Protein AF-A0A5N5QCH4-F1 (afdb_monomer_lite)

Foldseek 3Di:
DDDFDPPDDPPDPLQKFKFKDPQQQAALQVLVLLQVVQAFAQLVVNVVQLVCLVVVVAWRARDPPQVPFDADPRNVVVVHGGTHRRPSSSVVVVVRSVVRLVRCVVSVHDSRQKGFNGKGKAWDPWAQDPDDDDDPDDDGPTGTTIMIMTMIGGDPDPDDDDDDDDDDDDDDDDDDPVVVVVVVVVVVVVPPPPDDDDDDDDDDDDDDDPPPPPPPDDPDDAFDDQLPQALAEEEQAEAQFLSLQLQVLNLLSPYAYEYEAALPCGHPQQPPDDPFFDFDPQFDPVCPPPDTGHPRLQFRFFSYHFAYFDLLPVVSVVVVLLSLLSHQEYEYEDQACPVVVSLNDPVSSCVSPQNYAYEYEYAPWNDDDCSRPHHDLVVLCVVLCVQVQAFDQPPDPPDPPDLPTQQRDLPHHRDDDPDSVLSNQLSVVRSVVSVVQVVVCVVVVGYDYHITYSNVSSNVVCCVQPVPPPPNGHRRQCRLQAPPAGWAGEQAAIKGWGQRFLLLVCLCCCQQQVHNVQCVDPQRVGRVSCSVVVVVVNVSSNVSRHVDDPVVRVVSCPPSPTDMDGDDDPVCVCVPPVNVVLVQWDWDQDSTRGIDIYGFDPDGGRRHGRDRPGRRDDHNNCNCVCCCVVSPDDPVRVVVCVVVSRD

InterPro domains:
  IPR001063 Large ribosomal subunit protein uL22 [PF00237] (19-152)
  IPR001063 Large ribosomal subunit protein uL22 [cd00336] (17-152)
  IPR003673 CoA-transferase family III [PF02515] (229-623)
  IPR005721 Large ribosomal subunit protein uL22, eukaryota/archaea [TIGR01038] (8-153)
  IPR018260 Large ribosomal subunit protein uL22, conserved site [PS00464] (128-152)
  IPR023606 CoA-transferase family III domain 1 superfamily [G3DSA:3.40.50.10540] (228-641)
  IPR023606 CoA-transferase family III domain 1 superfamily [SSF89796] (227-647)
  IPR036394 Ribosomal protein uL22 superfamily [G3DSA:3.90.470.10] (1-158)
  IPR036394 Ribosomal protein uL22 superfamily [SSF54843] (9-153)
  IPR044855 CoA-transferase family III domain 3 superfamily [G3DSA:3.30.1540.10] (483-575)
  IPR050483 CoA-transferase III domain-containing protein [PTHR48207] (226-646)

pLDDT: mean 83.53, std 21.07, range [27.14, 98.94]

Radius of gyration: 34.89 Å; chains: 1; bounding box: 93×96×91 Å

Organism: NCBI:txid1582974

Secondary structure (DSSP, 8-state):
----------S-STTEEEEEEEEESS-HHHHHHHHHHHTT-BHHHHHHHHHHHHTTSS-EE-SS--TTPPB-GGGGGGT-SBEE--HHHHHHHHHHHHHHHHHHHTTT--GGG-EEEEEEEEEPPPEEPPPP-STT-----EE--EEEEEEEE------PPP--------PPPPPPHHHHHHHHHHHHHTTSS----PPPP-PPP------------S---SS----TTTT-EEEE---SSHHHHHHHHHHHTT-EEEEEE-TTT-SGGGG--SSB----SS--GGGTTSPPPBHHHHHT-TTEEEEE--TTSHHHHHHHHHHHHH-SEEEE-PSTTTTGGGT-SHHHHHHH-TT-EEEEEESS-SSSTTTTS---HHHHHHHSSHHHH-B-----S--TT-TT--S--TTSPB---SS-HHHHHHHHHHHHHHHHHHHHHHHHS--EEEEEEHHHHHHHHHHHHHTT-TT----TTS-TT-SSEEEEEETTEEEEEE--SHHHHHHIIIIITS-GGGGT-TTTSSHHHHHHTHHHHHHHHHHHHTTS-HHHHHHHHTTS---EEE---HHHHHHSHHHHHTT-EEEEEETTTEEEEEEPPS-EETTEEPP--SPPPPTTTTHHHIIIIIT---HHHHHHHHHTT--

Structure (mmCIF, N/CA/C/O backbone):
data_AF-A0A5N5QCH4-F1
#
_entry.id   AF-A0A5N5QCH4-F1
#
loop_
_atom_site.group_PDB
_atom_site.id
_atom_site.type_symbol
_atom_site.label_atom_id
_atom_site.label_alt_id
_atom_site.label_comp_id
_atom_site.label_asym_id
_atom_site.label_entity_id
_atom_site.label_seq_id
_atom_site.pdbx_PDB_ins_code
_atom_site.Cartn_x
_atom_site.Cartn_y
_atom_site.Cartn_z
_atom_site.occupancy
_atom_site.B_iso_or_equiv
_atom_site.auth_seq_id
_atom_site.auth_comp_id
_atom_site.auth_asym_id
_atom_site.auth_atom_id
_atom_site.pdbx_PDB_model_num
ATOM 1 N N . MET A 1 1 ? 17.537 8.238 23.597 1.00 44.22 1 MET A N 1
ATOM 2 C CA . MET A 1 1 ? 17.999 9.633 23.759 1.00 44.22 1 MET A CA 1
ATOM 3 C C . MET A 1 1 ? 19.524 9.640 23.722 1.00 44.22 1 MET A C 1
ATOM 5 O O . MET A 1 1 ? 20.138 8.990 24.563 1.00 44.22 1 MET A O 1
ATOM 9 N N . VAL A 1 2 ? 20.132 10.256 22.704 1.00 47.69 2 VAL A N 1
ATOM 10 C CA . VAL A 1 2 ? 21.596 10.343 22.565 1.00 47.69 2 VAL A CA 1
ATOM 11 C C . VAL A 1 2 ? 22.121 11.246 23.681 1.00 47.69 2 VAL A C 1
ATOM 13 O O . VAL A 1 2 ? 21.754 12.416 23.761 1.00 47.69 2 VAL A O 1
ATOM 16 N N . ARG A 1 3 ? 22.934 10.697 24.590 1.00 45.84 3 ARG A N 1
ATOM 17 C CA . ARG A 1 3 ? 23.558 11.483 25.659 1.00 45.84 3 ARG A CA 1
ATOM 18 C C . ARG A 1 3 ? 24.746 12.225 25.073 1.00 45.84 3 ARG A C 1
ATOM 20 O O . ARG A 1 3 ? 25.828 11.653 24.986 1.00 45.84 3 ARG A O 1
ATOM 27 N N . TYR A 1 4 ? 24.547 13.482 24.686 1.00 57.28 4 TYR A N 1
ATOM 28 C CA . TYR A 1 4 ? 25.682 14.330 24.371 1.00 57.28 4 TYR A CA 1
ATOM 29 C C . TYR A 1 4 ? 26.498 14.522 25.658 1.00 57.28 4 TYR A C 1
ATOM 31 O O . TYR A 1 4 ? 25.934 14.891 26.686 1.00 57.28 4 TYR A O 1
ATOM 39 N N . ALA A 1 5 ? 27.801 14.213 25.634 1.00 48.25 5 ALA A N 1
ATOM 40 C CA . ALA A 1 5 ? 28.726 14.590 26.695 1.00 48.25 5 ALA A CA 1
ATOM 41 C C . ALA A 1 5 ? 28.460 16.054 27.035 1.00 48.25 5 ALA A C 1
ATOM 43 O O . ALA A 1 5 ? 28.493 16.883 26.127 1.00 48.25 5 ALA A O 1
ATOM 44 N N . ALA A 1 6 ? 28.129 16.313 28.302 1.00 45.72 6 ALA A N 1
ATOM 45 C CA . ALA A 1 6 ? 27.750 17.613 28.823 1.00 45.72 6 ALA A CA 1
ATOM 46 C C . ALA A 1 6 ? 28.844 18.636 28.495 1.00 45.72 6 ALA A C 1
ATOM 48 O O . ALA A 1 6 ? 29.788 18.831 29.259 1.00 45.72 6 ALA A O 1
ATOM 49 N N . ALA A 1 7 ? 28.757 19.259 27.321 1.00 45.16 7 ALA A N 1
ATOM 50 C CA . ALA A 1 7 ? 29.440 20.506 27.084 1.00 45.16 7 ALA A CA 1
ATOM 51 C C . ALA A 1 7 ? 28.821 21.457 28.090 1.00 45.16 7 ALA A C 1
ATOM 53 O O . ALA A 1 7 ? 27.600 21.632 28.084 1.00 45.16 7 ALA A O 1
ATOM 54 N N . ALA A 1 8 ? 29.680 21.935 28.996 1.00 47.44 8 ALA A N 1
ATOM 55 C CA . ALA A 1 8 ? 29.392 22.922 30.018 1.00 47.44 8 ALA A CA 1
ATOM 56 C C . ALA A 1 8 ? 28.225 23.791 29.562 1.00 47.44 8 ALA A C 1
ATOM 58 O O . ALA A 1 8 ? 28.312 24.411 28.497 1.00 47.44 8 ALA A O 1
ATOM 59 N N . HIS A 1 9 ? 27.118 23.726 30.310 1.00 49.28 9 HIS A N 1
ATOM 60 C CA . HIS A 1 9 ? 25.984 24.611 30.110 1.00 49.28 9 HIS A CA 1
ATOM 61 C C . HIS A 1 9 ? 26.563 25.992 29.832 1.00 49.28 9 HIS A C 1
ATOM 63 O O . HIS A 1 9 ? 27.337 26.493 30.643 1.00 49.28 9 HIS A O 1
ATOM 69 N N . ALA A 1 10 ? 26.304 26.541 28.642 1.00 54.19 10 ALA A N 1
ATOM 70 C CA . ALA A 1 10 ? 26.647 27.925 28.390 1.00 54.19 10 ALA A CA 1
ATOM 71 C C . ALA A 1 10 ? 26.072 28.710 29.567 1.00 54.19 10 ALA A C 1
ATOM 73 O O . ALA A 1 10 ? 24.870 28.608 29.815 1.00 54.19 10 ALA A O 1
ATOM 74 N N . ASN A 1 11 ? 26.937 29.394 30.319 1.00 57.19 11 ASN A N 1
ATOM 75 C CA . ASN A 1 11 ? 26.560 30.090 31.549 1.00 57.19 11 ASN A CA 1
ATOM 76 C C . ASN A 1 11 ? 25.428 31.110 31.307 1.00 57.19 11 ASN A C 1
ATOM 78 O O . ASN A 1 11 ? 24.802 31.549 32.261 1.00 57.19 11 ASN A O 1
ATOM 82 N N . ASN A 1 12 ? 25.131 31.425 30.036 1.00 68.31 12 ASN A N 1
ATOM 83 C CA . ASN A 1 12 ? 23.999 32.221 29.598 1.00 68.31 12 ASN A CA 1
ATOM 84 C C . ASN A 1 12 ? 23.268 31.585 28.373 1.00 68.31 12 ASN A C 1
ATOM 86 O O . ASN A 1 12 ? 23.779 31.631 27.248 1.00 68.31 12 ASN A O 1
ATOM 90 N N . PRO A 1 13 ? 22.092 30.948 28.550 1.00 72.69 13 PRO A N 1
ATOM 91 C CA . PRO A 1 13 ? 21.302 30.351 27.460 1.00 72.69 13 PRO A CA 1
ATOM 92 C C . PRO A 1 13 ? 20.738 31.359 26.447 1.00 72.69 13 PRO A C 1
ATOM 94 O O . PRO A 1 13 ? 20.438 30.976 25.310 1.00 72.69 13 PRO A O 1
ATOM 97 N N . GLU A 1 14 ? 20.587 32.620 26.850 1.00 76.25 14 GLU A N 1
ATOM 98 C CA . GLU A 1 14 ? 20.014 33.686 26.021 1.00 76.25 14 GLU A CA 1
ATOM 99 C C . GLU A 1 14 ? 21.019 34.152 24.965 1.00 76.25 14 GLU A C 1
ATOM 101 O O . GLU A 1 14 ? 20.669 34.295 23.800 1.00 76.25 14 GLU A O 1
ATOM 106 N N . LYS A 1 15 ? 22.307 34.209 25.324 1.00 81.62 15 LYS A N 1
ATOM 107 C CA . LYS A 1 15 ? 23.410 34.598 24.426 1.00 81.62 15 LYS A CA 1
ATOM 108 C C . LYS A 1 15 ? 24.017 33.456 23.604 1.00 81.62 15 LYS A C 1
ATOM 110 O O . LYS A 1 15 ? 25.112 33.593 23.053 1.00 81.62 15 LYS A O 1
ATOM 115 N N . THR A 1 16 ? 23.363 32.292 23.550 1.00 86.69 16 THR A N 1
ATOM 116 C CA . THR A 1 16 ? 23.897 31.128 22.824 1.00 86.69 16 THR A CA 1
ATOM 117 C C . THR A 1 16 ? 22.893 30.460 21.902 1.00 86.69 16 THR A C 1
ATOM 119 O O . THR A 1 16 ? 21.731 30.248 22.249 1.00 86.69 16 THR A O 1
ATOM 122 N N . ALA A 1 17 ? 23.369 30.035 20.733 1.00 88.38 17 ALA A N 1
ATOM 123 C CA . ALA A 1 17 ? 22.599 29.280 19.751 1.00 88.38 17 ALA A CA 1
ATOM 124 C C . ALA A 1 17 ? 23.208 27.893 19.541 1.00 88.38 17 ALA A C 1
ATOM 126 O O . ALA A 1 17 ? 24.422 27.706 19.642 1.00 88.38 17 ALA A O 1
ATOM 127 N N . ARG A 1 18 ? 22.362 26.888 19.294 1.00 90.62 18 ARG A N 1
ATOM 128 C CA . ARG A 1 18 ? 22.801 25.491 19.177 1.00 90.62 18 ARG A CA 1
ATOM 129 C C . ARG A 1 18 ? 22.203 24.819 17.957 1.00 90.62 18 ARG A C 1
ATOM 131 O O . ARG A 1 18 ? 21.043 25.048 17.638 1.00 90.62 18 ARG A O 1
ATOM 138 N N . ALA A 1 19 ? 22.963 23.922 17.340 1.00 92.56 19 ALA A N 1
ATOM 139 C CA . ALA A 1 19 ? 22.466 23.016 16.308 1.00 92.56 19 ALA A CA 1
ATOM 140 C C . ALA A 1 19 ? 22.999 21.604 16.541 1.00 92.56 19 ALA A C 1
ATOM 142 O O . ALA A 1 19 ? 24.149 21.422 16.946 1.00 92.56 19 ALA A O 1
ATOM 143 N N . ARG A 1 20 ? 22.166 20.593 16.279 1.00 93.06 20 ARG A N 1
ATOM 144 C CA . ARG A 1 20 ? 22.502 19.179 16.484 1.00 93.06 20 ARG A CA 1
ATOM 145 C C . ARG A 1 20 ? 22.286 18.380 15.209 1.00 93.06 20 ARG A C 1
ATOM 147 O O . ARG A 1 20 ? 21.337 18.616 14.470 1.00 93.06 20 ARG A O 1
ATOM 154 N N . GLY A 1 21 ? 23.157 17.407 14.980 1.00 90.94 21 GLY A N 1
ATOM 155 C CA . GLY A 1 21 ? 23.042 16.427 13.912 1.00 90.94 21 GLY A CA 1
ATOM 156 C C . GLY A 1 21 ? 23.270 15.025 14.453 1.00 90.94 21 GLY A C 1
ATOM 157 O O . GLY A 1 21 ? 24.317 14.743 15.037 1.00 90.94 21 GLY A O 1
ATOM 158 N N . GLU A 1 22 ? 22.311 14.130 14.236 1.00 91.31 22 GLU A N 1
ATOM 159 C CA . GLU A 1 22 ? 22.375 12.743 14.695 1.00 91.31 22 GLU A CA 1
ATOM 160 C C . GLU A 1 22 ? 22.658 11.774 13.552 1.00 91.31 22 GLU A C 1
ATOM 162 O O . GLU A 1 22 ? 22.214 11.981 12.425 1.00 91.31 22 GLU A O 1
ATOM 167 N N . TYR A 1 23 ? 23.420 10.710 13.839 1.00 89.69 23 TYR A N 1
ATOM 168 C CA . TYR A 1 23 ? 23.757 9.666 12.863 1.00 89.69 23 TYR A CA 1
ATOM 169 C C . TYR A 1 23 ? 24.305 10.211 11.532 1.00 89.69 23 TYR A C 1
ATOM 171 O O . TYR A 1 23 ? 24.064 9.651 10.455 1.00 89.69 23 TYR A O 1
ATOM 179 N N . LEU A 1 24 ? 25.094 11.289 11.591 1.00 90.19 24 LEU A N 1
ATOM 180 C CA . LEU A 1 24 ? 25.662 11.909 10.403 1.00 90.19 24 LEU A CA 1
ATOM 181 C C . LEU A 1 24 ? 26.540 10.891 9.681 1.00 90.19 24 LEU A C 1
ATOM 183 O O . LEU A 1 24 ? 27.476 10.325 10.255 1.00 90.19 24 LEU A O 1
ATOM 187 N N . ARG A 1 25 ? 26.240 10.658 8.398 1.00 89.62 25 ARG A N 1
ATOM 188 C CA . ARG A 1 25 ? 26.895 9.643 7.554 1.00 89.62 25 ARG A CA 1
ATOM 189 C C . ARG A 1 25 ? 28.290 10.077 7.100 1.00 89.62 25 ARG A C 1
ATOM 191 O O . ARG A 1 25 ? 28.636 9.963 5.923 1.00 89.62 25 ARG A O 1
ATOM 198 N N . THR A 1 26 ? 29.102 10.570 8.017 1.00 90.50 26 THR A N 1
ATOM 199 C CA . THR A 1 26 ? 30.497 10.938 7.805 1.00 90.50 26 THR A CA 1
ATOM 200 C C . THR A 1 26 ? 31.376 10.247 8.835 1.00 90.50 26 THR A C 1
ATOM 202 O O . THR A 1 26 ? 30.907 9.803 9.875 1.00 90.50 26 THR A O 1
ATOM 205 N N . HIS A 1 27 ? 32.655 10.087 8.513 1.00 90.62 27 HIS A N 1
ATOM 206 C CA . HIS A 1 27 ? 33.569 9.343 9.363 1.00 90.62 27 HIS A CA 1
ATOM 207 C C . HIS A 1 27 ? 33.881 10.138 10.639 1.00 90.62 27 HIS A C 1
ATOM 209 O O . HIS A 1 27 ? 34.437 11.230 10.552 1.00 90.62 27 HIS A O 1
ATOM 215 N N . PHE A 1 28 ? 33.636 9.559 11.815 1.00 92.38 28 PHE A N 1
ATOM 216 C CA . PHE A 1 28 ? 33.879 10.190 13.122 1.00 92.38 28 PHE A CA 1
ATOM 217 C C . PHE A 1 28 ? 35.247 10.888 13.232 1.00 92.38 28 PHE A C 1
ATOM 219 O O . PHE A 1 28 ? 35.328 12.063 13.577 1.00 92.38 28 PHE A O 1
ATOM 226 N N . LYS A 1 29 ? 36.332 10.189 12.860 1.00 92.75 29 LYS A N 1
ATOM 227 C CA . LYS A 1 29 ? 37.696 10.754 12.885 1.00 92.75 29 LYS A CA 1
ATOM 228 C C . LYS A 1 29 ? 37.850 12.011 12.017 1.00 92.75 29 LYS A C 1
ATOM 230 O O . LYS A 1 29 ? 38.589 12.903 12.399 1.00 92.75 29 LYS A O 1
ATOM 235 N N . ASN A 1 30 ? 37.169 12.076 10.869 1.00 93.19 30 ASN A N 1
ATOM 236 C CA . ASN A 1 30 ? 37.200 13.258 10.008 1.00 93.19 30 ASN A CA 1
ATOM 237 C C . ASN A 1 30 ? 36.475 14.424 10.652 1.00 93.19 30 ASN A C 1
ATOM 239 O O . ASN A 1 30 ? 37.026 15.511 10.769 1.00 93.19 30 ASN A O 1
ATOM 243 N N . MET A 1 31 ? 35.241 14.160 11.074 1.00 95.00 31 MET A N 1
ATOM 244 C CA . MET A 1 31 ? 34.377 15.168 11.661 1.00 95.00 31 MET A CA 1
ATOM 245 C C . MET A 1 31 ? 35.014 15.804 12.893 1.00 95.00 31 MET A C 1
ATOM 247 O O . MET A 1 31 ? 34.935 17.010 13.072 1.00 95.00 31 MET A O 1
ATOM 251 N N . ARG A 1 32 ? 35.715 15.013 13.707 1.00 94.00 32 ARG A N 1
ATOM 252 C CA . ARG A 1 32 ? 36.408 15.535 14.879 1.00 94.00 32 ARG A CA 1
ATOM 253 C C . ARG A 1 32 ? 37.535 16.512 14.536 1.00 94.00 32 ARG A C 1
ATOM 255 O O . ARG A 1 32 ? 37.642 17.538 15.191 1.00 94.00 32 ARG A O 1
ATOM 262 N N . GLU A 1 33 ? 38.398 16.187 13.578 1.00 94.56 33 GLU A N 1
ATOM 263 C CA . GLU A 1 33 ? 39.520 17.080 13.238 1.00 94.56 33 GLU A CA 1
ATOM 264 C C . GLU A 1 33 ? 39.001 18.355 12.553 1.00 94.56 33 GLU A C 1
ATOM 266 O O . GLU A 1 33 ? 39.501 19.439 12.830 1.00 94.56 33 GLU A O 1
ATOM 271 N N . VAL A 1 34 ? 37.916 18.256 11.768 1.00 95.44 34 VAL A N 1
ATOM 272 C CA . VAL A 1 34 ? 37.190 19.432 11.249 1.00 95.44 34 VAL A CA 1
ATOM 273 C C . VAL A 1 34 ? 36.631 20.284 12.390 1.00 95.44 34 VAL A C 1
ATOM 275 O O . VAL A 1 34 ? 36.863 21.486 12.428 1.00 95.44 34 VAL A O 1
ATOM 278 N N . ALA A 1 35 ? 35.936 19.669 13.348 1.00 94.44 35 ALA A N 1
ATOM 279 C CA . ALA A 1 35 ? 35.399 20.362 14.515 1.00 94.44 35 ALA A CA 1
ATOM 280 C C . ALA A 1 35 ? 36.500 21.060 15.329 1.00 94.44 35 ALA A C 1
ATOM 282 O O . ALA A 1 35 ? 36.333 22.206 15.739 1.00 94.44 35 ALA A O 1
ATOM 283 N N . ALA A 1 36 ? 37.645 20.401 15.518 1.00 93.44 36 ALA A N 1
ATOM 284 C CA . ALA A 1 36 ? 38.786 20.961 16.234 1.00 93.44 36 ALA A CA 1
ATOM 285 C C . ALA A 1 36 ? 39.446 22.136 15.494 1.00 93.44 36 ALA A C 1
ATOM 287 O O . ALA A 1 36 ? 39.957 23.036 16.151 1.00 93.44 36 ALA A O 1
ATOM 288 N N . ALA A 1 37 ? 39.443 22.134 14.158 1.00 94.12 37 ALA A N 1
ATOM 289 C CA . ALA A 1 37 ? 39.977 23.237 13.360 1.00 94.12 37 ALA A CA 1
ATOM 290 C C . ALA A 1 37 ? 39.077 24.485 13.390 1.00 94.12 37 ALA A C 1
ATOM 292 O O . ALA A 1 37 ? 39.574 25.596 13.251 1.00 94.12 37 ALA A O 1
ATOM 293 N N . LEU A 1 38 ? 37.767 24.299 13.577 1.00 95.12 38 LEU A N 1
ATOM 294 C CA . LEU A 1 38 ? 36.778 25.382 13.547 1.00 95.12 38 LEU A CA 1
ATOM 295 C C . LEU A 1 38 ? 36.420 25.939 14.927 1.00 95.12 38 LEU A C 1
ATOM 297 O O . LEU A 1 38 ? 35.965 27.075 15.034 1.00 95.12 38 LEU A O 1
ATOM 301 N N . THR A 1 39 ? 36.589 25.144 15.984 1.00 93.38 39 THR A N 1
ATOM 302 C CA . THR A 1 39 ? 36.270 25.572 17.352 1.00 93.38 39 THR A CA 1
ATOM 303 C C . THR A 1 39 ? 37.130 26.773 17.749 1.00 93.38 39 THR A C 1
ATOM 305 O O . THR A 1 39 ? 38.351 26.729 17.625 1.00 93.38 39 THR A O 1
ATOM 308 N N . GLY A 1 40 ? 36.492 27.831 18.252 1.00 89.69 40 GLY A N 1
ATOM 309 C CA . GLY A 1 40 ? 37.131 29.083 18.662 1.00 89.69 40 GLY A CA 1
ATOM 310 C C . GLY A 1 40 ? 37.217 30.155 17.571 1.00 89.69 40 GLY A C 1
ATOM 311 O O . GLY A 1 40 ? 37.619 31.276 17.870 1.00 89.69 40 GLY A O 1
ATOM 312 N N . LEU A 1 41 ? 36.838 29.859 16.323 1.00 93.06 41 LEU A N 1
ATOM 313 C CA . LEU A 1 41 ? 36.802 30.865 15.258 1.00 93.06 41 LEU A CA 1
ATOM 314 C C . LEU A 1 41 ? 35.539 31.734 15.342 1.00 93.06 41 LEU A C 1
ATOM 316 O O . LEU A 1 41 ? 34.466 31.252 15.716 1.00 93.06 41 LEU A O 1
ATOM 320 N N . LYS A 1 42 ? 35.654 33.001 14.918 1.00 93.75 42 LYS A N 1
ATOM 321 C CA . LYS A 1 42 ? 34.487 33.814 14.533 1.00 93.75 42 LYS A CA 1
ATOM 322 C C . LYS A 1 42 ? 33.749 33.135 13.377 1.00 93.75 42 LYS A C 1
ATOM 324 O O . LYS A 1 42 ? 34.396 32.519 12.523 1.00 93.75 42 LYS A O 1
ATOM 329 N N . LEU A 1 43 ? 32.424 33.257 13.337 1.00 92.12 43 LEU A N 1
ATOM 330 C CA . LEU A 1 43 ? 31.581 32.566 12.358 1.00 92.12 43 LEU A CA 1
ATOM 331 C C . LEU A 1 43 ? 31.972 32.904 10.907 1.00 92.12 43 LEU A C 1
ATOM 333 O O . LEU A 1 43 ? 32.170 32.000 10.096 1.00 92.12 43 LEU A O 1
ATOM 337 N N . THR A 1 44 ? 32.220 34.181 10.615 1.00 91.12 44 THR A N 1
ATOM 338 C CA . THR A 1 44 ? 32.699 34.658 9.304 1.00 91.12 44 THR A CA 1
ATOM 339 C C . THR A 1 44 ? 34.024 34.005 8.895 1.00 91.12 44 THR A C 1
ATOM 341 O O . THR A 1 44 ? 34.136 33.431 7.812 1.00 91.12 44 THR A O 1
ATOM 344 N N . LYS A 1 45 ? 35.012 33.976 9.801 1.00 93.75 45 LYS A N 1
ATOM 345 C CA . LYS A 1 45 ? 36.302 33.300 9.570 1.00 93.75 45 LYS A CA 1
ATOM 346 C C . LYS A 1 45 ? 36.145 31.793 9.375 1.00 93.75 45 LYS A C 1
ATOM 348 O O . LYS A 1 45 ? 36.893 31.201 8.600 1.00 93.75 45 LYS A O 1
ATOM 353 N N . ALA A 1 46 ? 35.193 31.163 10.063 1.00 94.31 46 ALA A N 1
ATOM 354 C CA . ALA A 1 46 ? 34.910 29.743 9.901 1.00 94.31 46 ALA A CA 1
ATOM 355 C C . ALA A 1 46 ? 34.357 29.430 8.501 1.00 94.31 46 ALA A C 1
ATOM 357 O O . ALA A 1 46 ? 34.780 28.438 7.904 1.00 94.31 46 ALA A O 1
ATOM 358 N N . TYR A 1 47 ? 33.479 30.276 7.949 1.00 95.12 47 TYR A N 1
ATOM 359 C CA . TYR A 1 47 ? 32.992 30.127 6.575 1.00 95.12 47 TYR A CA 1
ATOM 360 C C . TYR A 1 47 ? 34.121 30.246 5.551 1.00 95.12 47 TYR A C 1
ATOM 362 O O . TYR A 1 47 ? 34.315 29.316 4.765 1.00 95.12 47 TYR A O 1
ATOM 370 N N . THR A 1 48 ? 34.939 31.298 5.642 1.00 95.88 48 THR A N 1
ATOM 371 C CA . THR A 1 48 ? 36.103 31.479 4.760 1.00 95.88 48 THR A CA 1
ATOM 372 C C . THR A 1 48 ? 37.084 30.310 4.864 1.00 95.88 48 THR A C 1
ATOM 374 O O . THR A 1 48 ? 37.568 29.806 3.853 1.00 95.88 48 THR A O 1
ATOM 377 N N . TYR A 1 49 ? 37.355 29.820 6.077 1.00 95.62 49 TYR A N 1
ATOM 378 C CA . TYR A 1 49 ? 38.232 28.666 6.278 1.00 95.62 49 TYR A CA 1
ATOM 379 C C . TYR A 1 49 ? 37.662 27.396 5.627 1.00 95.62 49 TYR A C 1
ATOM 381 O O . TYR A 1 49 ? 38.388 26.660 4.963 1.00 95.62 49 TYR A O 1
ATOM 389 N N . ILE A 1 50 ? 36.355 27.137 5.757 1.00 95.94 50 ILE A N 1
ATOM 390 C CA . ILE A 1 50 ? 35.701 25.989 5.108 1.00 95.94 50 ILE A CA 1
ATOM 391 C C . ILE A 1 50 ? 35.791 26.087 3.581 1.00 95.94 50 ILE A C 1
ATOM 393 O O . ILE A 1 50 ? 36.035 25.070 2.931 1.00 95.94 50 ILE A O 1
ATOM 397 N N . GLU A 1 51 ? 35.589 27.272 3.008 1.00 94.69 51 GLU A N 1
ATOM 398 C CA . GLU A 1 51 ? 35.698 27.509 1.563 1.00 94.69 51 GLU A CA 1
ATOM 399 C C . GLU A 1 51 ? 37.128 27.314 1.065 1.00 94.69 51 GLU A C 1
ATOM 401 O O . GLU A 1 51 ? 37.351 26.521 0.153 1.00 94.69 51 GLU A O 1
ATOM 406 N N . ASN A 1 52 ? 38.114 27.894 1.748 1.00 94.75 52 ASN A N 1
ATOM 407 C CA . ASN A 1 52 ? 39.525 27.691 1.424 1.00 94.75 52 ASN A CA 1
ATOM 408 C C . ASN A 1 52 ? 39.943 26.219 1.508 1.00 94.75 52 ASN A C 1
ATOM 410 O O . ASN A 1 52 ? 40.771 25.763 0.721 1.00 94.75 52 ASN A O 1
ATOM 414 N N . VAL A 1 53 ? 39.381 25.453 2.446 1.00 94.81 53 VAL A N 1
ATOM 415 C CA . VAL A 1 53 ? 39.623 24.010 2.523 1.00 94.81 53 VAL A CA 1
ATOM 416 C C . VAL A 1 53 ? 38.925 23.268 1.377 1.00 94.81 53 VAL A C 1
ATOM 418 O O . VAL A 1 53 ? 39.492 22.315 0.856 1.00 94.81 53 VAL A O 1
ATOM 421 N N . LYS A 1 54 ? 37.731 23.673 0.931 1.00 91.31 54 LYS A N 1
ATOM 422 C CA . LYS A 1 54 ? 37.095 23.069 -0.258 1.00 91.31 54 LYS A CA 1
ATOM 423 C C . LYS A 1 54 ? 37.882 23.346 -1.541 1.00 91.31 54 LYS A C 1
ATOM 425 O O . LYS A 1 54 ? 38.012 22.443 -2.356 1.00 91.31 54 LYS A O 1
ATOM 430 N N . ASP A 1 55 ? 38.454 24.539 -1.663 1.00 92.56 55 ASP A N 1
ATOM 431 C CA . ASP A 1 55 ? 39.296 24.950 -2.794 1.00 92.56 55 ASP A CA 1
ATOM 432 C C . ASP A 1 55 ? 40.735 24.412 -2.708 1.00 92.56 55 ASP A C 1
ATOM 434 O O . ASP A 1 55 ? 41.588 24.763 -3.519 1.00 92.56 55 ASP A O 1
ATOM 438 N N . HIS A 1 56 ? 41.042 23.612 -1.683 1.00 91.12 56 HIS A N 1
ATOM 439 C CA . HIS A 1 56 ? 42.384 23.108 -1.377 1.00 91.12 56 HIS A CA 1
ATOM 440 C C . HIS A 1 56 ? 43.455 24.198 -1.141 1.00 91.12 56 HIS A C 1
ATOM 442 O O . HIS A 1 56 ? 44.652 23.904 -1.113 1.00 91.12 56 HIS A O 1
ATOM 448 N N . LYS A 1 57 ? 43.048 25.448 -0.892 1.00 91.62 57 LYS A N 1
ATOM 449 C CA . LYS A 1 57 ? 43.925 26.564 -0.491 1.00 91.62 57 LYS A CA 1
ATOM 450 C C . LYS A 1 57 ? 44.415 26.423 0.953 1.00 91.62 57 LYS A C 1
ATOM 452 O O . LYS A 1 57 ? 45.524 26.838 1.267 1.00 91.62 57 LYS A O 1
ATOM 457 N N . GLN A 1 58 ? 43.607 25.812 1.820 1.00 93.12 58 GLN A N 1
ATOM 458 C CA . GLN A 1 58 ? 43.956 25.456 3.201 1.00 93.12 58 GLN A CA 1
ATOM 459 C C . GLN A 1 58 ? 43.655 23.980 3.465 1.00 93.12 58 GLN A C 1
ATOM 461 O O . GLN A 1 58 ? 42.946 23.340 2.694 1.00 93.12 58 GLN A O 1
ATOM 466 N N . VAL A 1 59 ? 44.176 23.414 4.555 1.00 94.81 59 VAL A N 1
ATOM 467 C CA . VAL A 1 59 ? 44.017 21.988 4.889 1.00 94.81 59 VAL A CA 1
ATOM 468 C C . VAL A 1 59 ? 43.486 21.803 6.306 1.00 94.81 59 VAL A C 1
ATOM 470 O O . VAL A 1 59 ? 43.809 22.588 7.193 1.00 94.81 59 VAL A O 1
ATOM 473 N N . ILE A 1 60 ? 42.726 20.727 6.549 1.00 96.25 60 ILE A N 1
ATOM 474 C CA . ILE A 1 60 ? 42.380 20.316 7.916 1.00 96.25 60 ILE A CA 1
ATOM 475 C C . ILE A 1 60 ? 43.567 19.548 8.508 1.00 96.25 60 ILE A C 1
ATOM 477 O O . ILE A 1 60 ? 43.898 18.473 7.987 1.00 96.25 60 ILE A O 1
ATOM 481 N N . PRO A 1 61 ? 44.203 20.041 9.586 1.00 94.62 61 PRO A N 1
ATOM 482 C CA . PRO A 1 61 ? 45.299 19.335 10.235 1.00 94.62 61 PRO A CA 1
ATOM 483 C C . PRO A 1 61 ? 44.770 18.112 10.991 1.00 94.62 61 PRO A C 1
ATOM 485 O O . PRO A 1 61 ? 43.804 18.207 11.742 1.00 94.62 61 PRO A O 1
ATOM 488 N N . PHE A 1 62 ? 45.411 16.955 10.817 1.00 92.62 62 PHE A N 1
ATOM 489 C CA . PHE A 1 62 ? 45.059 15.726 11.536 1.00 92.62 62 PHE A CA 1
ATOM 490 C C . PHE A 1 62 ? 46.025 15.520 12.700 1.00 92.62 62 PHE A C 1
ATOM 492 O O . PHE A 1 62 ? 47.121 14.996 12.511 1.00 92.62 62 PHE A O 1
ATOM 499 N N . ARG A 1 63 ? 45.615 15.921 13.912 1.00 85.06 63 ARG A N 1
ATOM 500 C CA . ARG A 1 63 ? 46.482 15.901 15.105 1.00 85.06 63 ARG A CA 1
ATOM 501 C C . ARG A 1 63 ? 46.354 14.620 15.924 1.00 85.06 63 ARG A C 1
ATOM 503 O O . ARG A 1 63 ? 47.354 14.116 16.422 1.00 85.06 63 ARG A O 1
ATOM 510 N N . ARG A 1 64 ? 45.141 14.077 16.082 1.00 85.81 64 ARG A N 1
ATOM 511 C CA . ARG A 1 64 ? 44.902 12.885 16.921 1.00 85.81 64 ARG A CA 1
ATOM 512 C C . ARG A 1 64 ? 44.636 11.622 16.110 1.00 85.81 64 ARG A C 1
ATOM 514 O O . ARG A 1 64 ? 44.951 10.526 16.566 1.00 85.81 64 ARG A O 1
ATOM 521 N N . PHE A 1 65 ? 44.044 11.746 14.927 1.00 86.38 65 PHE A N 1
ATOM 522 C CA . PHE A 1 65 ? 43.653 10.602 14.097 1.00 86.38 65 PHE A CA 1
ATOM 523 C C . PHE A 1 65 ? 44.414 10.507 12.773 1.00 86.38 65 PHE A C 1
ATOM 525 O O . PHE A 1 65 ? 43.808 10.367 11.711 1.00 86.38 65 PHE A O 1
ATOM 532 N N . SER A 1 66 ? 45.740 10.552 12.835 1.00 82.69 66 SER A N 1
ATOM 533 C CA . SER A 1 66 ? 46.595 10.681 11.654 1.00 82.69 66 SER A CA 1
ATOM 534 C C . SER A 1 66 ? 46.972 9.360 10.952 1.00 82.69 66 SER A C 1
ATOM 536 O O . SER A 1 66 ? 47.580 9.366 9.882 1.00 82.69 66 SER A O 1
ATOM 538 N N . GLY A 1 67 ? 46.567 8.208 11.501 1.00 77.69 67 GLY A N 1
ATOM 539 C CA . GLY A 1 67 ? 46.796 6.898 10.882 1.00 77.69 67 GLY A CA 1
ATOM 540 C C . GLY A 1 67 ? 46.118 6.771 9.510 1.00 77.69 67 GLY A C 1
ATOM 541 O O . GLY A 1 67 ? 44.894 6.889 9.412 1.00 77.69 67 GLY A O 1
ATOM 542 N N . GLY A 1 68 ? 46.913 6.523 8.464 1.00 76.56 68 GLY A N 1
ATOM 543 C CA . GLY A 1 68 ? 46.446 6.424 7.074 1.00 76.56 68 GLY A CA 1
ATOM 544 C C . GLY A 1 68 ? 46.146 7.769 6.396 1.00 76.56 68 GLY A C 1
ATOM 545 O O . GLY A 1 68 ? 45.467 7.787 5.373 1.00 76.56 68 GLY A O 1
ATOM 546 N N . VAL A 1 69 ? 46.604 8.891 6.965 1.00 84.94 69 VAL A N 1
ATOM 547 C CA . VAL A 1 69 ? 46.469 10.236 6.379 1.00 84.94 69 VAL A CA 1
ATOM 548 C C . VAL A 1 69 ? 47.792 10.651 5.730 1.00 84.94 69 VAL A C 1
ATOM 550 O O . VAL A 1 69 ? 48.858 10.484 6.324 1.00 84.94 69 VAL A O 1
ATOM 553 N N . GLY A 1 70 ? 47.727 11.184 4.508 1.00 84.12 70 GLY A N 1
ATOM 554 C CA . GLY A 1 70 ? 48.899 11.676 3.781 1.00 84.12 70 GLY A CA 1
ATOM 555 C C . GLY A 1 70 ? 49.560 12.889 4.447 1.00 84.12 70 GLY A C 1
ATOM 556 O O . GLY A 1 70 ? 48.970 13.561 5.297 1.00 84.12 70 GLY A O 1
ATOM 557 N N . ARG A 1 71 ? 50.808 13.170 4.057 1.00 87.38 71 ARG A N 1
ATOM 558 C CA . ARG A 1 71 ? 51.498 14.414 4.425 1.00 87.38 71 ARG A CA 1
ATOM 559 C C . ARG A 1 71 ? 51.056 15.532 3.483 1.00 87.38 71 ARG A C 1
ATOM 561 O O . ARG A 1 71 ? 50.970 15.308 2.281 1.00 87.38 71 ARG A O 1
ATOM 568 N N . ALA A 1 72 ? 50.813 16.718 4.028 1.00 85.69 72 ALA A N 1
ATOM 569 C CA . ALA A 1 72 ? 50.465 17.913 3.262 1.00 85.69 72 ALA A CA 1
ATOM 570 C C . ALA A 1 72 ? 51.325 19.081 3.755 1.00 85.69 72 ALA A C 1
ATOM 572 O O . ALA A 1 72 ? 51.412 19.307 4.962 1.00 85.69 72 ALA A O 1
ATOM 573 N N . SER A 1 73 ? 51.970 19.815 2.845 1.00 85.19 73 SER A N 1
ATOM 574 C CA . SER A 1 73 ? 52.856 20.940 3.188 1.00 85.19 73 SER A CA 1
ATOM 575 C C . SER A 1 73 ? 52.125 22.040 3.965 1.00 85.19 73 SER A C 1
ATOM 577 O O . SER A 1 73 ? 52.655 22.522 4.963 1.00 85.19 73 SER A O 1
ATOM 579 N N . GLN A 1 74 ? 50.881 22.340 3.581 1.00 88.50 74 GLN A N 1
ATOM 580 C CA . GLN A 1 74 ? 49.990 23.304 4.244 1.00 88.50 74 GLN A CA 1
ATOM 581 C C . GLN A 1 74 ? 49.691 22.951 5.713 1.00 88.50 74 GLN A C 1
ATOM 583 O O . GLN A 1 74 ? 49.327 23.817 6.499 1.00 88.50 74 GLN A O 1
ATOM 588 N N . ALA A 1 75 ? 49.862 21.690 6.137 1.00 87.62 75 ALA A N 1
ATOM 589 C CA . ALA A 1 75 ? 49.611 21.305 7.529 1.00 87.62 75 ALA A CA 1
ATOM 590 C C . ALA A 1 75 ? 50.643 21.913 8.501 1.00 87.62 75 ALA A C 1
ATOM 592 O O . ALA A 1 75 ? 50.353 22.043 9.696 1.00 87.62 75 ALA A O 1
ATOM 593 N N . LYS A 1 76 ? 51.818 22.320 7.991 1.00 85.94 76 LYS A N 1
ATOM 594 C CA . LYS A 1 76 ? 52.894 22.936 8.782 1.00 85.94 76 LYS A CA 1
ATOM 595 C C . LYS A 1 76 ? 52.454 24.241 9.443 1.00 85.94 76 LYS A C 1
ATOM 597 O O . LYS A 1 76 ? 52.847 24.484 10.578 1.00 85.94 76 LYS A O 1
ATOM 602 N N . GLU A 1 77 ? 51.581 25.009 8.788 1.00 86.62 77 GLU A N 1
ATOM 603 C CA . GLU A 1 77 ? 50.992 26.250 9.321 1.00 86.62 77 GLU A CA 1
ATOM 604 C C . GLU A 1 77 ? 50.235 26.018 10.639 1.00 86.62 77 GLU A C 1
ATOM 606 O O . GLU A 1 77 ? 50.128 26.907 11.477 1.00 86.62 77 GLU A O 1
ATOM 611 N N . PHE A 1 78 ? 49.762 24.790 10.864 1.00 86.12 78 PHE A N 1
ATOM 612 C CA . PHE A 1 78 ? 49.004 24.389 12.049 1.00 86.12 78 PHE A CA 1
ATOM 613 C C . PHE A 1 78 ? 49.828 23.563 13.049 1.00 86.12 78 PHE A C 1
ATOM 615 O O . PHE A 1 78 ? 49.241 22.940 13.947 1.00 86.12 78 PHE A O 1
ATOM 622 N N . GLY A 1 79 ? 51.157 23.506 12.873 1.00 85.12 79 GLY A N 1
ATOM 623 C CA . GLY A 1 79 ? 52.069 22.687 13.676 1.00 85.12 79 GLY A CA 1
ATOM 624 C C . GLY A 1 79 ? 51.882 21.178 13.475 1.00 85.12 79 GLY A C 1
ATOM 625 O O . GLY A 1 79 ? 52.185 20.398 14.376 1.00 85.12 79 GLY A O 1
ATOM 626 N N . ALA A 1 80 ? 51.336 20.753 12.330 1.00 87.62 80 ALA A N 1
ATOM 627 C CA . ALA A 1 80 ? 51.068 19.353 12.007 1.00 87.62 80 ALA A CA 1
ATOM 628 C C . ALA A 1 80 ? 51.816 18.914 10.736 1.00 87.62 80 ALA A C 1
ATOM 630 O O . ALA A 1 80 ? 52.152 19.717 9.872 1.00 87.62 80 ALA A O 1
ATOM 631 N N . THR A 1 81 ? 52.072 17.614 10.595 1.00 85.81 81 THR A N 1
ATOM 632 C CA . THR A 1 81 ? 52.731 17.046 9.400 1.00 85.81 81 THR A CA 1
ATOM 633 C C . THR A 1 81 ? 51.758 16.343 8.454 1.00 85.81 81 THR A C 1
ATOM 635 O O . THR A 1 81 ? 52.097 16.080 7.301 1.00 85.81 81 THR A O 1
ATOM 638 N N . GLN A 1 82 ? 50.548 16.034 8.927 1.00 90.62 82 GLN A N 1
ATOM 639 C CA . GLN A 1 82 ? 49.528 15.278 8.203 1.00 90.62 82 GLN A CA 1
ATOM 640 C C . GLN A 1 82 ? 48.221 16.074 8.148 1.00 90.62 82 GLN A C 1
ATOM 642 O O . GLN A 1 82 ? 47.803 16.680 9.137 1.00 90.62 82 GLN A O 1
ATOM 647 N N . GLY A 1 83 ? 47.565 16.052 6.991 1.00 91.81 83 GLY A N 1
ATOM 648 C CA . GLY A 1 83 ? 46.342 16.807 6.735 1.00 91.81 83 GLY A CA 1
ATOM 649 C C . GLY A 1 83 ? 45.586 16.261 5.527 1.00 91.81 83 GLY A C 1
ATOM 650 O O . GLY A 1 83 ? 46.139 15.501 4.734 1.00 91.81 83 GLY A O 1
ATOM 651 N N . ARG A 1 84 ? 44.299 16.600 5.413 1.00 93.50 84 ARG A N 1
ATOM 652 C CA . ARG A 1 84 ? 43.464 16.268 4.244 1.00 93.50 84 ARG A CA 1
ATOM 653 C C . ARG A 1 84 ? 42.276 17.216 4.113 1.00 93.50 84 ARG A C 1
ATOM 655 O O . ARG A 1 84 ? 42.002 17.997 5.021 1.00 93.50 84 ARG A O 1
ATOM 662 N N . TRP A 1 85 ? 41.522 17.051 3.031 1.00 94.81 85 TRP A N 1
ATOM 663 C CA . TRP A 1 85 ? 40.309 17.807 2.715 1.00 94.81 85 TRP A CA 1
ATOM 664 C C . TRP A 1 85 ? 39.067 16.907 2.835 1.00 94.81 85 TRP A C 1
ATOM 666 O O . TRP A 1 85 ? 38.641 16.272 1.873 1.00 94.81 85 TRP A O 1
ATOM 676 N N . PRO A 1 86 ? 38.496 16.732 4.043 1.00 93.31 86 PRO A N 1
ATOM 677 C CA . PRO A 1 86 ? 37.382 15.816 4.265 1.00 93.31 86 PRO A CA 1
ATOM 678 C C . PRO A 1 86 ? 36.048 16.428 3.802 1.00 93.31 86 PRO A C 1
ATOM 680 O O . PRO A 1 86 ? 35.190 16.744 4.631 1.00 93.31 86 PRO A O 1
ATOM 683 N N . GLU A 1 87 ? 35.839 16.534 2.486 1.00 91.81 87 GLU A N 1
ATOM 684 C CA . GLU A 1 87 ? 34.685 17.199 1.848 1.00 91.81 87 GLU A CA 1
ATOM 685 C C . GLU A 1 87 ? 33.336 16.848 2.480 1.00 91.81 87 GLU A C 1
ATOM 687 O O . GLU A 1 87 ? 32.519 17.718 2.784 1.00 91.81 87 GLU A O 1
ATOM 692 N N . LYS A 1 88 ? 33.093 15.555 2.725 1.00 91.81 88 LYS A N 1
ATOM 693 C CA . LYS A 1 88 ? 31.827 15.093 3.303 1.00 91.81 88 LYS A CA 1
ATOM 694 C C . LYS A 1 88 ? 31.596 15.649 4.710 1.00 91.81 88 LYS A C 1
ATOM 696 O O . LYS A 1 88 ? 30.463 15.960 5.057 1.00 91.81 88 LYS A O 1
ATOM 701 N N . SER A 1 89 ? 32.650 15.776 5.518 1.00 94.56 89 SER A N 1
ATOM 702 C CA . SER A 1 89 ? 32.541 16.346 6.870 1.00 94.56 89 SER A CA 1
ATOM 703 C C . SER A 1 89 ? 32.336 17.853 6.820 1.00 94.56 89 SER A C 1
ATOM 705 O O . SER A 1 89 ? 31.492 18.355 7.552 1.00 94.56 89 SER A O 1
ATOM 707 N N . LEU A 1 90 ? 33.030 18.541 5.908 1.00 95.44 90 LEU A N 1
ATOM 708 C CA . LEU A 1 90 ? 32.861 19.978 5.676 1.00 95.44 90 LEU A CA 1
ATOM 709 C C . LEU A 1 90 ? 31.427 20.308 5.249 1.00 95.44 90 LEU A C 1
ATOM 711 O O . LEU A 1 90 ? 30.833 21.236 5.783 1.00 95.44 90 LEU A O 1
ATOM 715 N N . LYS A 1 91 ? 30.825 19.505 4.359 1.00 94.88 91 LYS A N 1
ATOM 716 C CA . LYS A 1 91 ? 29.419 19.664 3.941 1.00 94.88 91 LYS A CA 1
ATOM 717 C C . LYS A 1 91 ? 28.440 19.553 5.118 1.00 94.88 91 LYS A C 1
ATOM 719 O O . LYS A 1 91 ? 27.533 20.372 5.223 1.00 94.88 91 LYS A O 1
ATOM 724 N N . PHE A 1 92 ? 28.612 18.566 6.004 1.00 94.81 92 PHE A N 1
ATOM 725 C CA . PHE A 1 92 ? 27.738 18.406 7.176 1.00 94.81 92 PHE A CA 1
ATOM 726 C C . PHE A 1 92 ? 27.925 19.521 8.210 1.00 94.81 92 PHE A C 1
ATOM 728 O O . PHE A 1 92 ? 26.936 20.044 8.710 1.00 94.81 92 PHE A O 1
ATOM 735 N N . ILE A 1 93 ? 29.171 19.900 8.504 1.00 95.19 93 ILE A N 1
ATOM 736 C CA . ILE A 1 93 ? 29.481 21.007 9.420 1.00 95.19 93 ILE A CA 1
ATOM 737 C C . ILE A 1 93 ? 28.916 22.325 8.903 1.00 95.19 93 ILE A C 1
ATOM 739 O O . ILE A 1 93 ? 28.298 23.045 9.672 1.00 95.19 93 ILE A O 1
ATOM 743 N N . LEU A 1 94 ? 29.062 22.610 7.608 1.00 95.88 94 LEU A N 1
ATOM 744 C CA . LEU A 1 94 ? 28.555 23.843 7.014 1.00 95.88 94 LEU A CA 1
ATOM 745 C C . LEU A 1 94 ? 27.034 23.961 7.167 1.00 95.88 94 LEU A C 1
ATOM 747 O O . LEU A 1 94 ? 26.534 25.019 7.522 1.00 95.88 94 LEU A O 1
ATOM 751 N N . ARG A 1 95 ? 26.300 22.864 6.942 1.00 95.31 95 ARG A N 1
ATOM 752 C CA . ARG A 1 95 ? 24.845 22.828 7.162 1.00 95.31 95 ARG A CA 1
ATOM 753 C C . ARG A 1 95 ? 24.486 23.063 8.629 1.00 95.31 95 ARG A C 1
ATOM 755 O O . ARG A 1 95 ? 23.552 23.797 8.910 1.00 95.31 95 ARG A O 1
ATOM 762 N N . LEU A 1 96 ? 25.231 22.464 9.558 1.00 94.75 96 LEU A N 1
ATOM 763 C CA . LEU A 1 96 ? 24.993 22.664 10.988 1.00 94.75 96 LEU A CA 1
ATOM 764 C C . LEU A 1 96 ? 25.335 24.084 11.454 1.00 94.75 96 LEU A C 1
ATOM 766 O O . LEU A 1 96 ? 24.639 24.592 12.324 1.00 94.75 96 LEU A O 1
ATOM 770 N N . LEU A 1 97 ? 26.363 24.719 10.884 1.00 94.75 97 LEU A N 1
ATOM 771 C CA . LEU A 1 97 ? 26.697 26.118 11.162 1.00 94.75 97 LEU A CA 1
ATOM 772 C C . LEU A 1 97 ? 25.593 27.055 10.671 1.00 94.75 97 LEU A C 1
ATOM 774 O O . LEU A 1 97 ? 25.120 27.849 11.470 1.00 94.75 97 LEU A O 1
ATOM 778 N N . LYS A 1 98 ? 25.098 26.873 9.438 1.00 94.44 98 LYS A N 1
ATOM 779 C CA . LYS A 1 98 ? 23.950 27.637 8.916 1.00 94.44 98 LYS A CA 1
ATOM 780 C C . LYS A 1 98 ? 22.699 27.467 9.778 1.00 94.44 98 LYS A C 1
ATOM 782 O O . LYS A 1 98 ? 22.028 28.436 10.092 1.00 94.44 98 LYS A O 1
ATOM 787 N N . ASN A 1 99 ? 22.418 26.244 10.230 1.00 93.56 99 ASN A N 1
ATOM 788 C CA . ASN A 1 99 ? 21.298 26.009 11.143 1.00 93.56 99 ASN A CA 1
ATOM 789 C C . ASN A 1 99 ? 21.513 26.685 12.509 1.00 93.56 99 ASN A C 1
ATOM 791 O O . ASN A 1 99 ? 20.561 27.174 13.107 1.00 93.56 99 ASN A O 1
ATOM 795 N N . ALA A 1 100 ? 22.744 26.689 13.033 1.00 91.00 100 ALA A N 1
ATOM 796 C CA . ALA A 1 100 ? 23.060 27.359 14.294 1.00 91.00 100 ALA A CA 1
ATOM 797 C C . ALA A 1 100 ? 22.977 28.888 14.166 1.00 91.00 100 ALA A C 1
ATOM 799 O O . ALA A 1 100 ? 22.550 29.537 15.114 1.00 91.00 100 ALA A O 1
ATOM 800 N N . GLU A 1 101 ? 23.348 29.430 13.008 1.00 91.69 101 GLU A N 1
ATOM 801 C CA . GLU A 1 101 ? 23.215 30.839 12.635 1.00 91.69 101 GLU A CA 1
ATOM 802 C C . GLU A 1 101 ? 21.742 31.254 12.561 1.00 91.69 101 GLU A C 1
ATOM 804 O O . GLU A 1 101 ? 21.352 32.179 13.260 1.00 91.69 101 GLU A O 1
ATOM 809 N N . SER A 1 102 ? 20.885 30.503 11.857 1.00 90.12 102 SER A N 1
ATOM 810 C CA . SER A 1 102 ? 19.434 30.764 11.850 1.00 90.12 102 SER A CA 1
ATOM 811 C C . SER A 1 102 ? 18.811 30.690 13.251 1.00 90.12 102 SER A C 1
ATOM 813 O O . SER A 1 102 ? 17.899 31.444 13.572 1.00 90.12 102 SER A O 1
ATOM 815 N N . ASN A 1 103 ? 19.316 29.807 14.120 1.00 89.50 103 ASN A N 1
ATOM 816 C CA . ASN A 1 103 ? 18.877 29.743 15.517 1.00 89.50 103 ASN A CA 1
ATOM 817 C C . ASN A 1 103 ? 19.387 30.921 16.367 1.00 89.50 103 ASN A C 1
ATOM 819 O O . ASN A 1 103 ? 18.811 31.185 17.421 1.00 89.50 103 ASN A O 1
ATOM 823 N N . ALA A 1 104 ? 20.485 31.568 15.972 1.00 88.25 104 ALA A N 1
ATOM 824 C CA . ALA A 1 104 ? 21.002 32.772 16.619 1.00 88.25 104 ALA A CA 1
ATOM 825 C C . ALA A 1 104 ? 20.216 34.011 16.174 1.00 88.25 104 ALA A C 1
ATOM 827 O O . ALA A 1 104 ? 19.837 34.817 17.018 1.00 88.25 104 ALA A O 1
ATOM 828 N N . ASP A 1 105 ? 19.890 34.083 14.884 1.00 86.94 105 ASP A N 1
ATOM 829 C CA . ASP A 1 105 ? 19.033 35.110 14.286 1.00 86.94 105 ASP A CA 1
ATOM 830 C C . ASP A 1 105 ? 17.630 35.107 14.915 1.00 86.94 105 ASP A C 1
ATOM 832 O O . ASP A 1 105 ? 17.155 36.122 15.410 1.00 86.94 105 ASP A O 1
ATOM 836 N N . ALA A 1 106 ? 17.027 33.924 15.089 1.00 86.12 106 ALA A N 1
ATOM 837 C CA . ALA A 1 106 ? 15.758 33.773 15.812 1.00 86.12 106 ALA A CA 1
ATOM 838 C C . ALA A 1 106 ? 15.811 34.215 17.294 1.00 86.12 106 ALA A C 1
ATOM 840 O O . ALA A 1 106 ? 14.769 34.372 17.931 1.00 86.12 106 ALA A O 1
ATOM 841 N N . LYS A 1 107 ? 17.013 34.380 17.862 1.00 84.62 107 LYS A N 1
ATOM 842 C CA . LYS A 1 107 ? 17.250 34.905 19.215 1.00 84.62 107 LYS A CA 1
ATOM 843 C C . LYS A 1 107 ? 17.693 36.374 19.218 1.00 84.62 107 LYS A C 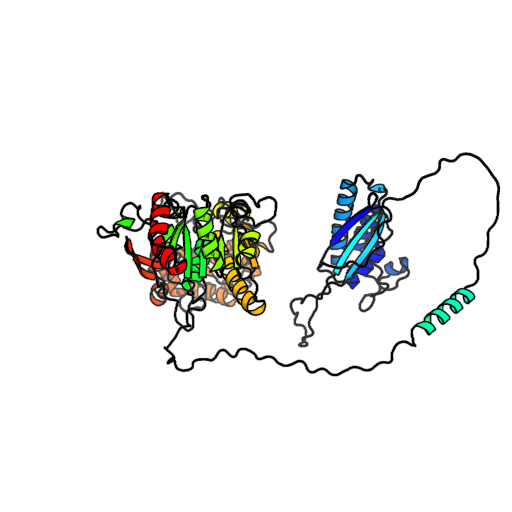1
ATOM 845 O O . LYS A 1 107 ? 18.050 36.872 20.282 1.00 84.62 107 LYS A O 1
ATOM 850 N N . ASN A 1 108 ? 17.663 37.051 18.068 1.00 84.44 108 ASN A N 1
ATOM 851 C CA . ASN A 1 108 ? 18.140 38.422 17.871 1.00 84.44 108 ASN A CA 1
ATOM 852 C C . ASN A 1 108 ? 19.599 38.622 18.327 1.00 84.44 108 ASN A C 1
ATOM 854 O O . ASN A 1 108 ? 19.932 39.634 18.941 1.00 84.44 108 ASN A O 1
ATOM 858 N N . LEU A 1 109 ? 20.465 37.633 18.085 1.00 85.25 109 LEU A N 1
ATOM 859 C CA . LEU A 1 109 ? 21.902 37.771 18.326 1.00 85.25 109 LEU A CA 1
ATOM 860 C C . LEU A 1 109 ? 22.577 38.356 17.083 1.00 85.25 109 LEU A C 1
ATOM 862 O O . LEU A 1 109 ? 22.442 37.796 15.997 1.00 85.25 109 LEU A O 1
ATOM 866 N N . GLU A 1 110 ? 23.349 39.427 17.261 1.00 82.00 110 GLU A N 1
ATOM 867 C CA . GLU A 1 110 ? 24.144 40.049 16.196 1.00 82.00 110 GLU A CA 1
ATOM 868 C C . GLU A 1 110 ? 25.122 39.040 15.575 1.00 82.00 110 GLU A C 1
ATOM 870 O O . GLU A 1 110 ? 25.988 38.477 16.255 1.00 82.00 110 GLU A O 1
ATOM 875 N N . LEU A 1 111 ? 24.976 38.792 14.270 1.00 76.62 111 LEU A N 1
ATOM 876 C CA . LEU A 1 111 ? 25.699 37.731 13.560 1.00 76.62 111 LEU A CA 1
ATOM 877 C C . LEU A 1 111 ? 27.213 37.986 13.486 1.00 76.62 111 LEU A C 1
ATOM 879 O O . LEU A 1 111 ? 28.002 37.034 13.506 1.00 76.62 111 LEU A O 1
ATOM 883 N N . ASP A 1 112 ? 27.620 39.255 13.456 1.00 78.56 112 ASP A N 1
ATOM 884 C CA . ASP A 1 112 ? 29.021 39.676 13.330 1.00 78.56 112 ASP A CA 1
ATOM 885 C C . ASP A 1 112 ? 29.863 39.377 14.585 1.00 78.56 112 ASP A C 1
ATOM 887 O O . ASP A 1 112 ? 31.088 39.190 14.504 1.00 78.56 112 ASP A O 1
ATOM 891 N N . ASP A 1 113 ? 29.198 39.219 15.732 1.00 81.62 113 ASP A N 1
ATOM 892 C CA . ASP A 1 113 ? 29.824 38.940 17.026 1.00 81.62 113 ASP A CA 1
ATOM 893 C C . ASP A 1 113 ? 29.769 37.461 17.429 1.00 81.62 113 ASP A C 1
ATOM 895 O O . ASP A 1 113 ? 30.284 37.061 18.481 1.00 81.62 113 ASP A O 1
ATOM 899 N N . LEU A 1 114 ? 29.214 36.597 16.573 1.00 88.50 114 LEU A N 1
ATOM 900 C CA . LEU A 1 114 ? 29.129 35.171 16.859 1.00 88.50 114 LEU A CA 1
ATOM 901 C C . LEU A 1 114 ? 30.476 34.463 16.691 1.00 88.50 114 LEU A C 1
ATOM 903 O O . LEU A 1 114 ? 31.135 34.483 15.644 1.00 88.50 114 LEU A O 1
ATOM 907 N N . SER A 1 115 ? 30.847 33.720 17.731 1.00 92.00 115 SER A N 1
ATOM 908 C CA . SER A 1 115 ? 31.993 32.815 17.730 1.00 92.00 115 SER A CA 1
ATOM 909 C C . SER A 1 115 ? 31.570 31.373 18.002 1.00 92.00 115 SER A C 1
ATOM 911 O O . SER A 1 115 ? 30.620 31.091 18.740 1.00 92.00 115 SER A O 1
ATOM 913 N N . ILE A 1 116 ? 32.287 30.422 17.401 1.00 93.00 116 ILE A N 1
ATOM 914 C CA . ILE A 1 116 ? 32.077 28.994 17.633 1.00 93.00 116 ILE A CA 1
ATOM 915 C C . ILE A 1 116 ? 32.672 28.647 18.995 1.00 93.00 116 ILE A C 1
ATOM 917 O O . ILE A 1 116 ? 33.860 28.339 19.108 1.00 93.00 116 ILE A O 1
ATOM 921 N N . LYS A 1 117 ? 31.843 28.662 20.041 1.00 90.06 117 LYS A N 1
ATOM 922 C CA . LYS A 1 117 ? 32.290 28.357 21.403 1.00 90.06 117 LYS A CA 1
ATOM 923 C C . LYS A 1 117 ? 32.796 26.925 21.516 1.00 90.06 117 LYS A C 1
ATOM 925 O O . LYS A 1 117 ? 33.827 26.681 22.140 1.00 90.06 117 LYS A O 1
ATOM 930 N N . ASN A 1 118 ? 32.052 25.976 20.951 1.00 89.12 118 ASN A N 1
ATOM 931 C CA . ASN A 1 118 ? 32.429 24.568 20.969 1.00 89.12 118 ASN A CA 1
ATOM 932 C C . ASN A 1 118 ? 31.713 23.762 19.878 1.00 89.12 118 ASN A C 1
ATOM 934 O O . ASN A 1 118 ? 30.550 24.022 19.567 1.00 89.12 118 ASN A O 1
ATOM 938 N N . ILE A 1 119 ? 32.385 22.730 19.363 1.00 92.88 119 ILE A N 1
ATOM 939 C CA . ILE A 1 119 ? 31.781 21.699 18.515 1.00 92.88 119 ILE A CA 1
ATOM 940 C C . ILE A 1 119 ? 32.037 20.331 19.148 1.00 92.88 119 ILE A C 1
ATOM 942 O O . ILE A 1 119 ? 33.155 19.809 19.152 1.00 92.88 119 ILE A O 1
ATOM 946 N N . VAL A 1 120 ? 30.978 19.714 19.659 1.00 91.56 120 VAL A N 1
ATOM 947 C CA . VAL A 1 120 ? 31.030 18.389 20.272 1.00 91.56 120 VAL A CA 1
ATOM 948 C C . VAL A 1 120 ? 30.800 17.337 19.201 1.00 91.56 120 VAL A C 1
ATOM 950 O O . VAL A 1 120 ? 29.759 17.319 18.554 1.00 91.56 120 VAL A O 1
ATOM 953 N N . VAL A 1 121 ? 31.748 16.413 19.045 1.00 92.25 121 VAL A N 1
ATOM 954 C CA . VAL A 1 121 ? 31.629 15.279 18.118 1.00 92.25 121 VAL A CA 1
ATOM 955 C C . VAL A 1 121 ? 31.689 13.977 18.899 1.00 92.25 121 VAL A C 1
ATOM 957 O O . VAL A 1 121 ? 32.683 13.685 19.565 1.00 92.25 121 VAL A O 1
ATOM 960 N N . GLN A 1 122 ? 30.647 13.162 18.778 1.00 90.75 122 GLN A N 1
ATOM 961 C CA . GLN A 1 122 ? 30.546 11.855 19.417 1.00 90.75 122 GLN A CA 1
ATOM 962 C C . GLN A 1 122 ? 30.394 10.747 18.398 1.00 90.75 122 GLN A C 1
ATOM 964 O O . GLN A 1 122 ? 29.824 10.919 17.324 1.00 90.75 122 GLN A O 1
ATOM 969 N N . GLN A 1 123 ? 30.932 9.586 18.738 1.00 88.81 123 GLN A N 1
ATOM 970 C CA . GLN A 1 123 ? 30.849 8.423 17.880 1.00 88.81 123 GLN A CA 1
ATOM 971 C C . GLN A 1 123 ? 29.441 7.825 17.982 1.00 88.81 123 GLN A C 1
ATOM 973 O O . GLN A 1 123 ? 28.958 7.576 19.083 1.00 88.81 123 GLN A O 1
ATOM 978 N N . ALA A 1 124 ? 28.783 7.622 16.843 1.00 87.25 124 ALA A N 1
ATOM 979 C CA . ALA A 1 124 ? 27.482 6.965 16.786 1.00 87.25 124 ALA A CA 1
ATOM 980 C C . ALA A 1 124 ? 27.667 5.442 16.616 1.00 87.25 124 ALA A C 1
ATOM 982 O O . ALA A 1 124 ? 28.735 5.009 16.154 1.00 87.25 124 ALA A O 1
ATOM 983 N N . PRO A 1 125 ? 26.654 4.617 16.952 1.00 86.31 125 PRO A N 1
ATOM 984 C CA . PRO A 1 125 ? 26.682 3.182 16.687 1.00 86.31 125 PRO A CA 1
ATOM 985 C C . PRO A 1 125 ? 27.090 2.886 15.242 1.00 86.31 125 PRO A C 1
ATOM 987 O O . PRO A 1 125 ? 26.565 3.474 14.293 1.00 86.31 125 PRO A O 1
ATOM 990 N N . LYS A 1 126 ? 28.069 1.991 15.073 1.00 83.25 126 LYS A N 1
ATOM 991 C CA . LYS A 1 126 ? 28.599 1.655 13.751 1.00 83.25 126 LYS A CA 1
ATOM 992 C C . LYS A 1 126 ? 27.494 1.056 12.887 1.00 83.25 126 LYS A C 1
ATOM 994 O O . LYS A 1 126 ? 26.871 0.069 13.264 1.00 83.25 126 LYS A O 1
ATOM 999 N N . THR A 1 127 ? 27.284 1.626 11.708 1.00 75.88 127 THR A N 1
ATOM 1000 C CA . THR A 1 127 ? 26.295 1.131 10.747 1.00 75.88 127 THR A CA 1
ATOM 1001 C C . THR A 1 127 ? 26.969 0.232 9.720 1.00 75.88 127 THR A C 1
ATOM 1003 O O . THR A 1 127 ? 28.125 0.439 9.347 1.00 75.88 127 THR A O 1
ATOM 1006 N N . ARG A 1 128 ? 26.279 -0.803 9.240 1.00 68.75 128 ARG A N 1
ATOM 1007 C CA . ARG A 1 128 ? 26.820 -1.666 8.182 1.00 68.75 128 ARG A CA 1
ATOM 1008 C C . ARG A 1 128 ? 26.831 -0.880 6.867 1.00 68.75 128 ARG A C 1
ATOM 1010 O O . ARG A 1 128 ? 25.779 -0.451 6.402 1.00 68.75 128 ARG A O 1
ATOM 1017 N N . ARG A 1 129 ? 28.001 -0.674 6.254 1.00 58.69 129 ARG A N 1
ATOM 1018 C CA . ARG A 1 129 ? 28.082 -0.187 4.866 1.00 58.69 129 ARG A CA 1
ATOM 1019 C C . ARG A 1 129 ? 27.951 -1.411 3.951 1.00 58.69 129 ARG A C 1
ATOM 1021 O O . ARG A 1 129 ? 28.448 -2.478 4.315 1.00 58.69 129 ARG A O 1
ATOM 1028 N N . ARG A 1 130 ? 27.276 -1.291 2.797 1.00 54.88 130 ARG A N 1
ATOM 1029 C CA . ARG A 1 130 ? 27.235 -2.376 1.793 1.00 54.88 130 ARG A CA 1
ATOM 1030 C C . ARG A 1 130 ? 28.663 -2.879 1.547 1.00 54.88 130 ARG A C 1
ATOM 1032 O O . ARG A 1 130 ? 29.583 -2.081 1.375 1.00 54.88 130 ARG A O 1
ATOM 1039 N N . THR A 1 131 ? 28.833 -4.195 1.605 1.00 45.09 131 THR A N 1
ATOM 1040 C CA . THR A 1 131 ? 30.100 -4.899 1.395 1.00 45.09 131 THR A CA 1
ATOM 1041 C C . THR A 1 131 ? 30.654 -4.575 0.010 1.00 45.09 131 THR A C 1
ATOM 1043 O O . THR A 1 131 ? 29.993 -4.858 -0.984 1.00 45.09 131 THR A O 1
ATOM 1046 N N . TYR A 1 132 ? 31.859 -4.007 -0.061 1.00 44.31 132 TYR A N 1
ATOM 1047 C CA . TYR A 1 132 ? 32.629 -3.932 -1.303 1.00 44.31 132 TYR A CA 1
ATOM 1048 C C . TYR A 1 132 ? 33.493 -5.193 -1.411 1.00 44.31 132 TYR A C 1
ATOM 1050 O O . TYR A 1 132 ? 34.214 -5.522 -0.468 1.00 44.31 132 TYR A O 1
ATOM 1058 N N . ARG A 1 133 ? 33.412 -5.915 -2.536 1.00 43.94 133 ARG A N 1
ATOM 1059 C CA . ARG A 1 133 ? 34.352 -6.995 -2.861 1.00 43.94 133 ARG A CA 1
ATOM 1060 C C . ARG A 1 133 ? 35.614 -6.362 -3.437 1.00 43.94 133 ARG A C 1
ATOM 1062 O O . ARG A 1 133 ? 35.617 -5.915 -4.574 1.00 43.94 133 ARG A O 1
ATOM 1069 N N . ALA A 1 134 ? 36.693 -6.389 -2.670 1.00 38.72 134 ALA A N 1
ATOM 1070 C CA . ALA A 1 134 ? 38.040 -6.353 -3.218 1.00 38.72 134 ALA A CA 1
ATOM 1071 C C . ALA A 1 134 ? 38.805 -7.540 -2.615 1.00 38.72 134 ALA A C 1
ATOM 1073 O O . ALA A 1 134 ? 38.965 -7.613 -1.400 1.00 38.72 134 ALA A O 1
ATOM 1074 N N . HIS A 1 135 ? 39.236 -8.476 -3.464 1.00 43.28 135 HIS A N 1
ATOM 1075 C CA . HIS A 1 135 ? 40.248 -9.497 -3.147 1.00 43.28 135 HIS A CA 1
ATOM 1076 C C . HIS A 1 135 ? 39.926 -10.504 -2.019 1.00 43.28 135 HIS A C 1
ATOM 1078 O O . HIS A 1 135 ? 40.799 -10.885 -1.247 1.00 43.28 135 HIS A O 1
ATOM 1084 N N . GLY A 1 136 ? 38.681 -10.985 -1.924 1.00 47.53 136 GLY A N 1
ATOM 1085 C CA . GLY A 1 136 ? 38.390 -12.258 -1.237 1.00 47.53 136 GLY A CA 1
ATOM 1086 C C . GLY A 1 136 ? 38.492 -12.291 0.298 1.00 47.53 136 GLY A C 1
ATOM 1087 O O . GLY A 1 136 ? 38.263 -13.345 0.880 1.00 47.53 136 GLY A O 1
ATOM 1088 N N . ARG A 1 137 ? 38.754 -11.169 0.986 1.00 39.88 137 ARG A N 1
ATOM 1089 C CA . ARG A 1 137 ? 38.675 -11.077 2.461 1.00 39.88 137 ARG A CA 1
ATOM 1090 C C . ARG A 1 137 ? 37.432 -10.295 2.899 1.00 39.88 137 ARG A C 1
ATOM 1092 O O . ARG A 1 137 ? 37.342 -9.087 2.689 1.00 39.88 137 ARG A O 1
ATOM 1099 N N . ILE A 1 138 ? 36.469 -10.976 3.527 1.00 46.03 138 ILE A N 1
ATOM 1100 C CA . ILE A 1 138 ? 35.233 -10.372 4.058 1.00 46.03 138 ILE A CA 1
ATOM 1101 C C . ILE A 1 138 ? 35.495 -9.865 5.480 1.00 46.03 138 ILE A C 1
ATOM 1103 O O . ILE A 1 138 ? 35.133 -10.506 6.459 1.00 46.03 138 ILE A O 1
ATOM 1107 N N . ASN A 1 139 ? 36.105 -8.687 5.602 1.00 45.44 139 ASN A N 1
ATOM 1108 C CA . ASN A 1 139 ? 36.009 -7.925 6.846 1.00 45.44 139 ASN A CA 1
ATOM 1109 C C . ASN A 1 139 ? 34.804 -6.975 6.744 1.00 45.44 139 ASN A C 1
ATOM 1111 O O . ASN A 1 139 ? 34.647 -6.311 5.715 1.00 45.44 139 ASN A O 1
ATOM 1115 N N . PRO A 1 140 ? 33.931 -6.878 7.766 1.00 48.31 140 PRO A N 1
ATOM 1116 C CA . PRO A 1 140 ? 32.802 -5.955 7.739 1.00 48.31 140 PRO A CA 1
ATOM 1117 C C . PRO A 1 140 ? 33.292 -4.513 7.545 1.00 48.31 140 PRO A C 1
ATOM 1119 O O . PRO A 1 140 ? 33.877 -3.923 8.454 1.00 48.31 140 PRO A O 1
ATOM 1122 N N . TYR A 1 141 ? 33.046 -3.911 6.376 1.00 56.12 141 TYR A N 1
ATOM 1123 C CA . TYR A 1 141 ? 33.299 -2.483 6.179 1.00 56.12 141 TYR A CA 1
ATOM 1124 C C . TYR A 1 141 ? 32.222 -1.693 6.936 1.00 56.12 141 TYR A C 1
ATOM 1126 O O . TYR A 1 141 ? 31.128 -1.420 6.439 1.00 56.12 141 TYR A O 1
ATOM 1134 N N . GLN A 1 142 ? 32.506 -1.387 8.198 1.00 66.38 142 GLN A N 1
ATOM 1135 C CA . GLN A 1 142 ? 31.600 -0.651 9.073 1.00 66.38 142 GLN A CA 1
ATOM 1136 C C . GLN A 1 142 ? 31.691 0.853 8.785 1.00 66.38 142 GLN A C 1
ATOM 1138 O O . GLN A 1 142 ? 32.771 1.452 8.776 1.00 66.38 142 GLN A O 1
ATOM 1143 N N . GLY A 1 143 ? 30.542 1.487 8.566 1.00 75.88 143 GLY A N 1
ATOM 1144 C CA . GLY A 1 143 ? 30.405 2.931 8.660 1.00 75.88 143 GLY A CA 1
ATOM 1145 C C . GLY A 1 143 ? 30.692 3.381 10.091 1.00 75.88 143 GLY A C 1
ATOM 1146 O O . GLY A 1 143 ? 30.298 2.725 11.053 1.00 75.88 143 GLY A O 1
ATOM 1147 N N . HIS A 1 144 ? 31.381 4.509 10.230 1.00 85.94 144 HIS A N 1
ATOM 1148 C CA . HIS A 1 144 ? 31.690 5.120 11.523 1.00 85.94 144 HIS A CA 1
ATOM 1149 C C . HIS A 1 144 ? 30.960 6.468 11.642 1.00 85.94 144 HIS A C 1
ATOM 1151 O O . HIS A 1 144 ? 31.642 7.495 11.588 1.00 85.94 144 HIS A O 1
ATOM 1157 N N . PRO A 1 145 ? 29.610 6.480 11.710 1.00 90.38 145 PRO A N 1
ATOM 1158 C CA . PRO A 1 145 ? 28.836 7.713 11.822 1.00 90.38 145 PRO A CA 1
ATOM 1159 C C . PRO A 1 145 ? 29.143 8.458 13.127 1.00 90.38 145 PRO A C 1
ATOM 1161 O O . PRO A 1 145 ? 29.756 7.917 14.054 1.00 90.38 145 PRO A O 1
ATOM 1164 N N . CYS A 1 146 ? 28.701 9.710 13.206 1.00 91.81 146 CYS A N 1
ATOM 1165 C CA . CYS A 1 146 ? 28.871 10.540 14.394 1.00 91.81 146 CYS A CA 1
ATOM 1166 C C . CYS A 1 146 ? 27.635 11.388 14.703 1.00 91.81 146 CYS A C 1
ATOM 1168 O O . CYS A 1 146 ? 26.870 11.737 13.805 1.00 91.81 146 CYS A O 1
ATOM 1170 N N . HIS A 1 147 ? 27.483 11.741 15.974 1.00 92.06 147 HIS A N 1
ATOM 1171 C CA . HIS A 1 147 ? 26.603 12.805 16.440 1.00 92.06 147 HIS A CA 1
ATOM 1172 C C . HIS A 1 147 ? 27.428 14.085 16.593 1.00 92.06 147 HIS A C 1
ATOM 1174 O O . HIS A 1 147 ? 28.578 14.018 17.036 1.00 92.06 147 HIS A O 1
ATOM 1180 N N . VAL A 1 148 ? 26.871 15.229 16.209 1.00 93.38 148 VAL A N 1
ATOM 1181 C CA . VAL A 1 148 ? 27.540 16.532 16.297 1.00 93.38 148 VAL A CA 1
ATOM 1182 C C . VAL A 1 148 ? 26.606 17.536 16.951 1.00 93.38 148 VAL A C 1
ATOM 1184 O O . VAL A 1 148 ? 25.435 17.600 16.596 1.00 93.38 148 VAL A O 1
ATOM 1187 N N . GLU A 1 149 ? 27.128 18.328 17.877 1.00 92.81 149 GLU A N 1
ATOM 1188 C CA . GLU A 1 149 ? 26.456 19.493 18.449 1.00 92.81 149 GLU A CA 1
ATOM 1189 C C . GLU A 1 149 ? 27.374 20.709 18.302 1.00 92.81 149 GLU A C 1
ATOM 1191 O O . GLU A 1 149 ? 28.546 20.648 18.669 1.00 92.81 149 GLU A O 1
ATOM 1196 N N . ILE A 1 150 ? 26.849 21.796 17.745 1.00 92.88 150 ILE A N 1
ATOM 1197 C CA . ILE A 1 150 ? 27.535 23.083 17.609 1.00 92.88 150 ILE A CA 1
ATOM 1198 C C . ILE A 1 150 ? 26.915 24.061 18.596 1.00 92.88 150 ILE A C 1
ATOM 1200 O O . ILE A 1 150 ? 25.691 24.106 18.725 1.00 92.88 150 ILE A O 1
ATOM 1204 N N . ILE A 1 151 ? 27.761 24.842 19.264 1.00 91.19 151 ILE A N 1
ATOM 1205 C CA . ILE A 1 151 ? 27.365 25.924 20.161 1.00 91.19 151 ILE A CA 1
ATOM 1206 C C . ILE A 1 151 ? 28.023 27.213 19.668 1.00 91.19 151 ILE A C 1
ATOM 1208 O O . ILE A 1 151 ? 29.253 27.314 19.658 1.00 91.19 151 ILE A O 1
ATOM 1212 N N . LEU A 1 152 ? 27.198 28.182 19.280 1.00 91.50 152 LEU A N 1
ATOM 1213 C CA . LEU A 1 152 ? 27.600 29.558 19.001 1.00 91.50 152 LEU A CA 1
ATOM 1214 C C . LEU A 1 152 ? 27.344 30.421 20.238 1.00 91.50 152 LEU A C 1
ATOM 1216 O O . LEU A 1 152 ? 26.363 30.197 20.953 1.00 91.50 152 LEU A O 1
ATOM 1220 N N . ALA A 1 153 ? 28.224 31.385 20.485 1.00 89.12 153 ALA A N 1
ATOM 1221 C CA . ALA A 1 153 ? 28.083 32.359 21.560 1.00 89.12 153 ALA A CA 1
ATOM 1222 C C . ALA A 1 153 ? 28.495 33.754 21.077 1.00 89.12 153 ALA A C 1
ATOM 1224 O O . ALA A 1 153 ? 29.501 33.878 20.369 1.00 89.12 153 ALA A O 1
ATOM 1225 N N . ALA A 1 154 ? 27.735 34.766 21.494 1.00 84.94 154 ALA A N 1
ATOM 1226 C CA . ALA A 1 154 ? 28.146 36.166 21.418 1.00 84.94 154 ALA A CA 1
ATOM 1227 C C . ALA A 1 154 ? 29.200 36.470 22.504 1.00 84.94 154 ALA A C 1
ATOM 1229 O O . ALA A 1 154 ? 29.278 35.758 23.511 1.00 84.94 154 ALA A O 1
ATOM 1230 N N . SER A 1 155 ? 30.040 37.487 22.299 1.00 72.81 155 SER A N 1
ATOM 1231 C CA . SER A 1 155 ? 31.017 37.946 23.298 1.00 72.81 155 SER A CA 1
ATOM 1232 C C . SER A 1 155 ? 30.336 38.540 24.540 1.00 72.81 155 SER A C 1
ATOM 1234 O O . SER A 1 155 ? 29.330 39.234 24.440 1.00 72.81 155 SER A O 1
ATOM 1236 N N . ASP A 1 156 ? 30.906 38.286 25.721 1.00 62.34 156 ASP A N 1
ATOM 1237 C CA . ASP A 1 156 ? 30.470 38.853 27.011 1.00 62.34 156 ASP A CA 1
ATOM 1238 C C . ASP A 1 156 ? 31.285 40.109 27.399 1.00 62.34 156 ASP A C 1
ATOM 1240 O O . ASP A 1 156 ? 31.491 40.375 28.579 1.00 62.34 156 ASP A O 1
ATOM 1244 N N . GLU A 1 157 ? 31.796 40.872 26.429 1.00 48.41 157 GLU A N 1
ATOM 1245 C CA . GLU A 1 157 ? 32.570 42.086 26.724 1.00 48.41 157 GLU A CA 1
ATOM 1246 C C . GLU A 1 157 ? 31.633 43.269 27.011 1.00 48.41 157 GLU A C 1
ATOM 1248 O O . GLU A 1 157 ? 31.111 43.908 26.099 1.00 48.41 157 GLU A O 1
ATOM 1253 N N . GLU A 1 158 ? 31.436 43.582 28.294 1.00 44.22 158 GLU A N 1
ATOM 1254 C CA . GLU A 1 158 ? 31.157 44.958 28.710 1.00 44.22 158 GLU A CA 1
ATOM 1255 C C . GLU A 1 158 ? 32.427 45.781 28.459 1.00 44.22 158 GLU A C 1
ATOM 1257 O O . GLU A 1 158 ? 33.447 45.612 29.128 1.00 44.22 158 GLU A O 1
ATOM 1262 N N . VAL A 1 159 ? 32.389 46.648 27.447 1.00 37.19 159 VAL A N 1
ATOM 1263 C CA . VAL A 1 159 ? 33.446 47.630 27.197 1.00 37.19 159 VAL A CA 1
ATOM 1264 C C . VAL A 1 159 ? 33.249 48.778 28.186 1.00 37.19 159 VAL A C 1
ATOM 1266 O O . VAL A 1 159 ? 32.378 49.628 27.992 1.00 37.19 159 VAL A O 1
ATOM 1269 N N . GLU A 1 160 ? 34.041 48.808 29.258 1.00 39.03 160 GLU A N 1
ATOM 1270 C CA . GLU A 1 160 ? 34.087 49.967 30.150 1.00 39.03 160 GLU A CA 1
ATOM 1271 C C . GLU A 1 160 ? 34.598 51.205 29.397 1.00 39.03 160 GLU A C 1
ATOM 1273 O O . GLU A 1 160 ? 35.585 51.184 28.656 1.00 39.03 160 GLU A O 1
ATOM 1278 N N . ARG A 1 161 ? 33.871 52.307 29.579 1.00 31.98 161 ARG A N 1
ATOM 1279 C CA . ARG A 1 161 ? 34.131 53.606 28.964 1.00 31.98 161 ARG A CA 1
ATOM 1280 C C . ARG A 1 161 ? 35.347 54.237 29.647 1.00 31.98 161 ARG A C 1
ATOM 1282 O O . ARG A 1 161 ? 35.329 54.440 30.855 1.00 31.98 161 ARG A O 1
ATOM 1289 N N . ASN A 1 162 ? 36.375 54.576 28.867 1.00 36.72 162 ASN A N 1
ATOM 1290 C CA . ASN A 1 162 ? 37.576 55.272 29.341 1.00 36.72 162 ASN A CA 1
ATOM 1291 C C . ASN A 1 162 ? 37.224 56.538 30.146 1.00 36.72 162 ASN A C 1
ATOM 1293 O O . ASN A 1 162 ? 36.671 57.489 29.591 1.00 36.72 162 ASN A O 1
ATOM 1297 N N . GLY A 1 163 ? 37.611 56.559 31.422 1.00 32.91 163 GLY A N 1
ATOM 1298 C CA . GLY A 1 163 ? 37.528 57.715 32.309 1.00 32.91 163 GLY A CA 1
ATOM 1299 C C . GLY A 1 163 ? 38.529 57.601 33.462 1.00 32.91 163 GLY A C 1
ATOM 1300 O O . GLY A 1 163 ? 38.357 56.772 34.342 1.00 32.91 163 GLY A O 1
ATOM 1301 N N . ASP A 1 164 ? 39.550 58.456 33.402 1.00 30.86 164 ASP A N 1
ATOM 1302 C CA . ASP A 1 164 ? 40.506 58.875 34.439 1.00 30.86 164 ASP A CA 1
ATOM 1303 C C . ASP A 1 164 ? 41.431 57.859 35.160 1.00 30.86 164 ASP A C 1
ATOM 1305 O O . ASP A 1 164 ? 41.081 57.190 36.124 1.00 30.86 164 ASP A O 1
ATOM 1309 N N . LYS A 1 165 ? 42.700 57.942 34.728 1.00 30.25 165 LYS A N 1
ATOM 1310 C CA . LYS A 1 165 ? 43.925 58.193 35.516 1.00 30.25 165 LYS A CA 1
ATOM 1311 C C . LYS A 1 165 ? 44.456 57.162 36.530 1.00 30.25 165 LYS A C 1
ATOM 1313 O O . LYS A 1 165 ? 44.011 57.043 37.661 1.00 30.25 165 LYS A O 1
ATOM 1318 N N . ASP A 1 166 ? 45.618 56.656 36.108 1.00 28.70 166 ASP A N 1
ATOM 1319 C CA . ASP A 1 166 ? 46.910 56.685 36.808 1.00 28.70 166 ASP A CA 1
ATOM 1320 C C . ASP A 1 166 ? 47.318 55.571 37.796 1.00 28.70 166 ASP A C 1
ATOM 1322 O O . ASP A 1 166 ? 46.652 55.229 38.764 1.00 28.70 166 ASP A O 1
ATOM 1326 N N . ALA A 1 167 ? 48.568 55.144 37.556 1.00 31.77 167 ALA A N 1
ATOM 1327 C CA . ALA A 1 167 ? 49.571 54.616 38.487 1.00 31.77 167 ALA A CA 1
ATOM 1328 C C . ALA A 1 167 ? 49.587 53.108 38.857 1.00 31.77 167 ALA A C 1
ATOM 1330 O O . ALA A 1 167 ? 49.065 52.659 39.866 1.00 31.77 167 ALA A O 1
ATOM 1331 N N . VAL A 1 168 ? 50.364 52.361 38.057 1.00 34.78 168 VAL A N 1
ATOM 1332 C CA . VAL A 1 168 ? 51.479 51.456 38.443 1.00 34.78 168 VAL A CA 1
ATOM 1333 C C . VAL A 1 168 ? 51.330 50.559 39.694 1.00 34.78 168 VAL A C 1
ATOM 1335 O O . VAL A 1 168 ? 51.500 51.025 40.814 1.00 34.78 168 VAL A O 1
ATOM 1338 N N . ALA A 1 169 ? 51.321 49.228 39.489 1.00 30.20 169 ALA A N 1
ATOM 1339 C CA . ALA A 1 169 ? 52.090 48.266 40.305 1.00 30.20 169 ALA A CA 1
ATOM 1340 C C . ALA A 1 169 ? 52.332 46.913 39.583 1.00 30.20 169 ALA A C 1
ATOM 1342 O O . ALA A 1 169 ? 51.503 46.425 38.823 1.00 30.20 169 ALA A O 1
ATOM 1343 N N . LYS A 1 170 ? 53.518 46.335 39.820 1.00 31.05 170 LYS A N 1
ATOM 1344 C CA . LYS A 1 170 ? 54.164 45.152 39.193 1.00 31.05 170 LYS A CA 1
ATOM 1345 C C . LYS A 1 170 ? 53.737 43.790 39.831 1.00 31.05 170 LYS A C 1
ATOM 1347 O O . LYS A 1 170 ? 52.992 43.803 40.803 1.00 31.05 170 LYS A O 1
ATOM 1352 N N . PRO A 1 171 ? 54.170 42.612 39.307 1.00 37.16 171 PRO A N 1
ATOM 1353 C CA . PRO A 1 171 ? 53.416 41.349 39.357 1.00 37.16 171 PRO A CA 1
ATOM 1354 C C . PRO A 1 171 ? 53.717 40.451 40.572 1.00 37.16 171 PRO A C 1
ATOM 1356 O O . PRO A 1 171 ? 54.823 40.470 41.108 1.00 37.16 171 PRO A O 1
ATOM 1359 N N . VAL A 1 172 ? 52.772 39.568 40.931 1.00 30.84 172 VAL A N 1
ATOM 1360 C CA . VAL A 1 172 ? 52.979 38.479 41.908 1.00 30.84 172 VAL A CA 1
ATOM 1361 C C . VAL A 1 172 ? 53.136 37.132 41.189 1.00 30.84 172 VAL A C 1
ATOM 1363 O O . VAL A 1 172 ? 52.323 36.734 40.358 1.00 30.84 172 VAL A O 1
ATOM 1366 N N . VAL A 1 173 ? 54.229 36.443 41.517 1.00 35.88 173 VAL A N 1
ATOM 1367 C CA . VAL A 1 173 ? 54.727 35.183 40.945 1.00 35.88 173 VAL A CA 1
ATOM 1368 C C . VAL A 1 173 ? 53.887 33.974 41.394 1.00 35.88 173 VAL A C 1
ATOM 1370 O O . VAL A 1 173 ? 53.607 33.807 42.579 1.00 35.88 173 VAL A O 1
ATOM 1373 N N . ALA A 1 174 ? 53.529 33.085 40.459 1.00 42.47 174 ALA A N 1
ATOM 1374 C CA . ALA A 1 174 ? 52.831 31.822 40.731 1.00 42.47 174 ALA A CA 1
ATOM 1375 C C . ALA A 1 174 ? 53.774 30.722 41.288 1.00 42.47 174 ALA A C 1
ATOM 1377 O O . ALA A 1 174 ? 54.917 30.612 40.834 1.00 42.47 174 ALA A O 1
ATOM 1378 N N . PRO A 1 175 ? 53.325 29.854 42.222 1.00 42.81 175 PRO A N 1
ATOM 1379 C CA . PRO A 1 175 ? 54.184 28.844 42.837 1.00 42.81 175 PRO A CA 1
ATOM 1380 C C . PRO A 1 175 ? 54.413 27.588 41.974 1.00 42.81 175 PRO A C 1
ATOM 1382 O O . PRO A 1 175 ? 53.628 27.195 41.112 1.00 42.81 175 PRO A O 1
ATOM 1385 N N . ASN A 1 176 ? 55.548 26.950 42.260 1.00 44.25 176 ASN A N 1
ATOM 1386 C CA . ASN A 1 176 ? 56.296 26.025 41.414 1.00 44.25 176 ASN A CA 1
ATOM 1387 C C . ASN A 1 176 ? 55.647 24.627 41.234 1.00 44.25 176 ASN A C 1
ATOM 1389 O O . ASN A 1 176 ? 55.097 24.024 42.161 1.00 44.25 176 ASN A O 1
ATOM 1393 N N . ARG A 1 177 ? 55.807 24.059 40.030 1.00 47.12 177 ARG A N 1
ATOM 1394 C CA . ARG A 1 177 ? 55.153 22.847 39.474 1.00 47.12 177 ARG A CA 1
ATOM 1395 C C . ARG A 1 177 ? 55.338 21.554 40.298 1.00 47.12 177 ARG A C 1
ATOM 1397 O O . ARG A 1 177 ? 54.626 20.576 40.077 1.00 47.12 177 ARG A O 1
ATOM 1404 N N . ARG A 1 178 ? 56.269 21.540 41.259 1.00 48.03 178 ARG A N 1
ATOM 1405 C CA . ARG A 1 178 ? 56.578 20.391 42.134 1.00 48.03 178 ARG A CA 1
ATOM 1406 C C . ARG A 1 178 ? 55.609 20.222 43.313 1.00 48.03 178 ARG A C 1
ATOM 1408 O O . ARG A 1 178 ? 55.382 19.090 43.732 1.00 48.03 178 ARG A O 1
ATOM 1415 N N . VAL A 1 179 ? 54.968 21.291 43.795 1.00 49.28 179 VAL A N 1
ATOM 1416 C CA . VAL A 1 179 ? 53.995 21.207 44.909 1.00 49.28 179 VAL A CA 1
ATOM 1417 C C . VAL A 1 179 ? 52.647 20.640 44.433 1.00 49.28 179 VAL A C 1
ATOM 1419 O O . VAL A 1 179 ? 52.012 19.846 45.127 1.00 49.28 179 VAL A O 1
ATOM 1422 N N . LEU A 1 180 ? 52.260 20.936 43.187 1.00 50.34 180 LEU A N 1
ATOM 1423 C CA . LEU A 1 180 ? 51.064 20.383 42.533 1.00 50.34 180 LEU A CA 1
ATOM 1424 C C . LEU A 1 180 ? 51.184 18.885 42.193 1.00 50.34 180 LEU A C 1
ATOM 1426 O O . LEU A 1 180 ? 50.172 18.188 42.127 1.00 50.34 180 LEU A O 1
ATOM 1430 N N . ALA A 1 181 ? 52.405 18.373 42.007 1.00 48.44 181 ALA A N 1
ATOM 1431 C CA . ALA A 1 181 ? 52.646 16.956 41.729 1.00 48.44 181 ALA A CA 1
ATOM 1432 C C . ALA A 1 181 ? 52.496 16.076 42.985 1.00 48.44 181 ALA A C 1
ATOM 1434 O O . ALA A 1 181 ? 51.973 14.967 42.891 1.00 48.44 181 ALA A O 1
ATOM 1435 N N . ARG A 1 182 ? 52.868 16.585 44.170 1.00 44.94 182 ARG A N 1
ATOM 1436 C CA . ARG A 1 182 ? 52.753 15.850 45.445 1.00 44.94 182 ARG A CA 1
ATOM 1437 C C . ARG A 1 182 ? 51.293 15.654 45.879 1.00 44.94 182 ARG A C 1
ATOM 1439 O O . ARG A 1 182 ? 50.917 14.544 46.241 1.00 44.94 182 ARG A O 1
ATOM 1446 N N . ARG A 1 183 ? 50.435 16.669 45.692 1.00 45.38 183 ARG A N 1
ATOM 1447 C CA . ARG A 1 183 ? 48.985 16.588 45.986 1.00 45.38 183 ARG A CA 1
ATOM 1448 C C . ARG A 1 183 ? 48.206 15.604 45.098 1.00 45.38 183 ARG A C 1
ATOM 1450 O O . ARG A 1 183 ? 47.136 15.151 45.485 1.00 45.38 183 ARG A O 1
ATOM 1457 N N . ARG A 1 184 ? 48.727 15.240 43.918 1.00 46.41 184 ARG A N 1
ATOM 1458 C CA . ARG A 1 184 ? 48.094 14.246 43.026 1.00 46.41 184 ARG A CA 1
ATOM 1459 C C . ARG A 1 184 ? 48.422 12.795 43.387 1.00 46.41 184 ARG A C 1
ATOM 1461 O O . ARG A 1 184 ? 47.670 11.909 42.997 1.00 46.41 184 ARG A O 1
ATOM 1468 N N . ILE A 1 185 ? 49.503 12.552 44.129 1.00 49.66 185 ILE A N 1
ATOM 1469 C CA . ILE A 1 185 ? 49.937 11.198 44.506 1.00 49.66 185 ILE A CA 1
ATOM 1470 C C . ILE A 1 185 ? 49.247 10.731 45.802 1.00 49.66 185 ILE A C 1
ATOM 1472 O O . ILE A 1 185 ? 48.911 9.554 45.916 1.00 49.66 185 ILE A O 1
ATOM 1476 N N . GLU A 1 186 ? 48.913 11.638 46.725 1.00 41.56 186 GLU A N 1
ATOM 1477 C CA . GLU A 1 186 ? 48.132 11.299 47.932 1.00 41.56 186 GLU A CA 1
ATOM 1478 C C . GLU A 1 186 ? 46.660 10.973 47.631 1.00 41.56 186 GLU A C 1
ATOM 1480 O O . GLU A 1 186 ? 46.107 10.039 48.208 1.00 41.56 186 GLU A O 1
ATOM 1485 N N . ALA A 1 187 ? 46.043 11.636 46.645 1.00 41.34 187 ALA A N 1
ATOM 1486 C CA . ALA A 1 187 ? 44.663 11.350 46.233 1.00 41.34 187 ALA A CA 1
ATOM 1487 C C . ALA A 1 187 ? 44.489 9.979 45.537 1.00 41.34 187 ALA A C 1
ATOM 1489 O O . ALA A 1 187 ? 43.375 9.464 45.445 1.00 41.34 187 ALA A O 1
ATOM 1490 N N . GLY A 1 188 ? 45.581 9.370 45.056 1.00 41.16 188 GLY A N 1
ATOM 1491 C CA . GLY A 1 188 ? 45.577 8.056 44.401 1.00 41.16 188 GLY A CA 1
ATOM 1492 C C . GLY A 1 188 ? 45.633 6.863 45.362 1.00 41.16 188 GLY A C 1
ATOM 1493 O O . GLY A 1 188 ? 45.203 5.771 44.995 1.00 41.16 188 GLY A O 1
ATOM 1494 N N . ARG A 1 189 ? 46.110 7.053 46.600 1.00 38.28 189 ARG A N 1
ATOM 1495 C CA . ARG A 1 189 ? 46.233 5.969 47.595 1.00 38.28 189 ARG A CA 1
ATOM 1496 C C . ARG A 1 189 ? 44.942 5.673 48.367 1.00 38.28 189 ARG A C 1
ATOM 1498 O O . ARG A 1 189 ? 44.803 4.575 48.889 1.00 38.28 189 ARG A O 1
ATOM 1505 N N . ALA A 1 190 ? 43.962 6.578 48.363 1.00 37.16 190 ALA A N 1
ATOM 1506 C CA . ALA A 1 190 ? 42.685 6.385 49.061 1.00 37.16 190 ALA A CA 1
ATOM 1507 C C . ALA A 1 190 ? 41.646 5.530 48.293 1.00 37.16 190 ALA A C 1
ATOM 1509 O O . ALA A 1 190 ? 40.571 5.263 48.818 1.00 37.16 190 ALA A O 1
ATOM 1510 N N . ARG A 1 191 ? 41.935 5.083 47.058 1.00 36.91 191 ARG A N 1
ATOM 1511 C CA . ARG A 1 191 ? 40.995 4.290 46.228 1.00 36.91 191 ARG A CA 1
ATOM 1512 C C . ARG A 1 191 ? 41.314 2.795 46.111 1.00 36.91 191 ARG A C 1
ATOM 1514 O O . ARG A 1 191 ? 40.596 2.091 45.412 1.00 36.91 191 ARG A O 1
ATOM 1521 N N . LEU A 1 192 ? 42.348 2.301 46.791 1.00 32.47 192 LEU A N 1
ATOM 1522 C CA . LEU A 1 192 ? 42.832 0.916 46.657 1.00 32.47 192 LEU A CA 1
ATOM 1523 C C . LEU A 1 192 ? 42.552 0.009 47.871 1.00 32.47 192 LEU A C 1
ATOM 1525 O O . LEU A 1 192 ? 43.054 -1.107 47.912 1.00 32.47 192 LEU A O 1
ATOM 1529 N N . LEU A 1 193 ? 41.720 0.438 48.828 1.00 35.19 193 LEU A N 1
ATOM 1530 C CA . LEU A 1 193 ? 41.394 -0.334 50.044 1.00 35.19 193 LEU A CA 1
ATOM 1531 C C . LEU A 1 193 ? 39.902 -0.690 50.204 1.00 35.19 193 LEU A C 1
ATOM 1533 O O . LEU A 1 193 ? 39.448 -0.973 51.305 1.00 35.19 193 LEU A O 1
ATOM 1537 N N . ALA A 1 194 ? 39.134 -0.734 49.114 1.00 35.12 194 ALA A N 1
ATOM 1538 C CA . ALA A 1 194 ? 37.747 -1.211 49.139 1.00 35.12 194 ALA A CA 1
ATOM 1539 C C . ALA A 1 194 ? 37.480 -2.202 47.995 1.00 35.12 194 ALA A C 1
ATOM 1541 O O . ALA A 1 194 ? 36.704 -1.942 47.083 1.00 35.12 194 ALA A O 1
ATOM 1542 N N . SER A 1 195 ? 38.176 -3.338 48.020 1.00 33.69 195 SER A N 1
ATOM 1543 C CA . SER A 1 195 ? 37.849 -4.511 47.204 1.00 33.69 195 SER A CA 1
ATOM 1544 C C . SER A 1 195 ? 38.271 -5.762 47.958 1.00 33.69 195 SER A C 1
ATOM 1546 O O . SER A 1 195 ? 39.348 -6.295 47.726 1.00 33.69 195 SER A O 1
ATOM 1548 N N . ASN A 1 196 ? 37.420 -6.201 48.877 1.00 33.56 196 ASN A N 1
ATOM 1549 C CA . ASN A 1 196 ? 37.386 -7.560 49.402 1.00 33.56 196 ASN A CA 1
ATOM 1550 C C . ASN A 1 196 ? 35.980 -7.760 49.961 1.00 33.56 196 ASN A C 1
ATOM 1552 O O . ASN A 1 196 ? 35.693 -7.193 51.001 1.00 33.56 196 ASN A O 1
ATOM 1556 N N . TYR A 1 197 ? 35.105 -8.475 49.249 1.00 31.06 197 TYR A N 1
ATOM 1557 C CA . TYR A 1 197 ? 34.140 -9.426 49.818 1.00 31.06 197 TYR A CA 1
ATOM 1558 C C . TYR A 1 197 ? 33.469 -10.228 48.690 1.00 31.06 197 TYR A C 1
ATOM 1560 O O . TYR A 1 197 ? 33.200 -9.725 47.601 1.00 31.06 197 TYR A O 1
ATOM 1568 N N . ALA A 1 198 ? 33.310 -11.516 48.974 1.00 30.20 198 ALA A N 1
ATOM 1569 C CA . ALA A 1 198 ? 33.047 -12.627 48.075 1.00 30.20 198 ALA A CA 1
ATOM 1570 C C . ALA A 1 198 ? 31.686 -12.600 47.353 1.00 30.20 198 ALA A C 1
ATOM 1572 O O . ALA A 1 198 ? 30.690 -12.085 47.856 1.00 30.20 198 ALA A O 1
ATOM 1573 N N . ALA A 1 199 ? 31.648 -13.240 46.183 1.00 31.28 199 ALA A N 1
ATOM 1574 C CA . ALA A 1 199 ? 30.433 -13.530 45.430 1.00 31.28 199 ALA A CA 1
ATOM 1575 C C . ALA A 1 199 ? 29.669 -14.727 46.030 1.00 31.28 199 ALA A C 1
ATOM 1577 O O . ALA A 1 199 ? 30.297 -15.754 46.295 1.00 31.28 199 ALA A O 1
ATOM 1578 N N . PRO A 1 200 ? 28.329 -14.674 46.150 1.00 33.88 200 PRO A N 1
ATOM 1579 C CA . PRO A 1 200 ? 27.520 -15.872 46.264 1.00 33.88 200 PRO A CA 1
ATOM 1580 C C . PRO A 1 200 ? 27.004 -16.292 44.882 1.00 33.88 200 PRO A C 1
ATOM 1582 O O . PRO A 1 200 ? 26.368 -15.531 44.151 1.00 33.88 200 PRO A O 1
ATOM 1585 N N . THR A 1 201 ? 27.263 -17.548 44.544 1.00 38.06 201 THR A N 1
ATOM 1586 C CA . THR A 1 201 ? 26.592 -18.299 43.488 1.00 38.06 201 THR A CA 1
ATOM 1587 C C . THR A 1 201 ? 25.105 -18.438 43.819 1.00 38.06 201 THR A C 1
ATOM 1589 O O . THR A 1 201 ? 24.728 -19.053 44.815 1.00 38.06 201 THR A O 1
ATOM 1592 N N . ARG A 1 202 ? 24.230 -17.900 42.964 1.00 32.31 202 ARG A N 1
ATOM 1593 C CA . ARG A 1 202 ? 22.822 -18.310 42.906 1.00 32.31 202 ARG A CA 1
ATOM 1594 C C . ARG A 1 202 ? 22.439 -18.642 41.471 1.00 32.31 202 ARG A C 1
ATOM 1596 O O . ARG A 1 202 ? 22.410 -17.791 40.588 1.00 32.31 202 ARG A O 1
ATOM 1603 N N . SER A 1 203 ? 22.195 -19.930 41.290 1.00 31.03 203 SER A N 1
ATOM 1604 C CA . SER A 1 203 ? 21.554 -20.589 40.164 1.00 31.03 203 SER A CA 1
ATOM 1605 C C . SER A 1 203 ? 20.229 -19.911 39.804 1.00 31.03 203 SER A C 1
ATOM 1607 O O . SER A 1 203 ? 19.346 -19.749 40.644 1.00 31.03 203 SER A O 1
ATOM 1609 N N . VAL A 1 204 ? 20.088 -19.535 38.534 1.00 31.36 204 VAL A N 1
ATOM 1610 C CA . VAL A 1 204 ? 18.819 -19.084 37.950 1.00 31.36 204 VAL A CA 1
ATOM 1611 C C . VAL A 1 204 ? 18.132 -20.309 37.336 1.00 31.36 204 VAL A C 1
ATOM 1613 O O . VAL A 1 204 ? 18.771 -21.006 36.543 1.00 31.36 204 VAL A O 1
ATOM 1616 N N . PRO A 1 205 ? 16.866 -20.613 37.673 1.00 33.16 205 PRO A N 1
ATOM 1617 C CA . PRO A 1 205 ? 16.167 -21.739 37.077 1.00 33.16 205 PRO A CA 1
ATOM 1618 C C . PRO A 1 205 ? 15.769 -21.412 35.632 1.00 33.16 205 PRO A C 1
ATOM 1620 O O . PRO A 1 205 ? 15.102 -20.416 35.352 1.00 33.16 205 PRO A O 1
ATOM 1623 N N . LEU A 1 206 ? 16.175 -22.290 34.715 1.00 36.00 206 LEU A N 1
ATOM 1624 C CA . LEU A 1 206 ? 15.626 -22.423 33.368 1.00 36.00 206 LEU A CA 1
ATOM 1625 C C . LEU A 1 206 ? 14.135 -22.771 33.477 1.00 36.00 206 LEU A C 1
ATOM 1627 O O . LEU A 1 206 ? 13.782 -23.927 33.703 1.00 36.00 206 LEU A O 1
ATOM 1631 N N . LEU A 1 207 ? 13.254 -21.784 33.308 1.00 34.66 207 LEU A N 1
ATOM 1632 C CA . LEU A 1 207 ? 11.823 -22.035 33.160 1.00 34.66 207 LEU A CA 1
ATOM 1633 C C . LEU A 1 207 ? 11.447 -22.114 31.679 1.00 34.66 207 LEU A C 1
ATOM 1635 O O . LEU A 1 207 ? 11.413 -21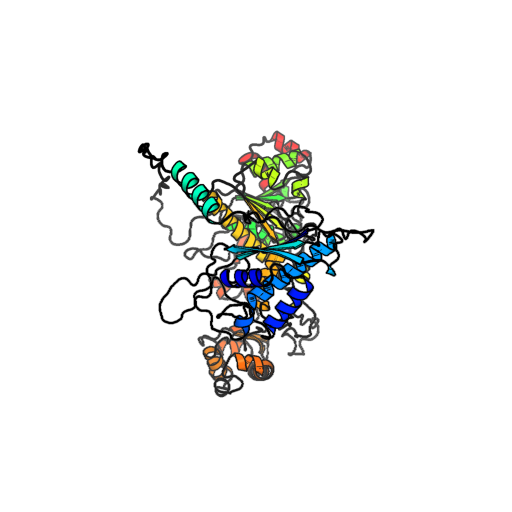.130 30.945 1.00 34.66 207 LEU A O 1
ATOM 1639 N N . LEU A 1 208 ? 11.242 -23.376 31.306 1.00 32.53 208 LEU A N 1
ATOM 1640 C CA . LEU A 1 208 ? 10.615 -23.976 30.139 1.00 32.53 208 LEU A CA 1
ATOM 1641 C C . LEU A 1 208 ? 10.058 -23.030 29.065 1.00 32.53 208 LEU A C 1
ATOM 1643 O O . LEU A 1 208 ? 9.013 -22.395 29.202 1.00 32.53 208 LEU A O 1
ATOM 1647 N N . SER A 1 209 ? 10.676 -23.151 27.896 1.00 34.78 209 SER A N 1
ATOM 1648 C CA . SER A 1 209 ? 10.009 -23.067 26.607 1.00 34.78 209 SER A CA 1
ATOM 1649 C C . SER A 1 209 ? 8.711 -23.887 26.618 1.00 34.78 209 SER A C 1
ATOM 1651 O O . SER A 1 209 ? 8.727 -25.114 26.736 1.00 34.78 209 SER A O 1
ATOM 1653 N N . ARG A 1 210 ? 7.566 -23.213 26.445 1.00 33.88 210 ARG A N 1
ATOM 1654 C CA . ARG A 1 210 ? 6.325 -23.861 26.006 1.00 33.88 210 ARG A CA 1
ATOM 1655 C C . ARG A 1 210 ? 6.599 -24.488 24.638 1.00 33.88 210 ARG A C 1
ATOM 1657 O O . ARG A 1 210 ? 6.526 -23.823 23.607 1.00 33.88 210 ARG A O 1
ATOM 1664 N N . ARG A 1 211 ? 6.959 -25.773 24.636 1.00 35.72 211 ARG A N 1
ATOM 1665 C CA . ARG A 1 211 ? 6.843 -26.631 23.459 1.00 35.72 211 ARG A CA 1
ATOM 1666 C C . ARG A 1 211 ? 5.382 -26.570 23.031 1.00 35.72 211 ARG A C 1
ATOM 1668 O O . ARG A 1 211 ? 4.508 -27.012 23.769 1.00 35.72 211 ARG A O 1
ATOM 1675 N N . LEU A 1 212 ? 5.134 -26.016 21.849 1.00 38.41 212 LEU A N 1
ATOM 1676 C CA . LEU A 1 212 ? 3.948 -26.341 21.071 1.00 38.41 212 LEU A CA 1
ATOM 1677 C C . LEU A 1 212 ? 3.904 -27.871 20.989 1.00 38.41 212 LEU A C 1
ATOM 1679 O O . LEU A 1 212 ? 4.753 -28.471 20.326 1.00 38.41 212 LEU A O 1
ATOM 1683 N N . GLN A 1 213 ? 2.983 -28.500 21.720 1.00 34.41 213 GLN A N 1
ATOM 1684 C CA . GLN A 1 213 ? 2.592 -29.874 21.440 1.00 34.41 213 GLN A CA 1
ATOM 1685 C C . GLN A 1 213 ? 2.104 -29.870 19.994 1.00 34.41 213 GLN A C 1
ATOM 1687 O O . GLN A 1 213 ? 1.038 -29.348 19.677 1.00 34.41 213 GLN A O 1
ATOM 1692 N N . ARG A 1 214 ? 2.956 -30.362 19.091 1.00 39.03 214 ARG A N 1
ATOM 1693 C CA . ARG A 1 214 ? 2.517 -30.776 17.769 1.00 39.03 214 ARG A CA 1
ATOM 1694 C C . ARG A 1 214 ? 1.638 -31.984 18.012 1.00 39.03 214 ARG A C 1
ATOM 1696 O O . ARG A 1 214 ? 2.145 -33.058 18.317 1.00 39.03 214 ARG A O 1
ATOM 1703 N N . ASP A 1 215 ? 0.342 -31.769 17.902 1.00 34.25 215 ASP A N 1
ATOM 1704 C CA . ASP A 1 215 ? -0.611 -32.844 17.725 1.00 34.25 215 ASP A CA 1
ATOM 1705 C C . ASP A 1 215 ? -0.337 -33.452 16.338 1.00 34.25 215 ASP A C 1
ATOM 1707 O O . ASP A 1 215 ? -0.782 -32.959 15.300 1.00 34.25 215 ASP A O 1
ATOM 1711 N N . THR A 1 216 ? 0.573 -34.426 16.285 1.00 45.66 216 THR A N 1
ATOM 1712 C CA . THR A 1 216 ? 0.973 -35.113 15.053 1.00 45.66 216 THR A CA 1
ATOM 1713 C C . THR A 1 216 ? 0.014 -36.256 14.771 1.00 45.66 216 THR A C 1
ATOM 1715 O O . THR A 1 216 ? 0.411 -37.412 14.851 1.00 45.66 216 THR A O 1
ATOM 1718 N N . THR A 1 217 ? -1.241 -35.950 14.444 1.00 41.59 217 THR A N 1
ATOM 1719 C CA . THR A 1 217 ? -2.181 -36.938 13.878 1.00 41.59 217 THR A CA 1
ATOM 1720 C C . THR A 1 217 ? -3.168 -36.330 12.873 1.00 41.59 217 THR A C 1
ATOM 1722 O O . THR A 1 217 ? -4.278 -36.822 12.703 1.00 41.59 217 THR A O 1
ATOM 1725 N N . LEU A 1 218 ? -2.764 -35.294 12.128 1.00 43.09 218 LEU A N 1
ATOM 1726 C CA . LEU A 1 218 ? -3.493 -34.900 10.917 1.00 43.09 218 LEU A CA 1
ATOM 1727 C C . LEU A 1 218 ? -2.757 -35.439 9.683 1.00 43.09 218 LEU A C 1
ATOM 1729 O O . LEU A 1 218 ? -1.589 -35.086 9.487 1.00 43.09 218 LEU A O 1
ATOM 1733 N N . PRO A 1 219 ? -3.389 -36.293 8.852 1.00 38.78 219 PRO A N 1
ATOM 1734 C CA . PRO A 1 219 ? -2.775 -36.759 7.618 1.00 38.78 219 PRO A CA 1
ATOM 1735 C C . PRO A 1 219 ? -2.441 -35.552 6.737 1.00 38.78 219 PRO A C 1
ATOM 1737 O O . PRO A 1 219 ? -3.267 -34.656 6.547 1.00 38.78 219 PRO A O 1
ATOM 1740 N N . ALA A 1 220 ? -1.206 -35.510 6.232 1.00 43.22 220 ALA A N 1
ATOM 1741 C CA . ALA A 1 220 ? -0.728 -34.457 5.348 1.00 43.22 220 ALA A CA 1
ATOM 1742 C C . ALA A 1 220 ? -1.580 -34.436 4.070 1.00 43.22 220 ALA A C 1
ATOM 1744 O O . ALA A 1 220 ? -1.372 -35.224 3.151 1.00 43.22 220 ALA A O 1
ATOM 1745 N N . GLN A 1 221 ? -2.556 -33.533 4.023 1.00 50.84 221 GLN A N 1
ATOM 1746 C CA . GLN A 1 221 ? -3.279 -33.221 2.797 1.00 50.84 221 GLN A CA 1
ATOM 1747 C C . GLN A 1 221 ? -2.284 -32.651 1.767 1.00 50.84 221 GLN A C 1
ATOM 1749 O O . GLN A 1 221 ? -1.444 -31.821 2.138 1.00 50.84 221 GLN A O 1
ATOM 1754 N N . PRO A 1 222 ? -2.336 -33.042 0.481 1.00 53.72 222 PRO A N 1
ATOM 1755 C CA . PRO A 1 222 ? -1.322 -32.629 -0.482 1.00 53.72 222 PRO A CA 1
ATOM 1756 C C . PRO A 1 222 ? -1.528 -31.154 -0.865 1.00 53.72 222 PRO A C 1
ATOM 1758 O O . PRO A 1 222 ? -2.525 -30.807 -1.499 1.00 53.72 222 PRO A O 1
ATOM 1761 N N . GLY A 1 223 ? -0.585 -30.283 -0.488 1.00 72.56 223 GLY A N 1
ATOM 1762 C CA . GLY A 1 223 ? -0.463 -28.878 -0.916 1.00 72.56 223 GLY A CA 1
ATOM 1763 C C . GLY A 1 223 ? -1.210 -27.844 -0.056 1.00 72.56 223 GLY A C 1
ATOM 1764 O O . GLY A 1 223 ? -2.330 -28.093 0.394 1.00 72.56 223 GLY A O 1
ATOM 1765 N N . GLY A 1 224 ? -0.608 -26.657 0.114 1.00 86.50 224 GLY A N 1
ATOM 1766 C CA . GLY A 1 224 ? -1.119 -25.541 0.935 1.00 86.50 224 GLY A CA 1
ATOM 1767 C C . GLY A 1 224 ? -0.375 -25.282 2.258 1.00 86.50 224 GLY A C 1
ATOM 1768 O O . GLY A 1 224 ? 0.617 -25.941 2.577 1.00 86.50 224 GLY A O 1
ATOM 1769 N N . ILE A 1 225 ? -0.874 -24.308 3.029 1.00 93.81 225 ILE A N 1
ATOM 1770 C CA . ILE A 1 225 ? -0.579 -24.095 4.462 1.00 93.81 225 ILE A CA 1
ATOM 1771 C C . ILE A 1 225 ? -1.909 -23.860 5.208 1.00 93.81 225 ILE A C 1
ATOM 1773 O O . ILE A 1 225 ? -2.855 -23.380 4.579 1.00 93.81 225 ILE A O 1
ATOM 1777 N N . PRO A 1 226 ? -2.020 -24.173 6.515 1.00 93.75 226 PRO A N 1
ATOM 1778 C CA . PRO A 1 226 ? -3.198 -23.788 7.297 1.00 93.75 226 PRO A CA 1
ATOM 1779 C C . PRO A 1 226 ? -3.365 -22.256 7.317 1.00 93.75 226 PRO A C 1
ATOM 1781 O O . PRO A 1 226 ? -2.346 -21.563 7.252 1.00 93.75 226 PRO A O 1
ATOM 1784 N N . PRO A 1 227 ? -4.597 -21.713 7.438 1.00 95.12 227 PRO A N 1
ATOM 1785 C CA . PRO A 1 227 ? -4.821 -20.268 7.480 1.00 95.12 227 PRO A CA 1
ATOM 1786 C C . PRO A 1 227 ? -4.031 -19.629 8.636 1.00 95.12 227 PRO A C 1
ATOM 1788 O O . PRO A 1 227 ? -4.329 -19.906 9.803 1.00 95.12 227 PRO A O 1
ATOM 1791 N N . PRO A 1 228 ? -2.991 -18.826 8.348 1.00 96.12 228 PRO A N 1
ATOM 1792 C CA . PRO A 1 228 ? -2.018 -18.420 9.359 1.00 96.12 228 PRO A CA 1
ATOM 1793 C C . PRO A 1 228 ? -2.564 -17.397 10.360 1.00 96.12 228 PRO A C 1
ATOM 1795 O O . PRO A 1 228 ? -1.982 -17.243 11.431 1.00 96.12 228 PRO A O 1
ATOM 1798 N N . LEU A 1 229 ? -3.663 -16.711 10.032 1.00 97.81 229 LEU A N 1
ATOM 1799 C CA . LEU A 1 229 ? -4.332 -15.759 10.919 1.00 97.81 229 LEU A CA 1
ATOM 1800 C C . LEU A 1 229 ? -5.605 -16.323 11.557 1.00 97.81 229 LEU A C 1
ATOM 1802 O O . LEU A 1 229 ? -6.369 -15.572 12.158 1.00 97.81 229 LEU A O 1
ATOM 1806 N N . LYS A 1 230 ? -5.830 -17.642 11.484 1.00 97.50 230 LYS A N 1
ATOM 1807 C CA . LYS A 1 230 ? -6.938 -18.269 12.209 1.00 97.50 230 LYS A CA 1
ATOM 1808 C C . LYS A 1 230 ? -6.833 -17.948 13.703 1.00 97.50 230 LYS A C 1
ATOM 1810 O O . LYS A 1 230 ? -5.817 -18.231 14.335 1.00 97.50 230 LYS A O 1
ATOM 1815 N N . GLY A 1 231 ? -7.907 -17.389 14.257 1.00 97.06 231 GLY A N 1
ATOM 1816 C CA . GLY A 1 231 ? -7.976 -16.956 15.656 1.00 97.06 231 GLY A CA 1
ATOM 1817 C C . GLY A 1 231 ? -7.504 -15.522 15.907 1.00 97.06 231 GLY A C 1
ATOM 1818 O O . GLY A 1 231 ? -7.559 -15.087 17.049 1.00 97.06 231 GLY A O 1
ATOM 1819 N N . ILE A 1 232 ? -7.072 -14.790 14.874 1.00 98.69 232 ILE A N 1
ATOM 1820 C CA . ILE A 1 232 ? -6.816 -13.348 14.950 1.00 98.69 232 ILE A CA 1
ATOM 1821 C C . ILE A 1 232 ? -8.105 -12.599 14.627 1.00 98.69 232 ILE A C 1
ATOM 1823 O O . ILE A 1 232 ? -8.675 -12.800 13.553 1.00 98.69 232 ILE A O 1
ATOM 1827 N N . ARG A 1 233 ? -8.538 -11.713 15.527 1.00 98.81 233 ARG A N 1
ATOM 1828 C CA . ARG A 1 233 ? -9.721 -10.861 15.326 1.00 98.81 233 ARG A CA 1
ATOM 1829 C C . ARG A 1 233 ? -9.333 -9.435 14.945 1.00 98.81 233 ARG A C 1
ATOM 1831 O O . ARG A 1 233 ? -8.520 -8.804 15.622 1.00 98.81 233 ARG A O 1
ATOM 1838 N N . VAL A 1 234 ? -9.940 -8.914 13.882 1.00 98.94 234 VAL A N 1
ATOM 1839 C CA . VAL A 1 234 ? -9.690 -7.570 13.348 1.00 98.94 234 VAL A CA 1
ATOM 1840 C C . VAL A 1 234 ? -10.968 -6.742 13.416 1.00 98.94 234 VAL A C 1
ATOM 1842 O O . VAL A 1 234 ? -11.985 -7.123 12.840 1.00 98.94 234 VAL A O 1
ATOM 1845 N N . VAL A 1 235 ? -10.897 -5.590 14.077 1.00 98.88 235 VAL A N 1
ATOM 1846 C CA . VAL A 1 235 ? -11.928 -4.548 14.009 1.00 98.88 235 VAL A CA 1
ATOM 1847 C C . VAL A 1 235 ? -11.554 -3.596 12.879 1.00 98.88 235 VAL A C 1
ATOM 1849 O O . VAL A 1 235 ? -10.541 -2.900 12.946 1.00 98.88 235 VAL A O 1
ATOM 1852 N N . ASP A 1 236 ? -12.347 -3.610 11.816 1.00 98.88 236 ASP A N 1
ATOM 1853 C CA . ASP A 1 236 ? -12.134 -2.831 10.602 1.00 98.88 236 ASP A CA 1
ATOM 1854 C C . ASP A 1 236 ? -13.067 -1.609 10.605 1.00 98.88 236 ASP A C 1
ATOM 1856 O O . ASP A 1 236 ? -14.238 -1.703 10.249 1.00 98.88 236 ASP A O 1
ATOM 1860 N N . LEU A 1 237 ? -12.538 -0.455 11.014 1.00 98.62 237 LEU A N 1
ATOM 1861 C CA . LEU A 1 237 ? -13.219 0.845 10.955 1.00 98.62 237 LEU A CA 1
ATOM 1862 C C . LEU A 1 237 ? -12.925 1.579 9.638 1.00 98.62 237 LEU A C 1
ATOM 1864 O O . LEU A 1 237 ? -13.137 2.788 9.533 1.00 98.62 237 LEU A O 1
ATOM 1868 N N . THR A 1 238 ? -12.364 0.887 8.647 1.00 98.38 238 THR A N 1
ATOM 1869 C CA . THR A 1 238 ? -11.870 1.532 7.438 1.00 98.38 238 THR A CA 1
ATOM 1870 C C . THR A 1 238 ? -12.960 1.732 6.394 1.00 98.38 238 THR A C 1
ATOM 1872 O O . THR A 1 238 ? -13.961 1.011 6.349 1.00 98.38 238 THR A O 1
ATOM 1875 N N . ARG A 1 239 ? -12.745 2.717 5.523 1.00 95.56 239 ARG A N 1
ATOM 1876 C CA . ARG A 1 239 ? -13.628 3.072 4.406 1.00 95.56 239 ARG A CA 1
ATOM 1877 C C . ARG A 1 239 ? -12.841 3.162 3.101 1.00 95.56 239 ARG A C 1
ATOM 1879 O O . ARG A 1 239 ? -11.615 3.281 3.129 1.00 95.56 239 ARG A O 1
ATOM 1886 N N . VAL A 1 240 ? -13.525 3.181 1.963 1.00 95.62 240 VAL A N 1
ATOM 1887 C CA . VAL A 1 240 ? -12.909 3.416 0.648 1.00 95.62 240 VAL A CA 1
ATOM 1888 C C . VAL A 1 240 ? -12.033 2.248 0.184 1.00 95.62 240 VAL A C 1
ATOM 1890 O O . VAL A 1 240 ? -12.589 1.220 -0.195 1.00 95.62 240 VAL A O 1
ATOM 1893 N N . LEU A 1 241 ? -10.696 2.356 0.174 1.00 96.62 241 LEU A N 1
ATOM 1894 C CA . LEU A 1 241 ? -9.867 1.346 -0.496 1.00 96.62 241 LEU A CA 1
ATOM 1895 C C . LEU A 1 241 ? -8.590 0.930 0.237 1.00 96.62 241 LEU A C 1
ATOM 1897 O O . LEU A 1 241 ? -8.404 -0.273 0.415 1.00 96.62 241 LEU A O 1
ATOM 1901 N N . ALA A 1 242 ? -7.729 1.848 0.688 1.00 97.75 242 ALA A N 1
ATOM 1902 C CA . ALA A 1 242 ? -6.447 1.465 1.300 1.00 97.75 242 ALA A CA 1
ATOM 1903 C C . ALA A 1 242 ? -6.617 0.555 2.529 1.00 97.75 242 ALA A C 1
ATOM 1905 O O . ALA A 1 242 ? -6.074 -0.552 2.592 1.00 97.75 242 ALA A O 1
ATOM 1906 N N . GLY A 1 243 ? -7.436 1.000 3.484 1.00 98.31 243 GLY A N 1
ATOM 1907 C CA . GLY A 1 243 ? -7.779 0.224 4.672 1.00 98.31 243 GLY A CA 1
ATOM 1908 C C . GLY A 1 243 ? -8.552 -1.059 4.356 1.00 98.31 243 GLY A C 1
ATOM 1909 O O . GLY A 1 243 ? -8.097 -2.130 4.773 1.00 98.31 243 GLY A O 1
ATOM 1910 N N . PRO A 1 244 ? -9.632 -1.004 3.548 1.00 98.50 244 PRO A N 1
ATOM 1911 C CA . PRO A 1 244 ? -10.372 -2.202 3.174 1.00 98.50 244 PRO A CA 1
ATOM 1912 C C . PRO A 1 244 ? -9.518 -3.251 2.458 1.00 98.50 244 PRO A C 1
ATOM 1914 O O . PRO A 1 244 ? -9.702 -4.441 2.710 1.00 98.50 244 PRO A O 1
ATOM 1917 N N . THR A 1 245 ? -8.552 -2.829 1.636 1.00 98.38 245 THR A N 1
ATOM 1918 C CA . THR A 1 245 ? -7.576 -3.719 0.989 1.00 98.38 245 THR A CA 1
ATOM 1919 C C . THR A 1 245 ? -6.708 -4.422 2.027 1.00 98.38 245 THR A C 1
ATOM 1921 O O . THR A 1 245 ? -6.570 -5.643 1.977 1.00 98.38 245 THR A O 1
ATOM 1924 N N . ALA A 1 246 ? -6.156 -3.684 2.997 1.00 98.69 246 ALA A N 1
ATOM 1925 C CA . ALA A 1 246 ? -5.333 -4.268 4.054 1.00 98.69 246 ALA A CA 1
ATOM 1926 C C . ALA A 1 246 ? -6.108 -5.321 4.859 1.00 98.69 246 ALA A C 1
ATOM 1928 O O . ALA A 1 246 ? -5.624 -6.438 5.050 1.00 98.69 246 ALA A O 1
ATOM 1929 N N . THR A 1 247 ? -7.326 -4.997 5.296 1.00 98.81 247 THR A N 1
ATOM 1930 C CA . THR A 1 247 ? -8.134 -5.906 6.119 1.00 98.81 247 THR A CA 1
ATOM 1931 C C . THR A 1 247 ? -8.686 -7.085 5.320 1.00 98.81 247 THR A C 1
ATOM 1933 O O . THR A 1 247 ? -8.749 -8.189 5.851 1.00 98.81 247 THR A O 1
ATOM 1936 N N . MET A 1 248 ? -8.995 -6.915 4.030 1.00 98.62 248 MET A N 1
ATOM 1937 C CA . MET A 1 248 ? -9.355 -8.027 3.140 1.00 98.62 248 MET A CA 1
ATOM 1938 C C . MET A 1 248 ? -8.202 -9.023 2.985 1.00 98.62 248 MET A C 1
ATOM 1940 O O . MET A 1 248 ? -8.428 -10.228 3.036 1.00 98.62 248 MET A O 1
ATOM 1944 N N . LEU A 1 249 ? -6.961 -8.546 2.848 1.00 98.38 249 LEU A N 1
ATOM 1945 C CA . LEU A 1 249 ? -5.790 -9.426 2.772 1.00 98.38 249 LEU A CA 1
ATOM 1946 C C . LEU A 1 249 ? -5.563 -10.198 4.082 1.00 98.38 249 LEU A C 1
ATOM 1948 O O . LEU A 1 249 ? -5.190 -11.368 4.044 1.00 98.38 249 LEU A O 1
ATOM 1952 N N . LEU A 1 250 ? -5.835 -9.583 5.238 1.00 98.62 250 LEU A N 1
ATOM 1953 C CA . LEU A 1 250 ? -5.820 -10.290 6.526 1.00 98.62 250 LEU A CA 1
ATOM 1954 C C . LEU A 1 250 ? -6.940 -11.344 6.600 1.00 98.62 250 LEU A C 1
ATOM 1956 O O . LEU A 1 250 ? -6.698 -12.460 7.065 1.00 98.62 250 LEU A O 1
ATOM 1960 N N . ALA A 1 251 ? -8.138 -11.024 6.104 1.00 98.50 251 ALA A N 1
ATOM 1961 C CA . ALA A 1 251 ? -9.263 -11.957 6.030 1.00 98.50 251 ALA A CA 1
ATOM 1962 C C . ALA A 1 251 ? -8.951 -13.159 5.121 1.00 98.50 251 ALA A C 1
ATOM 1964 O O . ALA A 1 251 ? -9.199 -14.302 5.499 1.00 98.50 251 ALA A O 1
ATOM 1965 N N . ASP A 1 252 ? -8.318 -12.923 3.965 1.00 97.62 252 ASP A N 1
ATOM 1966 C CA . ASP A 1 252 ? -7.843 -13.975 3.054 1.00 97.62 252 ASP A CA 1
ATOM 1967 C C . ASP A 1 252 ? -6.841 -14.924 3.738 1.00 97.62 252 ASP A C 1
ATOM 1969 O O . ASP A 1 252 ? -6.768 -16.100 3.398 1.00 97.62 252 ASP A O 1
ATOM 1973 N N . LEU A 1 253 ? -6.081 -14.449 4.729 1.00 97.81 253 LEU A N 1
ATOM 1974 C CA . LEU A 1 253 ? -5.171 -15.270 5.536 1.00 97.81 253 LEU A CA 1
ATOM 1975 C C . LEU A 1 253 ? -5.856 -15.963 6.732 1.00 97.81 253 LEU A C 1
ATOM 1977 O O . LEU A 1 253 ? -5.190 -16.649 7.515 1.00 97.81 253 LEU A O 1
ATOM 1981 N N . GLY A 1 254 ? -7.175 -15.824 6.866 1.00 97.38 254 GLY A N 1
ATOM 1982 C CA . GLY A 1 254 ? -8.000 -16.494 7.870 1.00 97.38 254 GLY A CA 1
ATOM 1983 C C . GLY A 1 254 ? -8.300 -15.677 9.126 1.00 97.38 254 GLY A C 1
ATOM 1984 O O . GLY A 1 254 ? -8.769 -16.266 10.100 1.00 97.38 254 GLY A O 1
ATOM 1985 N N . ALA A 1 255 ? -8.024 -14.370 9.132 1.00 98.56 255 ALA A N 1
ATOM 1986 C CA . ALA A 1 255 ? -8.444 -13.500 10.227 1.00 98.56 255 ALA A CA 1
ATOM 1987 C C . ALA A 1 255 ? -9.972 -13.324 10.239 1.00 98.56 255 ALA A C 1
ATOM 1989 O O . ALA A 1 255 ? -10.607 -13.244 9.189 1.00 98.56 255 ALA A O 1
ATOM 1990 N N . ASP A 1 256 ? -10.555 -13.212 11.430 1.00 98.56 256 ASP A N 1
ATOM 1991 C CA . ASP A 1 256 ? -11.954 -12.828 11.614 1.00 98.56 256 ASP A CA 1
ATOM 1992 C C . ASP A 1 256 ? -12.067 -11.302 11.550 1.00 98.56 256 ASP A C 1
ATOM 1994 O O . ASP A 1 256 ? -11.712 -10.605 12.503 1.00 98.56 256 ASP A O 1
ATOM 1998 N N . VAL A 1 257 ? -12.501 -10.781 10.401 1.00 98.88 257 VAL A N 1
ATOM 1999 C CA . VAL A 1 257 ? -12.570 -9.339 10.142 1.00 98.88 257 VAL A CA 1
ATOM 2000 C C . VAL A 1 257 ? -14.002 -8.840 10.276 1.00 98.88 257 VAL A C 1
ATOM 2002 O O . VAL A 1 257 ? -14.869 -9.181 9.469 1.00 98.88 257 VAL A O 1
ATOM 2005 N N . ILE A 1 258 ? -14.227 -7.985 11.272 1.00 98.88 258 ILE A N 1
ATOM 2006 C CA . ILE A 1 258 ? -15.505 -7.332 11.555 1.00 98.88 258 ILE A CA 1
ATOM 2007 C C . ILE A 1 258 ? -15.416 -5.891 11.057 1.00 98.88 258 ILE A C 1
ATOM 2009 O O . ILE A 1 258 ? -14.787 -5.044 11.693 1.00 98.88 258 ILE A O 1
ATOM 2013 N N . LYS A 1 259 ? -16.035 -5.621 9.909 1.00 98.81 259 LYS A N 1
ATOM 2014 C CA . LYS A 1 259 ? -16.158 -4.285 9.332 1.00 98.81 259 LYS A CA 1
ATOM 2015 C C . LYS A 1 259 ? -17.296 -3.535 10.011 1.00 98.81 259 LYS A C 1
ATOM 2017 O O . LYS A 1 259 ? -18.446 -3.964 9.943 1.00 98.81 259 LYS A O 1
ATOM 2022 N N . ILE A 1 260 ? -16.952 -2.423 10.648 1.00 98.69 260 ILE A N 1
ATOM 2023 C CA . ILE A 1 260 ? -17.886 -1.524 11.317 1.00 98.69 260 ILE A CA 1
ATOM 2024 C C . ILE A 1 260 ? -18.267 -0.408 10.352 1.00 98.69 260 ILE A C 1
ATOM 2026 O O . ILE A 1 260 ? -17.413 0.294 9.811 1.00 98.69 260 ILE A O 1
ATOM 2030 N N . GLU A 1 261 ? -19.564 -0.255 10.132 1.00 98.38 261 GLU A N 1
ATOM 2031 C CA . GLU A 1 261 ? -20.121 0.590 9.086 1.00 98.38 261 GLU A CA 1
ATOM 2032 C C . GLU A 1 261 ? -21.160 1.575 9.638 1.00 98.38 261 GLU A C 1
ATOM 2034 O O . GLU A 1 261 ? -21.772 1.353 10.684 1.00 98.38 261 GLU A O 1
ATOM 2039 N N . GLU A 1 262 ? -21.364 2.691 8.933 1.00 96.69 262 GLU A N 1
ATOM 2040 C CA . GLU A 1 262 ? -22.416 3.654 9.274 1.00 96.69 262 GLU A CA 1
ATOM 2041 C C . GLU A 1 262 ? -23.798 3.040 9.024 1.00 96.69 262 GLU A C 1
ATOM 2043 O O . GLU A 1 262 ? -24.018 2.432 7.979 1.00 96.69 262 GLU A O 1
ATOM 2048 N N . VAL A 1 263 ? -24.725 3.226 9.968 1.00 95.75 263 VAL A N 1
ATOM 2049 C CA . VAL A 1 263 ? -26.020 2.524 10.018 1.00 95.75 263 VAL A CA 1
ATOM 2050 C C . VAL A 1 263 ? -26.835 2.659 8.734 1.00 95.75 263 VAL A C 1
ATOM 2052 O O . VAL A 1 263 ? -27.443 1.688 8.295 1.00 95.75 263 VAL A O 1
ATOM 2055 N N . LYS A 1 264 ? -26.840 3.837 8.101 1.00 91.38 264 LYS A N 1
ATOM 2056 C CA . LYS A 1 264 ? -27.688 4.084 6.925 1.00 91.38 264 LYS A CA 1
ATOM 2057 C C . LYS A 1 264 ? -26.984 3.824 5.599 1.00 91.38 264 LYS A C 1
ATOM 2059 O O . LYS A 1 264 ? -27.586 3.281 4.680 1.00 91.38 264 LYS A O 1
ATOM 2064 N N . ARG A 1 265 ? -25.745 4.293 5.462 1.00 92.81 265 ARG A N 1
ATOM 2065 C CA . ARG A 1 265 ? -25.027 4.351 4.177 1.00 92.81 265 ARG A CA 1
ATOM 2066 C C . ARG A 1 265 ? -23.896 3.339 4.072 1.00 92.81 265 ARG A C 1
ATOM 2068 O O . ARG A 1 265 ? -23.515 2.966 2.968 1.00 92.81 265 ARG A O 1
ATOM 2075 N N . GLY A 1 266 ? -23.353 2.920 5.209 1.00 96.44 266 GLY A N 1
ATOM 2076 C CA . GLY A 1 266 ? -22.165 2.090 5.293 1.00 96.44 266 GLY A CA 1
ATOM 2077 C C . GLY A 1 266 ? -20.887 2.747 4.761 1.00 96.44 266 GLY A C 1
ATOM 2078 O O . GLY A 1 266 ? -20.629 3.944 4.953 1.00 96.44 266 GLY A O 1
ATOM 2079 N N . ASP A 1 267 ? -20.034 1.931 4.144 1.00 97.44 267 ASP A N 1
ATOM 2080 C CA . ASP A 1 267 ? -18.863 2.395 3.394 1.00 97.44 267 ASP A CA 1
ATOM 2081 C C . ASP A 1 267 ? -19.274 3.254 2.182 1.00 97.44 267 ASP A C 1
ATOM 2083 O O . ASP A 1 267 ? -20.190 2.889 1.446 1.00 97.44 267 ASP A O 1
ATOM 2087 N N . ASP A 1 268 ? -18.563 4.361 1.928 1.00 95.25 268 ASP A N 1
ATOM 2088 C CA . ASP A 1 268 ? -18.850 5.260 0.796 1.00 95.25 268 ASP A CA 1
ATOM 2089 C C . ASP A 1 268 ? -18.855 4.509 -0.545 1.00 95.25 268 ASP A C 1
ATOM 2091 O O . ASP A 1 268 ? -19.689 4.779 -1.416 1.00 95.25 268 ASP A O 1
ATOM 2095 N N . THR A 1 269 ? -17.982 3.504 -0.678 1.00 96.44 269 THR A N 1
ATOM 2096 C CA . THR A 1 269 ? -17.850 2.708 -1.904 1.00 96.44 269 THR A CA 1
ATOM 2097 C C . THR A 1 269 ? -19.108 1.940 -2.260 1.00 96.44 269 THR A C 1
ATOM 2099 O O . THR A 1 269 ? -19.298 1.680 -3.443 1.00 96.44 269 THR A O 1
ATOM 2102 N N . ARG A 1 270 ? -20.012 1.643 -1.313 1.00 96.62 270 ARG A N 1
ATOM 2103 C CA . ARG A 1 270 ? -21.299 0.988 -1.614 1.00 96.62 270 ARG A CA 1
ATOM 2104 C C . ARG A 1 270 ? -22.140 1.783 -2.613 1.00 96.62 270 ARG A C 1
ATOM 2106 O O . ARG A 1 270 ? -22.863 1.186 -3.400 1.00 96.62 270 ARG A O 1
ATOM 2113 N N . SER A 1 271 ? -22.004 3.111 -2.623 1.00 94.12 271 SER A N 1
ATOM 2114 C CA . SER A 1 271 ? -22.759 3.998 -3.521 1.00 94.12 271 SER A CA 1
ATOM 2115 C C . SER A 1 271 ? -22.035 4.345 -4.830 1.00 94.12 271 SER A C 1
ATOM 2117 O O . SER A 1 271 ? -22.633 4.955 -5.715 1.00 94.12 271 SER A O 1
ATOM 2119 N N . TRP A 1 272 ? -20.770 3.943 -5.001 1.00 93.62 272 TRP A N 1
ATOM 2120 C CA . TRP A 1 272 ? -19.968 4.251 -6.194 1.00 93.62 272 TRP A CA 1
ATOM 2121 C C . TRP A 1 272 ? -20.331 3.336 -7.366 1.00 93.62 272 TRP A C 1
ATOM 2123 O O . TRP A 1 272 ? -19.710 2.300 -7.591 1.00 93.62 272 TRP A O 1
ATOM 2133 N N . SER A 1 273 ? -21.366 3.725 -8.101 1.00 88.12 273 SER A N 1
ATOM 2134 C CA . SER A 1 273 ? -21.936 2.984 -9.228 1.00 88.12 273 SER A CA 1
ATOM 2135 C C . SER A 1 273 ? -22.244 3.933 -10.397 1.00 88.12 273 SER A C 1
ATOM 2137 O O . SER A 1 273 ? -22.443 5.126 -10.153 1.00 88.12 273 SER A O 1
ATOM 2139 N N . PRO A 1 274 ? -22.296 3.443 -11.655 1.00 88.25 274 PRO A N 1
ATOM 2140 C CA . PRO A 1 274 ? -21.998 2.078 -12.126 1.00 88.25 274 PRO A CA 1
ATOM 2141 C C . PRO A 1 274 ? -20.483 1.758 -12.219 1.00 88.25 274 PRO A C 1
ATOM 2143 O O . PRO A 1 274 ? -19.672 2.682 -12.260 1.00 88.25 274 PRO A O 1
ATOM 2146 N N . PRO A 1 275 ? -20.083 0.466 -12.306 1.00 92.06 275 PRO A N 1
ATOM 2147 C CA . PRO A 1 275 ? -20.938 -0.726 -12.340 1.00 92.06 275 PRO A CA 1
ATOM 2148 C C . PRO A 1 275 ? -21.322 -1.249 -10.944 1.00 92.06 275 PRO A C 1
ATOM 2150 O O . PRO A 1 275 ? -20.582 -1.099 -9.971 1.00 92.06 275 PRO A O 1
ATOM 2153 N N . SER A 1 276 ? -22.479 -1.905 -10.857 1.00 93.56 276 SER A N 1
ATOM 2154 C CA . SER A 1 276 ? -22.984 -2.611 -9.672 1.00 93.56 276 SER A CA 1
ATOM 2155 C C . SER A 1 276 ? -23.354 -4.054 -10.019 1.00 93.56 276 SER A C 1
ATOM 2157 O O . SER A 1 276 ? -23.561 -4.395 -11.185 1.00 93.56 276 SER A O 1
ATOM 2159 N N . ALA A 1 277 ? -23.395 -4.917 -9.008 1.00 92.56 277 ALA A N 1
ATOM 2160 C CA . ALA A 1 277 ? -23.864 -6.285 -9.152 1.00 92.56 277 ALA A CA 1
ATOM 2161 C C . ALA A 1 277 ? -25.386 -6.328 -9.379 1.00 92.56 277 ALA A C 1
ATOM 2163 O O . ALA A 1 277 ? -26.100 -5.434 -8.918 1.00 92.56 277 ALA A O 1
ATOM 2164 N N . PRO A 1 278 ? -25.900 -7.364 -10.065 1.00 90.88 278 PRO A N 1
ATOM 2165 C CA . PRO A 1 278 ? -27.338 -7.576 -10.160 1.00 90.88 278 PRO A CA 1
ATOM 2166 C C . PRO A 1 278 ? -27.943 -7.827 -8.772 1.00 90.88 278 PRO A C 1
ATOM 2168 O O . PRO A 1 278 ? -27.252 -8.257 -7.847 1.00 90.88 278 PRO A O 1
ATOM 2171 N N . VAL A 1 279 ? -29.244 -7.578 -8.641 1.00 90.81 279 VAL A N 1
ATOM 2172 C CA . VAL A 1 279 ? -30.027 -7.905 -7.444 1.00 90.81 279 VAL A CA 1
ATOM 2173 C C . VAL A 1 279 ? -30.984 -9.034 -7.804 1.00 90.81 279 VAL A C 1
ATOM 2175 O O . VAL A 1 279 ? -31.679 -8.945 -8.812 1.00 90.81 279 VAL A O 1
ATOM 2178 N N . LEU A 1 280 ? -30.984 -10.104 -7.011 1.00 89.31 280 LEU A N 1
ATOM 2179 C CA . LEU A 1 280 ? -31.896 -11.231 -7.179 1.00 89.31 280 LEU A CA 1
ATOM 2180 C C . LEU A 1 280 ? -33.293 -10.901 -6.645 1.00 89.31 280 LEU A C 1
ATOM 2182 O O . LEU A 1 280 ? -33.425 -10.236 -5.616 1.00 89.31 280 LEU A O 1
ATOM 2186 N N . ASP A 1 281 ? -34.316 -11.477 -7.277 1.00 84.12 281 ASP A N 1
ATOM 2187 C CA . ASP A 1 281 ? -35.701 -11.394 -6.799 1.00 84.12 281 ASP A CA 1
ATOM 2188 C C . ASP A 1 281 ? -35.862 -12.065 -5.421 1.00 84.12 281 ASP A C 1
ATOM 2190 O O . ASP A 1 281 ? -36.501 -11.527 -4.518 1.00 84.12 281 ASP A O 1
ATOM 2194 N N . LEU A 1 282 ? -35.220 -13.225 -5.231 1.00 82.94 282 LEU A N 1
ATOM 2195 C CA . LEU A 1 282 ? -35.210 -13.994 -3.981 1.00 82.94 282 LEU A CA 1
ATOM 2196 C C . LEU A 1 282 ? -34.016 -13.608 -3.088 1.00 82.94 282 LEU A C 1
ATOM 2198 O O . LEU A 1 282 ? -33.151 -14.433 -2.799 1.00 82.94 282 LEU A O 1
ATOM 2202 N N . GLN A 1 283 ? -33.950 -12.344 -2.665 1.00 87.75 283 GLN A N 1
ATOM 2203 C CA . GLN A 1 283 ? -32.951 -11.852 -1.702 1.00 87.75 283 GLN A CA 1
ATOM 2204 C C . GLN A 1 283 ? -33.474 -11.880 -0.245 1.00 87.75 283 GLN A C 1
ATOM 2206 O O . GLN A 1 283 ? -34.688 -11.896 -0.029 1.00 87.75 283 GLN A O 1
ATOM 2211 N N . PRO A 1 284 ? -32.595 -11.844 0.781 1.00 90.44 284 PRO A N 1
ATOM 2212 C CA . PRO A 1 284 ? -33.015 -11.753 2.180 1.00 90.44 284 PRO A CA 1
ATOM 2213 C C . PRO A 1 284 ? -33.961 -10.571 2.434 1.00 90.44 284 PRO A C 1
ATOM 2215 O O . PRO A 1 284 ? -33.659 -9.433 2.071 1.00 90.44 284 PRO A O 1
ATOM 2218 N N . SER A 1 285 ? -35.094 -10.827 3.097 1.00 87.75 285 SER A N 1
ATOM 2219 C CA . SER A 1 285 ? -36.148 -9.824 3.326 1.00 87.75 285 SER A CA 1
ATOM 2220 C C . SER A 1 285 ? -35.651 -8.607 4.110 1.00 87.75 285 SER A C 1
ATOM 2222 O O . SER A 1 285 ? -36.002 -7.472 3.791 1.00 87.75 285 SER A O 1
ATOM 2224 N N . ASN A 1 286 ? -34.762 -8.822 5.083 1.00 86.50 286 ASN A N 1
ATOM 2225 C CA . ASN A 1 286 ? -34.134 -7.755 5.863 1.00 86.50 286 ASN A CA 1
ATOM 2226 C C . ASN A 1 286 ? -33.163 -6.879 5.051 1.00 86.50 286 ASN A C 1
ATOM 2228 O O . ASN A 1 286 ? -32.802 -5.804 5.516 1.00 86.50 286 ASN A O 1
ATOM 2232 N N . ALA A 1 287 ? -32.773 -7.297 3.847 1.00 90.50 287 ALA A N 1
ATOM 2233 C CA . ALA A 1 287 ? -31.887 -6.562 2.949 1.00 90.50 287 ALA A CA 1
ATOM 2234 C C . ALA A 1 287 ? -32.607 -6.020 1.702 1.00 90.50 287 ALA A C 1
ATOM 2236 O O . ALA A 1 287 ? -31.980 -5.363 0.872 1.00 90.50 287 ALA A O 1
ATOM 2237 N N . ALA A 1 288 ? -33.916 -6.268 1.561 1.00 88.00 288 ALA A N 1
ATOM 2238 C CA . ALA A 1 288 ? -34.664 -5.934 0.350 1.00 88.00 288 ALA A CA 1
ATOM 2239 C C . ALA A 1 288 ? -34.715 -4.426 0.044 1.00 88.00 288 ALA A C 1
ATOM 2241 O O . ALA A 1 288 ? -34.828 -4.027 -1.111 1.00 88.00 288 ALA A O 1
ATOM 2242 N N . HIS A 1 289 ? -34.595 -3.595 1.081 1.00 89.44 289 HIS A N 1
ATOM 2243 C CA . HIS A 1 289 ? -34.588 -2.135 0.990 1.00 89.44 289 HIS A CA 1
ATOM 2244 C C . HIS A 1 289 ? -33.232 -1.544 0.556 1.00 89.44 289 HIS A C 1
ATOM 2246 O O . HIS A 1 289 ? -33.144 -0.341 0.311 1.00 89.44 289 HIS A O 1
ATOM 2252 N N . LEU A 1 290 ? -32.166 -2.350 0.504 1.00 92.75 290 LEU A N 1
ATOM 2253 C CA . LEU A 1 290 ? -30.821 -1.883 0.172 1.00 92.75 290 LEU A CA 1
ATOM 2254 C C . LEU A 1 290 ? -30.629 -1.775 -1.351 1.00 92.75 290 LEU A C 1
ATOM 2256 O O . LEU A 1 290 ? -31.132 -2.619 -2.098 1.00 92.75 290 LEU A O 1
ATOM 2260 N N . PRO A 1 291 ? -29.839 -0.804 -1.844 1.00 92.50 291 PRO A N 1
ATOM 2261 C CA . PRO A 1 291 ? -29.498 -0.719 -3.263 1.00 92.50 291 PRO A CA 1
ATOM 2262 C C . PRO A 1 291 ? -28.629 -1.903 -3.715 1.00 92.50 291 PRO A C 1
ATOM 2264 O O . PRO A 1 291 ? -28.140 -2.688 -2.899 1.00 92.50 291 PRO A O 1
ATOM 2267 N N . ALA A 1 292 ? -28.424 -2.029 -5.026 1.00 93.62 292 ALA A N 1
ATOM 2268 C CA . ALA A 1 292 ? -27.461 -2.967 -5.596 1.00 93.62 292 ALA A CA 1
ATOM 2269 C C . ALA A 1 292 ? -26.041 -2.705 -5.062 1.00 93.62 292 ALA A C 1
ATOM 2271 O O . ALA A 1 292 ? -25.628 -1.553 -4.935 1.00 93.62 292 ALA A O 1
ATOM 2272 N N . GLU A 1 293 ? -25.276 -3.763 -4.786 1.00 94.94 293 GLU A N 1
ATOM 2273 C CA . GLU A 1 293 ? -23.898 -3.616 -4.303 1.00 94.94 293 GLU A CA 1
ATOM 2274 C C . GLU A 1 293 ? -22.986 -3.127 -5.437 1.00 94.94 293 GLU A C 1
ATOM 2276 O O . GLU A 1 293 ? -22.966 -3.708 -6.525 1.00 94.94 293 GLU A O 1
ATOM 2281 N N . SER A 1 294 ? -22.205 -2.073 -5.204 1.00 96.75 294 SER A N 1
ATOM 2282 C CA . SER A 1 294 ? -21.248 -1.590 -6.202 1.00 96.75 294 SER A CA 1
ATOM 2283 C C . SER A 1 294 ? -20.126 -2.603 -6.456 1.00 96.75 294 SER A C 1
ATOM 2285 O O . SER A 1 294 ? -19.661 -3.298 -5.547 1.00 96.75 294 SER A O 1
ATOM 2287 N N . ALA A 1 295 ? -19.603 -2.638 -7.684 1.00 94.69 295 ALA A N 1
ATOM 2288 C CA . ALA A 1 295 ? -18.431 -3.457 -7.990 1.00 94.69 295 ALA A CA 1
ATOM 2289 C C . ALA A 1 295 ? -17.209 -3.047 -7.146 1.00 94.69 295 ALA A C 1
ATOM 2291 O O . ALA A 1 295 ? -16.392 -3.892 -6.782 1.00 94.69 295 ALA A O 1
ATOM 2292 N N . TYR A 1 296 ? -17.110 -1.759 -6.796 1.00 95.19 296 TYR A N 1
ATOM 2293 C CA . TYR A 1 296 ? -16.021 -1.218 -5.985 1.00 95.19 296 TYR A CA 1
ATOM 2294 C C . TYR A 1 296 ? -16.028 -1.794 -4.564 1.00 95.19 296 TYR A C 1
ATOM 2296 O O . TYR A 1 296 ? -14.996 -2.257 -4.078 1.00 95.19 296 TYR A O 1
ATOM 2304 N N . PHE A 1 297 ? -17.198 -1.831 -3.914 1.00 97.38 297 PHE A N 1
ATOM 2305 C CA . PHE A 1 297 ? -17.335 -2.412 -2.581 1.00 97.38 297 PHE A CA 1
ATOM 2306 C C . PHE A 1 297 ? -17.047 -3.918 -2.604 1.00 97.38 297 PHE A C 1
ATOM 2308 O O . PHE A 1 297 ? -16.286 -4.420 -1.769 1.00 97.38 297 PHE A O 1
ATOM 2315 N N . LEU A 1 298 ? -17.603 -4.634 -3.588 1.00 96.75 298 LEU A N 1
ATOM 2316 C CA . LEU A 1 298 ? -17.414 -6.079 -3.727 1.00 96.75 298 LEU A CA 1
ATOM 2317 C C . LEU A 1 298 ? -15.941 -6.462 -3.953 1.00 96.75 298 LEU A C 1
ATOM 2319 O O . LEU A 1 298 ? -15.490 -7.497 -3.460 1.00 96.75 298 LEU A O 1
ATOM 2323 N N . ALA A 1 299 ? -15.165 -5.623 -4.646 1.00 95.25 299 ALA A N 1
ATOM 2324 C CA . ALA A 1 299 ? -13.761 -5.897 -4.952 1.00 95.25 299 ALA A CA 1
ATOM 2325 C C . ALA A 1 299 ? -12.835 -5.908 -3.719 1.00 95.25 299 ALA A C 1
ATOM 2327 O O . ALA A 1 299 ? -11.803 -6.583 -3.750 1.00 95.25 299 ALA A O 1
ATOM 2328 N N . ALA A 1 300 ? -13.192 -5.191 -2.645 1.00 96.25 300 ALA A N 1
ATOM 2329 C CA . ALA A 1 300 ? -12.308 -4.926 -1.503 1.00 96.25 300 ALA A CA 1
ATOM 2330 C C . ALA A 1 300 ? -12.811 -5.476 -0.149 1.00 96.25 300 ALA A C 1
ATOM 2332 O O . ALA A 1 300 ? -12.234 -5.159 0.894 1.00 96.25 300 ALA A O 1
ATOM 2333 N N . ASN A 1 301 ? -13.892 -6.270 -0.125 1.00 98.06 301 ASN A N 1
ATOM 2334 C CA . ASN A 1 301 ? -14.547 -6.664 1.134 1.00 98.06 301 ASN A CA 1
ATOM 2335 C C . ASN A 1 301 ? -14.934 -8.148 1.261 1.00 98.06 301 ASN A C 1
ATOM 2337 O O . ASN A 1 301 ? -15.682 -8.493 2.174 1.00 98.06 301 ASN A O 1
ATOM 2341 N N . ARG A 1 302 ? -14.413 -9.045 0.411 1.00 97.75 302 ARG A N 1
ATOM 2342 C CA . ARG A 1 302 ? -14.598 -10.503 0.598 1.00 97.75 302 ARG A CA 1
ATOM 2343 C C . ARG A 1 302 ? -14.044 -10.977 1.946 1.00 97.75 302 ARG A C 1
ATOM 2345 O O . ARG A 1 302 ? -13.149 -10.340 2.500 1.00 97.75 302 ARG A O 1
ATOM 2352 N N . ASN A 1 303 ? -14.541 -12.113 2.438 1.00 98.00 303 ASN A N 1
ATOM 2353 C CA . ASN A 1 303 ? -14.141 -12.725 3.714 1.00 98.00 303 ASN A CA 1
ATOM 2354 C C . ASN A 1 303 ? -14.424 -11.884 4.982 1.00 98.00 303 ASN A C 1
ATOM 2356 O O . ASN A 1 303 ? -14.019 -12.285 6.071 1.00 98.00 303 ASN A O 1
ATOM 2360 N N . LYS A 1 304 ? -15.138 -10.753 4.880 1.00 98.62 304 LYS A N 1
ATOM 2361 C CA . LYS A 1 304 ? -15.474 -9.888 6.025 1.00 98.62 304 LYS A CA 1
ATOM 2362 C C . LYS A 1 304 ? -16.893 -10.122 6.540 1.00 98.62 304 LYS A C 1
ATOM 2364 O O . LYS A 1 304 ? -17.776 -10.556 5.802 1.00 98.62 304 LYS A O 1
ATOM 2369 N N . ARG A 1 305 ? -17.120 -9.747 7.798 1.00 98.69 305 ARG A N 1
ATOM 2370 C CA . ARG A 1 305 ? -18.445 -9.574 8.408 1.00 98.69 305 ARG A CA 1
ATOM 2371 C C . ARG A 1 305 ? -18.790 -8.086 8.454 1.00 98.69 305 ARG A C 1
ATOM 2373 O O . ARG A 1 305 ? -17.909 -7.279 8.723 1.00 98.69 305 ARG A O 1
ATOM 2380 N N . SER A 1 306 ? -20.040 -7.724 8.174 1.00 98.56 306 SER A N 1
ATOM 2381 C CA . SER A 1 306 ? -20.533 -6.335 8.221 1.00 98.56 306 SER A CA 1
ATOM 2382 C C . SER A 1 306 ? -21.407 -6.140 9.450 1.00 98.56 306 SER A C 1
ATOM 2384 O O . SER A 1 306 ? -22.362 -6.895 9.642 1.00 98.56 306 SER A O 1
ATOM 2386 N N . VAL A 1 307 ? -21.073 -5.133 10.253 1.00 98.69 307 VAL A N 1
ATOM 2387 C CA . VAL A 1 307 ? -21.822 -4.705 11.435 1.00 98.69 307 VAL A CA 1
ATOM 2388 C C . VAL A 1 307 ? -22.032 -3.202 11.344 1.00 98.69 307 VAL A C 1
ATOM 2390 O O . VAL A 1 307 ? -21.083 -2.445 11.143 1.00 98.69 307 VAL A O 1
ATOM 2393 N N . THR A 1 308 ? -23.265 -2.752 11.510 1.00 98.31 308 THR A N 1
ATOM 2394 C CA . THR A 1 308 ? -23.590 -1.326 11.545 1.00 98.31 308 THR A CA 1
ATOM 2395 C C . THR A 1 308 ? -23.586 -0.813 12.976 1.00 98.31 308 THR A C 1
ATOM 2397 O O . THR A 1 308 ? -24.172 -1.432 13.859 1.00 98.31 308 THR A O 1
ATOM 2400 N N . VAL A 1 309 ? -22.890 0.302 13.225 1.00 98.12 309 VAL A N 1
ATOM 2401 C CA . VAL A 1 309 ? -22.845 0.942 14.548 1.00 98.12 309 VAL A CA 1
ATOM 2402 C C . VAL A 1 309 ? -22.731 2.458 14.404 1.00 98.12 309 VAL A C 1
ATOM 2404 O O . VAL A 1 309 ? -21.802 2.978 13.785 1.00 98.12 309 VAL A O 1
ATOM 2407 N N . ASN A 1 310 ? -23.624 3.196 15.055 1.00 97.62 310 ASN A N 1
ATOM 2408 C CA . ASN A 1 310 ? -23.499 4.630 15.266 1.00 97.62 310 ASN A CA 1
ATOM 2409 C C . ASN A 1 310 ? -22.698 4.913 16.545 1.00 97.62 310 ASN A C 1
ATOM 2411 O O . ASN A 1 310 ? -23.249 5.225 17.599 1.00 97.62 310 ASN A O 1
ATOM 2415 N N . PHE A 1 311 ? -21.372 4.865 16.448 1.00 95.38 311 PHE A N 1
ATOM 2416 C CA . PHE A 1 311 ? -20.474 5.128 17.580 1.00 95.38 311 PHE A CA 1
ATOM 2417 C C . PHE A 1 311 ? -20.293 6.625 17.914 1.00 95.38 311 PHE A C 1
ATOM 2419 O O . PHE A 1 311 ? -19.372 6.993 18.640 1.00 95.38 311 PHE A O 1
ATOM 2426 N N . LYS A 1 312 ? -21.157 7.511 17.392 1.00 94.44 312 LYS A N 1
ATOM 2427 C CA . LYS A 1 312 ? -21.322 8.874 17.934 1.00 94.44 312 LYS A CA 1
ATOM 2428 C C . LYS A 1 312 ? -22.233 8.884 19.162 1.00 94.44 312 LYS A C 1
ATOM 2430 O O . LYS A 1 312 ? -22.118 9.790 19.982 1.00 94.44 312 LYS A O 1
ATOM 2435 N N . ASP A 1 313 ? -23.139 7.911 19.265 1.00 97.25 313 ASP A N 1
ATOM 2436 C CA . ASP A 1 313 ? -23.912 7.666 20.480 1.00 97.25 313 ASP A CA 1
ATOM 2437 C C . ASP A 1 313 ? -23.022 6.900 21.481 1.00 97.25 313 ASP A C 1
ATOM 2439 O O . ASP A 1 313 ? -22.360 5.937 21.073 1.00 97.25 313 ASP A O 1
ATOM 2443 N N . PRO A 1 314 ? -22.990 7.278 22.773 1.00 97.44 314 PRO A N 1
ATOM 2444 C CA . PRO A 1 314 ? -22.197 6.584 23.789 1.00 97.44 314 PRO A CA 1
ATOM 2445 C C . PRO A 1 314 ? -22.428 5.067 23.850 1.00 97.44 314 PRO A C 1
ATOM 2447 O O . PRO A 1 314 ? -21.490 4.315 24.104 1.00 97.44 314 PRO A O 1
ATOM 2450 N N . ARG A 1 315 ? -23.646 4.596 23.563 1.00 97.56 315 ARG A N 1
ATOM 2451 C CA . ARG A 1 315 ? -23.982 3.161 23.549 1.00 97.56 315 ARG A CA 1
ATOM 2452 C C . ARG A 1 315 ? -23.410 2.451 22.329 1.00 97.56 315 ARG A C 1
ATOM 2454 O O . ARG A 1 315 ? -22.989 1.306 22.422 1.00 97.56 315 ARG A O 1
ATOM 2461 N N . GLY A 1 316 ? -23.352 3.135 21.187 1.00 97.62 316 GLY A N 1
ATOM 2462 C CA . GLY A 1 316 ? -22.650 2.629 20.009 1.00 97.62 316 GLY A CA 1
ATOM 2463 C C . GLY A 1 316 ? -21.136 2.605 20.221 1.00 97.62 316 GLY A C 1
ATOM 2464 O O . GLY A 1 316 ? -20.458 1.673 19.798 1.00 97.62 316 GLY A O 1
ATOM 2465 N N . LEU A 1 317 ? -20.597 3.606 20.921 1.00 98.00 317 LEU A N 1
ATOM 2466 C CA . LEU A 1 317 ? -19.187 3.646 21.300 1.00 98.00 317 LEU A CA 1
ATOM 2467 C C . LEU A 1 317 ? -18.816 2.480 22.236 1.00 98.00 317 LEU A C 1
ATOM 2469 O O . LEU A 1 317 ? -17.771 1.855 22.048 1.00 98.00 317 LEU A O 1
ATOM 2473 N N . GLU A 1 318 ? -19.693 2.133 23.182 1.00 98.31 318 GLU A N 1
ATOM 2474 C CA . GLU A 1 318 ? -19.542 0.963 24.058 1.00 98.31 318 GLU A CA 1
ATOM 2475 C C . GLU A 1 318 ? -19.395 -0.342 23.258 1.00 98.31 318 GLU A C 1
ATOM 2477 O O . GLU A 1 318 ? -18.486 -1.123 23.535 1.00 98.31 318 GLU A O 1
ATOM 2482 N N . ILE A 1 319 ? -20.194 -0.537 22.200 1.00 98.56 319 ILE A N 1
ATOM 2483 C CA . ILE A 1 319 ? -20.083 -1.706 21.308 1.00 98.56 319 ILE A CA 1
ATOM 2484 C C . ILE A 1 319 ? -18.681 -1.788 20.690 1.00 98.56 319 ILE A C 1
ATOM 2486 O O . ILE A 1 319 ? -18.063 -2.855 20.666 1.00 98.56 319 ILE A O 1
ATOM 2490 N N . VAL A 1 320 ? -18.143 -0.663 20.204 1.00 98.56 320 VAL A N 1
ATOM 2491 C CA . VAL A 1 320 ? -16.795 -0.636 19.615 1.00 98.56 320 VAL A CA 1
ATOM 2492 C C . VAL A 1 320 ? -15.734 -0.936 20.675 1.00 98.56 320 VAL A C 1
ATOM 2494 O O . VAL A 1 320 ? -14.817 -1.712 20.411 1.00 98.56 320 VAL A O 1
ATOM 2497 N N . HIS A 1 321 ? -15.864 -0.400 21.890 1.00 98.69 321 HIS A N 1
ATOM 2498 C CA . HIS A 1 321 ? -14.969 -0.734 23.001 1.00 98.69 321 HIS A CA 1
ATOM 2499 C C . HIS A 1 321 ? -15.017 -2.219 23.383 1.00 98.69 321 HIS A C 1
ATOM 2501 O O . HIS A 1 321 ? -13.969 -2.824 23.632 1.00 98.69 321 HIS A O 1
ATOM 2507 N N . ASP A 1 322 ? -16.203 -2.826 23.383 1.00 98.62 322 ASP A N 1
ATOM 2508 C CA . ASP A 1 322 ? -16.383 -4.253 23.643 1.00 98.62 322 ASP A CA 1
ATOM 2509 C C . ASP A 1 322 ? -15.708 -5.121 22.577 1.00 98.62 322 ASP A C 1
ATOM 2511 O O . ASP A 1 322 ? -15.057 -6.119 22.906 1.00 98.62 322 ASP A O 1
ATOM 2515 N N . LEU A 1 323 ? -15.779 -4.698 21.313 1.00 98.69 323 LEU A N 1
ATOM 2516 C CA . LEU A 1 323 ? -15.036 -5.319 20.221 1.00 98.69 323 LEU A CA 1
ATOM 2517 C C . LEU A 1 323 ? -13.522 -5.154 20.402 1.00 98.69 323 LEU A C 1
ATOM 2519 O O . LEU A 1 323 ? -12.795 -6.143 20.310 1.00 98.69 323 LEU A O 1
ATOM 2523 N N . VAL A 1 324 ? -13.034 -3.949 20.726 1.00 98.69 324 VAL A N 1
ATOM 2524 C CA . VAL A 1 324 ? -11.601 -3.677 20.969 1.00 98.69 324 VAL A CA 1
ATOM 2525 C C . VAL A 1 324 ? -11.038 -4.558 22.086 1.00 98.69 324 VAL A C 1
ATOM 2527 O O . VAL A 1 324 ? -9.918 -5.065 21.967 1.00 98.69 324 VAL A O 1
ATOM 2530 N N . ARG A 1 325 ? -11.815 -4.805 23.148 1.00 98.56 325 ARG A N 1
ATOM 2531 C CA . ARG A 1 325 ? -11.411 -5.680 24.261 1.00 98.56 325 ARG A CA 1
ATOM 2532 C C . ARG A 1 325 ? -11.120 -7.116 23.812 1.00 98.56 325 ARG A C 1
ATOM 2534 O O . ARG A 1 325 ? -10.290 -7.787 24.418 1.00 98.56 325 ARG A O 1
ATOM 2541 N N . LYS A 1 326 ? -11.787 -7.578 22.751 1.00 98.19 326 LYS A N 1
ATOM 2542 C CA . LYS A 1 326 ? -11.646 -8.927 22.178 1.00 98.19 326 LYS A CA 1
ATOM 2543 C C . LYS A 1 326 ? -10.799 -8.957 20.898 1.00 98.19 326 LYS A C 1
ATOM 2545 O O . LYS A 1 326 ? -10.598 -10.031 20.338 1.00 98.19 326 LYS A O 1
ATOM 2550 N N . ALA A 1 327 ? -10.331 -7.807 20.416 1.00 98.62 327 ALA A N 1
ATOM 2551 C CA . ALA A 1 327 ? -9.607 -7.691 19.158 1.00 98.62 327 ALA A CA 1
ATOM 2552 C C . ALA A 1 327 ? -8.103 -7.944 19.314 1.00 98.62 327 ALA A C 1
ATOM 2554 O O . ALA A 1 327 ? -7.488 -7.658 20.342 1.00 98.62 327 ALA A O 1
ATOM 2555 N N . ASP A 1 328 ? -7.483 -8.408 18.238 1.00 98.88 328 ASP A N 1
ATOM 2556 C CA . ASP A 1 328 ? -6.031 -8.433 18.091 1.00 98.88 328 ASP A CA 1
ATOM 2557 C C . ASP A 1 328 ? -5.513 -7.224 17.326 1.00 98.88 328 ASP A C 1
ATOM 2559 O O . ASP A 1 328 ? -4.420 -6.726 17.610 1.00 98.88 328 ASP A O 1
ATOM 2563 N N . VAL A 1 329 ? -6.302 -6.779 16.350 1.00 98.94 329 VAL A N 1
ATOM 2564 C CA . VAL A 1 329 ? -5.970 -5.682 15.453 1.00 98.94 329 VAL A CA 1
ATOM 2565 C C . VAL A 1 329 ? -7.170 -4.747 15.344 1.00 98.94 329 VAL A C 1
ATOM 2567 O O . VAL A 1 329 ? -8.302 -5.206 15.207 1.00 98.94 329 VAL A O 1
ATOM 2570 N N . LEU A 1 330 ? -6.924 -3.444 15.363 1.00 98.88 330 LEU A N 1
ATOM 2571 C CA . LEU A 1 330 ? -7.880 -2.430 14.929 1.00 98.88 330 LEU A CA 1
ATOM 2572 C C . LEU A 1 330 ? -7.252 -1.665 13.770 1.00 98.88 330 LEU A C 1
ATOM 2574 O O . LEU A 1 330 ? -6.103 -1.238 13.873 1.00 98.88 330 LEU A O 1
ATOM 2578 N N . VAL A 1 331 ? -7.988 -1.513 12.673 1.00 98.94 331 VAL A N 1
ATOM 2579 C CA . VAL A 1 331 ? -7.546 -0.744 11.505 1.00 98.94 331 VAL A CA 1
ATOM 2580 C C . VAL A 1 331 ? -8.535 0.380 11.249 1.00 98.94 331 VAL A C 1
ATOM 2582 O O . VAL A 1 331 ? -9.743 0.156 11.237 1.00 98.94 331 VAL A O 1
ATOM 2585 N N . GLU A 1 332 ? -8.025 1.587 11.044 1.00 98.44 332 GLU A N 1
ATOM 2586 C CA . GLU A 1 332 ? -8.827 2.781 10.791 1.00 98.44 332 GLU A CA 1
ATOM 2587 C C . GLU A 1 332 ? -8.138 3.705 9.785 1.00 98.44 332 GLU A C 1
ATOM 2589 O O . GLU A 1 332 ? -6.915 3.675 9.634 1.00 98.44 332 GLU A O 1
ATOM 2594 N N . ASN A 1 333 ? -8.927 4.504 9.068 1.00 97.50 333 ASN A N 1
ATOM 2595 C CA . ASN A 1 333 ? -8.417 5.472 8.097 1.00 97.50 333 ASN A CA 1
ATOM 2596 C C . ASN A 1 333 ? -9.113 6.835 8.176 1.00 97.50 333 ASN A C 1
ATOM 2598 O O . ASN A 1 333 ? -9.387 7.475 7.159 1.00 97.50 333 ASN A O 1
ATOM 2602 N N . PHE A 1 334 ? -9.426 7.284 9.392 1.00 96.06 334 PHE A N 1
ATOM 2603 C CA . PHE A 1 334 ? -9.978 8.616 9.603 1.00 96.06 334 PHE A CA 1
ATOM 2604 C C . PHE A 1 334 ? -8.875 9.675 9.531 1.00 96.06 334 PHE A C 1
ATOM 2606 O O . PHE A 1 334 ? -7.688 9.402 9.709 1.00 96.06 334 PHE A O 1
ATOM 2613 N N . ILE A 1 335 ? -9.275 10.930 9.311 1.00 94.62 335 ILE A N 1
ATOM 2614 C CA . ILE A 1 335 ? -8.363 12.075 9.428 1.00 94.62 335 ILE A CA 1
ATOM 2615 C C . ILE A 1 335 ? -7.707 12.055 10.817 1.00 94.62 335 ILE A C 1
ATOM 2617 O O . ILE A 1 335 ? -8.376 11.784 11.822 1.00 94.62 335 ILE A O 1
ATOM 2621 N N . ALA A 1 336 ? -6.405 12.352 10.879 1.00 94.25 336 ALA A N 1
ATOM 2622 C CA . ALA A 1 336 ? -5.624 12.232 12.105 1.00 94.25 336 ALA A CA 1
ATOM 2623 C C . ALA A 1 336 ? -6.282 12.978 13.279 1.00 94.25 336 ALA A C 1
ATOM 2625 O O . ALA A 1 336 ? -6.664 14.146 13.181 1.00 94.25 336 ALA A O 1
ATOM 2626 N N . GLY A 1 337 ? -6.411 12.287 14.412 1.00 93.06 337 GLY A N 1
ATOM 2627 C CA . GLY A 1 337 ? -7.040 12.811 15.627 1.00 93.06 337 GLY A CA 1
ATOM 2628 C C . GLY A 1 337 ? -8.572 12.746 15.662 1.00 93.06 337 GLY A C 1
ATOM 2629 O O . GLY A 1 337 ? -9.143 12.953 16.732 1.00 93.06 337 GLY A O 1
ATOM 2630 N N . LYS A 1 338 ? -9.259 12.407 14.560 1.00 95.19 338 LYS A N 1
ATOM 2631 C CA . LYS A 1 338 ? -10.729 12.341 14.544 1.00 95.19 338 LYS A CA 1
ATOM 2632 C C . LYS A 1 338 ? -11.286 11.250 15.458 1.00 95.19 338 LYS A C 1
ATOM 2634 O O . LYS A 1 338 ? -12.214 11.525 16.205 1.00 95.19 338 LYS A O 1
ATOM 2639 N N . LEU A 1 339 ? -10.731 10.039 15.428 1.00 96.00 339 LEU A N 1
ATOM 2640 C CA . LEU A 1 339 ? -11.160 8.983 16.352 1.00 96.00 339 LEU A CA 1
ATOM 2641 C C . LEU A 1 339 ? -10.706 9.249 17.789 1.00 96.00 339 LEU A C 1
ATOM 2643 O O . LEU A 1 339 ? -11.435 8.925 18.721 1.00 96.00 339 LEU A O 1
ATOM 2647 N N . ALA A 1 340 ? -9.560 9.908 17.982 1.00 95.50 340 ALA A N 1
ATOM 2648 C CA . ALA A 1 340 ? -9.102 10.304 19.313 1.00 95.50 340 ALA A CA 1
ATOM 2649 C C . ALA A 1 340 ? -10.091 11.261 20.002 1.00 95.50 340 ALA A C 1
ATOM 2651 O O . ALA A 1 340 ? -10.376 11.090 21.181 1.00 95.50 340 ALA A O 1
ATOM 2652 N N . SER A 1 341 ? -10.698 12.206 19.271 1.00 95.75 341 SER A N 1
ATOM 2653 C CA . SER A 1 341 ? -11.736 13.080 19.845 1.00 95.75 341 SER A CA 1
ATOM 2654 C C . SER A 1 341 ? -13.052 12.365 20.169 1.00 95.75 341 SER A C 1
ATOM 2656 O O . SER A 1 341 ? -13.898 12.933 20.852 1.00 95.75 341 SER A O 1
ATOM 2658 N N . MET A 1 342 ? -13.215 11.122 19.711 1.00 95.75 342 MET A N 1
ATOM 2659 C CA . MET A 1 342 ? -14.363 10.259 19.995 1.00 95.75 342 MET A CA 1
ATOM 2660 C C . MET A 1 342 ? -14.030 9.157 21.016 1.00 95.75 342 MET A C 1
ATOM 2662 O O . MET A 1 342 ? -14.846 8.268 21.228 1.00 95.75 342 MET A O 1
ATOM 2666 N N . GLY A 1 343 ? -12.836 9.177 21.624 1.00 96.56 343 GLY A N 1
ATOM 2667 C CA . GLY A 1 343 ? -12.387 8.152 22.575 1.00 96.56 343 GLY A CA 1
ATOM 2668 C C . GLY A 1 343 ? -11.939 6.834 21.933 1.00 96.56 343 GLY A C 1
ATOM 2669 O O . GLY A 1 343 ? -11.734 5.848 22.631 1.00 96.56 343 GLY A O 1
ATOM 2670 N N . LEU A 1 344 ? -11.767 6.797 20.610 1.00 97.88 344 LEU A N 1
ATOM 2671 C CA . LEU A 1 344 ? -11.321 5.625 19.846 1.00 97.88 344 LEU A CA 1
ATOM 2672 C C . LEU A 1 344 ? -9.884 5.765 19.333 1.00 97.88 344 LEU A C 1
ATOM 2674 O O . LEU A 1 344 ? -9.468 5.014 18.460 1.00 97.88 344 LEU A O 1
ATOM 2678 N N . GLY A 1 345 ? -9.114 6.723 19.853 1.00 97.50 345 GLY A N 1
ATOM 2679 C CA . GLY A 1 345 ? -7.709 6.881 19.486 1.00 97.50 345 GLY A CA 1
ATOM 2680 C C . GLY A 1 345 ? -6.831 5.749 20.022 1.00 97.50 345 GLY A C 1
ATOM 2681 O O . GLY A 1 345 ? -7.240 4.969 20.885 1.00 97.50 345 GLY A O 1
ATOM 2682 N N . TRP A 1 346 ? -5.580 5.699 19.555 1.00 98.12 346 TRP A N 1
ATOM 2683 C CA . TRP A 1 346 ? -4.594 4.719 20.022 1.00 98.12 346 TRP A CA 1
ATOM 2684 C C . TRP A 1 346 ? -4.458 4.697 21.550 1.00 98.12 346 TRP A C 1
ATOM 2686 O O . TRP A 1 346 ? -4.534 3.630 22.154 1.00 98.12 346 TRP A O 1
ATOM 2696 N N . GLU A 1 347 ? -4.287 5.861 22.185 1.00 97.94 347 GLU A N 1
ATOM 2697 C CA . GLU A 1 347 ? -4.077 5.930 23.637 1.00 97.94 347 GLU A CA 1
ATOM 2698 C C . GLU A 1 347 ? -5.294 5.450 24.437 1.00 97.94 347 GLU A C 1
ATOM 2700 O O . GLU A 1 347 ? -5.130 4.927 25.537 1.00 97.94 347 GLU A O 1
ATOM 2705 N N . ASP A 1 348 ? -6.504 5.573 23.896 1.00 97.88 348 ASP A N 1
ATOM 2706 C CA . ASP A 1 348 ? -7.725 5.099 24.549 1.00 97.88 348 ASP A CA 1
ATOM 2707 C C . ASP A 1 348 ? -7.909 3.596 24.347 1.00 97.88 348 ASP A C 1
ATOM 2709 O O . ASP A 1 348 ? -8.070 2.848 25.313 1.00 97.88 348 ASP A O 1
ATOM 2713 N N . CYS A 1 349 ? -7.755 3.119 23.111 1.00 98.25 349 CYS A N 1
ATOM 2714 C CA . CYS A 1 349 ? -7.853 1.697 22.792 1.00 98.25 349 CYS A CA 1
ATOM 2715 C C . CYS A 1 349 ? -6.764 0.865 23.487 1.00 98.25 349 CYS A C 1
ATOM 2717 O O . CYS A 1 349 ? -7.023 -0.253 23.928 1.00 98.25 349 CYS A O 1
ATOM 2719 N N . LYS A 1 350 ? -5.558 1.417 23.651 1.00 98.06 350 LYS A N 1
ATOM 2720 C CA . LYS A 1 350 ? -4.456 0.776 24.378 1.00 98.06 350 LYS A CA 1
ATOM 2721 C C . LYS A 1 350 ? -4.773 0.560 25.860 1.00 98.06 350 LYS A C 1
ATOM 2723 O O . LYS A 1 350 ? -4.361 -0.460 26.403 1.00 98.06 350 LYS A O 1
ATOM 2728 N N . LYS A 1 351 ? -5.502 1.478 26.514 1.00 98.19 351 LYS A N 1
ATOM 2729 C CA . LYS A 1 351 ? -5.949 1.302 27.914 1.00 98.19 351 LYS A CA 1
ATOM 2730 C C . LYS A 1 351 ? -6.935 0.140 28.043 1.00 98.19 351 LYS A C 1
ATOM 2732 O O . LYS A 1 351 ? -6.945 -0.540 29.061 1.00 98.19 351 LYS A O 1
ATOM 2737 N N . ILE A 1 352 ? -7.752 -0.083 27.013 1.00 98.31 352 ILE A N 1
ATOM 2738 C CA . ILE A 1 352 ? -8.720 -1.188 26.958 1.00 98.31 352 ILE A CA 1
ATOM 2739 C C . ILE A 1 352 ? -8.004 -2.513 26.678 1.00 98.31 352 ILE A C 1
ATOM 2741 O O . ILE A 1 352 ? -8.346 -3.541 27.261 1.00 98.31 352 ILE A O 1
ATOM 2745 N N . ASN A 1 353 ? -7.017 -2.496 25.781 1.00 98.44 353 ASN A N 1
ATOM 2746 C CA . ASN A 1 353 ? -6.300 -3.682 25.339 1.00 98.44 353 ASN A CA 1
ATOM 2747 C C . ASN A 1 353 ? -4.828 -3.359 25.025 1.00 98.44 353 ASN A C 1
ATOM 2749 O O . ASN A 1 353 ? -4.474 -2.960 23.915 1.00 98.44 353 ASN A O 1
ATOM 2753 N N . GLU A 1 354 ? -3.933 -3.611 25.985 1.00 97.94 354 GLU A N 1
ATOM 2754 C CA . GLU A 1 354 ? -2.489 -3.363 25.828 1.00 97.94 354 GLU A CA 1
ATOM 2755 C C . GLU A 1 354 ? -1.820 -4.247 24.761 1.00 97.94 354 GLU A C 1
ATOM 2757 O O . GLU A 1 354 ? -0.679 -3.996 24.358 1.00 97.94 354 GLU A O 1
ATOM 2762 N N . ARG A 1 355 ? -2.503 -5.308 24.312 1.00 98.31 355 ARG A N 1
ATOM 2763 C CA . ARG A 1 355 ? -2.038 -6.242 23.277 1.00 98.31 355 ARG A CA 1
ATOM 2764 C C . ARG A 1 355 ? -2.500 -5.842 21.876 1.00 98.31 355 ARG A C 1
ATOM 2766 O O . ARG A 1 355 ? -2.150 -6.536 20.920 1.00 98.31 355 ARG A O 1
ATOM 2773 N N . LEU A 1 356 ? -3.265 -4.764 21.737 1.00 98.81 356 LEU A N 1
ATOM 2774 C CA . LEU A 1 356 ? -3.836 -4.337 20.466 1.00 98.81 356 LEU A CA 1
ATOM 2775 C C . LEU A 1 356 ? -2.756 -3.863 19.485 1.00 98.81 356 LEU A C 1
ATOM 2777 O O . LEU A 1 356 ? -1.918 -3.022 19.812 1.00 98.81 356 LEU A O 1
ATOM 2781 N N . ILE A 1 357 ? -2.801 -4.373 18.257 1.00 98.88 357 ILE A N 1
ATOM 2782 C CA . ILE A 1 357 ? -2.124 -3.747 17.121 1.00 98.88 357 ILE A CA 1
ATOM 2783 C C . ILE A 1 357 ? -3.093 -2.729 16.525 1.00 98.88 357 ILE A C 1
ATOM 2785 O O . ILE A 1 357 ? -4.108 -3.104 15.949 1.00 98.88 357 ILE A O 1
ATOM 2789 N N . TYR A 1 358 ? -2.808 -1.444 16.682 1.00 98.88 358 TYR A N 1
ATOM 2790 C CA . TYR A 1 358 ? -3.644 -0.375 16.142 1.00 98.88 358 TYR A CA 1
ATOM 2791 C C . TYR A 1 358 ? -2.978 0.176 14.887 1.00 98.88 358 TYR A C 1
ATOM 2793 O O . TYR A 1 358 ? -1.838 0.628 14.958 1.00 98.88 358 TYR A O 1
ATOM 2801 N N . ALA A 1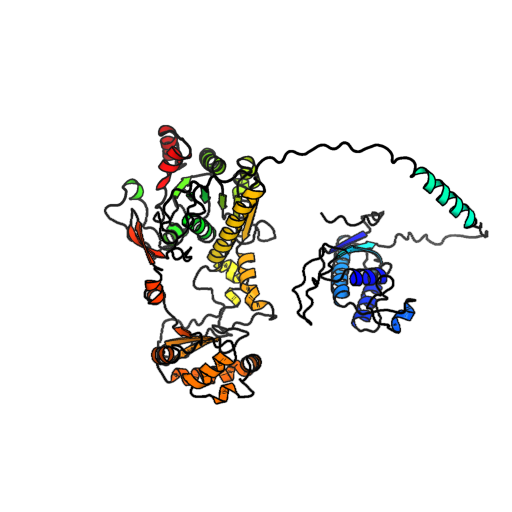 359 ? -3.661 0.147 13.749 1.00 98.81 359 ALA A N 1
ATOM 2802 C CA . ALA A 1 359 ? -3.145 0.644 12.482 1.00 98.81 359 ALA A CA 1
ATOM 2803 C C . ALA A 1 359 ? -3.975 1.826 11.980 1.00 98.81 359 ALA A C 1
ATOM 2805 O O . ALA A 1 359 ? -5.155 1.680 11.669 1.00 98.81 359 ALA A O 1
ATOM 2806 N N . SER A 1 360 ? -3.319 2.977 11.875 1.00 98.50 360 SER A N 1
ATOM 2807 C CA . SER A 1 360 ? -3.843 4.183 11.246 1.00 98.50 360 SER A CA 1
ATOM 2808 C C . SER A 1 360 ? -3.355 4.263 9.806 1.00 98.50 360 SER A C 1
ATOM 2810 O O . SER A 1 360 ? -2.147 4.213 9.566 1.00 98.50 360 SER A O 1
ATOM 2812 N N . ILE A 1 361 ? -4.279 4.414 8.860 1.00 98.38 361 ILE A N 1
ATOM 2813 C CA . ILE A 1 361 ? -3.981 4.599 7.438 1.00 98.38 361 ILE A CA 1
ATOM 2814 C C . ILE A 1 361 ? -4.488 5.976 7.005 1.00 98.38 361 ILE A C 1
ATOM 2816 O O . ILE A 1 361 ? -5.684 6.152 6.823 1.00 98.38 361 ILE A O 1
ATOM 2820 N N . THR A 1 362 ? -3.616 6.973 6.851 1.00 97.38 362 THR A N 1
ATOM 2821 C CA . THR A 1 362 ? -4.040 8.359 6.542 1.00 97.38 362 THR A CA 1
ATOM 2822 C C . THR A 1 362 ? -3.437 8.895 5.247 1.00 97.38 362 THR A C 1
ATOM 2824 O O . THR A 1 362 ? -2.549 8.287 4.663 1.00 97.38 362 THR A O 1
ATOM 2827 N N . GLY A 1 363 ? -3.898 10.058 4.776 1.00 96.81 363 GLY A N 1
ATOM 2828 C CA . GLY A 1 363 ? -3.315 10.709 3.596 1.00 96.81 363 GLY A CA 1
ATOM 2829 C C . GLY A 1 363 ? -1.838 11.076 3.781 1.00 96.81 363 GLY A C 1
ATOM 2830 O O . GLY A 1 363 ? -1.002 10.718 2.956 1.00 96.81 363 GLY A O 1
ATOM 2831 N N . TYR A 1 364 ? -1.521 11.732 4.902 1.00 96.88 364 TYR A N 1
ATOM 2832 C CA . TYR A 1 364 ? -0.243 12.431 5.121 1.00 96.88 364 TYR A CA 1
ATOM 2833 C C . TYR A 1 364 ? 0.491 12.040 6.416 1.00 96.88 364 TYR A C 1
ATOM 2835 O O . TYR A 1 364 ? 1.478 12.672 6.781 1.00 96.88 364 TYR A O 1
ATOM 2843 N N . GLY A 1 365 ? 0.010 11.024 7.136 1.00 96.25 365 GLY A N 1
ATOM 2844 C CA . GLY A 1 365 ? 0.571 10.582 8.416 1.00 96.25 365 GLY A CA 1
ATOM 2845 C C . GLY A 1 365 ? -0.058 11.267 9.629 1.00 96.25 365 GLY A C 1
ATOM 2846 O O . GLY A 1 365 ? -0.953 12.109 9.517 1.00 96.25 365 GLY A O 1
ATOM 2847 N N . GLN A 1 366 ? 0.378 10.873 10.826 1.00 96.12 366 GLN A N 1
ATOM 2848 C CA . GLN A 1 366 ? -0.183 11.375 12.088 1.00 96.12 366 GLN A CA 1
ATOM 2849 C C . GLN A 1 366 ? 0.457 12.684 12.562 1.00 96.12 366 GLN A C 1
ATOM 2851 O O . GLN A 1 366 ? -0.032 13.298 13.515 1.00 96.12 366 GLN A O 1
ATOM 2856 N N . THR A 1 367 ? 1.529 13.131 11.902 1.00 95.00 367 THR A N 1
ATOM 2857 C CA . THR A 1 367 ? 2.312 14.332 12.232 1.00 95.00 367 THR A CA 1
ATOM 2858 C C . THR A 1 367 ? 2.593 15.171 10.981 1.00 95.00 367 THR A C 1
ATOM 2860 O O . THR A 1 367 ? 2.265 14.766 9.873 1.00 95.00 367 THR A O 1
ATOM 2863 N N . GLY A 1 368 ? 3.177 16.361 11.151 1.00 94.88 368 GLY A N 1
ATOM 2864 C CA . GLY A 1 368 ? 3.481 17.269 10.041 1.00 94.88 368 GLY A CA 1
ATOM 2865 C C . GLY A 1 368 ? 2.339 18.236 9.689 1.00 94.88 368 GLY A C 1
ATOM 2866 O O . GLY A 1 368 ? 1.257 18.166 10.279 1.00 94.88 368 GLY A O 1
ATOM 2867 N N . PRO A 1 369 ? 2.587 19.175 8.756 1.00 96.12 369 PRO A N 1
ATOM 2868 C CA . PRO A 1 369 ? 1.664 20.273 8.451 1.00 96.12 369 PRO A CA 1
ATOM 2869 C C . PRO A 1 369 ? 0.352 19.806 7.806 1.00 96.12 369 PRO A C 1
ATOM 2871 O O . PRO A 1 369 ? -0.694 20.385 8.075 1.00 96.12 369 PRO A O 1
ATOM 2874 N N . TYR A 1 370 ? 0.382 18.720 7.028 1.00 95.38 370 TYR A N 1
ATOM 2875 C CA . TYR A 1 370 ? -0.790 18.176 6.330 1.00 95.38 370 TYR A CA 1
ATOM 2876 C C . TYR A 1 370 ? -1.540 17.091 7.115 1.00 95.38 370 TYR A C 1
ATOM 2878 O O . TYR A 1 370 ? -2.462 16.479 6.589 1.00 95.38 370 TYR A O 1
ATOM 2886 N N . ARG A 1 371 ? -1.211 16.849 8.394 1.00 95.38 371 ARG A N 1
ATOM 2887 C CA . ARG A 1 371 ? -1.811 15.747 9.177 1.00 95.38 371 ARG A CA 1
ATOM 2888 C C . ARG A 1 371 ? -3.347 15.778 9.253 1.00 95.38 371 ARG A C 1
ATOM 2890 O O . ARG A 1 371 ? -3.973 14.736 9.410 1.00 95.38 371 ARG A O 1
ATOM 2897 N N . GLN A 1 372 ? -3.958 16.965 9.182 1.00 95.19 372 GLN A N 1
ATOM 2898 C CA . GLN A 1 372 ? -5.418 17.144 9.212 1.00 95.19 372 GLN A CA 1
ATOM 2899 C C . GLN A 1 372 ? -6.050 17.243 7.813 1.00 95.19 372 GLN A C 1
ATOM 2901 O O . GLN A 1 372 ? -7.269 17.369 7.710 1.00 95.19 372 GLN A O 1
ATOM 2906 N N . ALA A 1 373 ? -5.255 17.190 6.743 1.00 94.31 373 ALA A N 1
ATOM 2907 C CA . ALA A 1 373 ? -5.770 17.210 5.383 1.00 94.31 373 ALA A CA 1
ATOM 2908 C C . ALA A 1 373 ? -6.411 15.860 5.027 1.00 94.31 373 ALA A C 1
ATOM 2910 O O . ALA A 1 373 ? -5.927 14.790 5.408 1.00 94.31 373 ALA A O 1
ATOM 2911 N N . ALA A 1 374 ? -7.511 15.913 4.276 1.00 90.88 374 ALA A N 1
ATOM 2912 C CA . ALA A 1 374 ? -8.081 14.725 3.659 1.00 90.88 374 ALA A CA 1
ATOM 2913 C C . ALA A 1 374 ? -7.179 14.276 2.501 1.00 90.88 374 ALA A C 1
ATOM 2915 O O . ALA A 1 374 ? -6.751 15.103 1.701 1.00 90.88 374 ALA A O 1
ATOM 2916 N N . GLY A 1 375 ? -6.904 12.976 2.407 1.00 87.38 375 GLY A N 1
ATOM 2917 C CA . GLY A 1 375 ? -6.093 12.408 1.332 1.00 87.38 375 GLY A CA 1
ATOM 2918 C C . GLY A 1 375 ? -6.869 11.347 0.572 1.00 87.38 375 GLY A C 1
ATOM 2919 O O . GLY A 1 375 ? -7.183 10.302 1.136 1.00 87.38 375 GLY A O 1
ATOM 2920 N N . TYR A 1 376 ? -7.152 11.617 -0.700 1.00 91.69 376 TYR A N 1
ATOM 2921 C CA . TYR A 1 376 ? -7.550 10.600 -1.671 1.00 91.69 376 TYR A CA 1
ATOM 2922 C C . TYR A 1 376 ? -6.367 10.257 -2.567 1.00 91.69 376 TYR A C 1
ATOM 2924 O O . TYR A 1 376 ? -5.546 11.126 -2.857 1.00 91.69 376 TYR A O 1
ATOM 2932 N N . ASP A 1 377 ? -6.331 9.017 -3.052 1.00 92.75 377 ASP A N 1
ATOM 2933 C CA . ASP A 1 377 ? -5.296 8.488 -3.945 1.00 92.75 377 ASP A CA 1
ATOM 2934 C C . ASP A 1 377 ? -4.889 9.472 -5.051 1.00 92.75 377 ASP A C 1
ATOM 2936 O O . ASP A 1 377 ? -3.725 9.849 -5.118 1.00 92.75 377 ASP A O 1
ATOM 2940 N N . VAL A 1 378 ? -5.852 9.982 -5.828 1.00 91.00 378 VAL A N 1
ATOM 2941 C CA . VAL A 1 378 ? -5.584 10.891 -6.957 1.00 91.00 378 VAL A CA 1
ATOM 2942 C C . VAL A 1 378 ? -4.991 12.240 -6.532 1.00 91.00 378 VAL A C 1
ATOM 2944 O O . VAL A 1 378 ? -4.181 12.816 -7.255 1.00 91.00 378 VAL A O 1
ATOM 2947 N N . VAL A 1 379 ? -5.365 12.745 -5.351 1.00 93.25 379 VAL A N 1
ATOM 2948 C CA . VAL A 1 379 ? -4.815 13.999 -4.808 1.00 93.25 379 VAL A CA 1
ATOM 2949 C C . VAL A 1 379 ? -3.360 13.776 -4.414 1.00 93.25 379 VAL A C 1
ATOM 2951 O O . VAL A 1 379 ? -2.488 14.552 -4.799 1.00 93.25 379 VAL A O 1
ATOM 2954 N N . ILE A 1 380 ? -3.089 12.663 -3.727 1.00 94.50 380 ILE A N 1
ATOM 2955 C CA . ILE A 1 380 ? -1.727 12.268 -3.369 1.00 94.50 380 ILE A CA 1
ATOM 2956 C C . ILE A 1 380 ? -0.902 11.978 -4.625 1.00 94.50 380 ILE A C 1
ATOM 2958 O O . ILE A 1 380 ? 0.267 12.320 -4.653 1.00 94.50 380 ILE A O 1
ATOM 2962 N N . GLU A 1 381 ? -1.487 11.410 -5.682 1.00 91.06 381 GLU A N 1
ATOM 2963 C CA . GLU A 1 381 ? -0.840 11.226 -6.989 1.00 91.06 381 GLU A CA 1
ATOM 2964 C C . GLU A 1 381 ? -0.339 12.526 -7.608 1.00 91.06 381 GLU A C 1
ATOM 2966 O O . GLU A 1 381 ? 0.778 12.571 -8.132 1.00 91.06 381 GLU A O 1
ATOM 2971 N N . GLY A 1 382 ? -1.141 13.585 -7.510 1.00 88.81 382 GLY A N 1
ATOM 2972 C CA . GLY A 1 382 ? -0.732 14.920 -7.927 1.00 88.81 382 GLY A CA 1
ATOM 2973 C C . GLY A 1 382 ? 0.398 15.477 -7.062 1.00 88.81 382 GLY A C 1
ATOM 2974 O O . GLY A 1 382 ? 1.349 16.052 -7.585 1.00 88.81 382 GLY A O 1
ATOM 2975 N N . GLU A 1 383 ? 0.321 15.287 -5.745 1.00 90.75 383 GLU A N 1
ATOM 2976 C CA . GLU A 1 383 ? 1.225 15.939 -4.792 1.00 90.75 383 GLU A CA 1
ATOM 2977 C C . GLU A 1 383 ? 2.562 15.208 -4.587 1.00 90.75 383 GLU A C 1
ATOM 2979 O O . GLU A 1 383 ? 3.616 15.839 -4.532 1.00 90.75 383 GLU A O 1
ATOM 2984 N N . ALA A 1 384 ? 2.546 13.876 -4.503 1.00 88.12 384 ALA A N 1
ATOM 2985 C CA . ALA A 1 384 ? 3.731 13.032 -4.316 1.00 88.12 384 ALA A CA 1
ATOM 2986 C C . ALA A 1 384 ? 4.388 12.608 -5.649 1.00 88.12 384 ALA A C 1
ATOM 2988 O O . ALA A 1 384 ? 5.333 11.810 -5.670 1.00 88.12 384 ALA A O 1
ATOM 2989 N N . GLY A 1 385 ? 3.949 13.214 -6.757 1.00 82.00 385 GLY A N 1
ATOM 2990 C CA . GLY A 1 385 ? 4.672 13.261 -8.025 1.00 82.00 385 GLY A CA 1
ATOM 2991 C C . GLY A 1 385 ? 4.476 12.058 -8.940 1.00 82.00 385 GLY A C 1
ATOM 2992 O O . GLY A 1 385 ? 5.025 12.064 -10.041 1.00 82.00 385 GLY A O 1
ATOM 2993 N N . LEU A 1 386 ? 3.685 11.053 -8.552 1.00 84.69 386 LEU A N 1
ATOM 2994 C CA . LEU A 1 386 ? 3.415 9.909 -9.426 1.00 84.69 386 LEU A CA 1
ATOM 2995 C C . LEU A 1 386 ? 2.679 10.341 -10.704 1.00 84.69 386 LEU A C 1
ATOM 2997 O O . LEU A 1 386 ? 3.048 9.901 -11.790 1.00 84.69 386 LEU A O 1
ATOM 3001 N N . MET A 1 387 ? 1.737 11.284 -10.599 1.00 84.50 387 MET A N 1
ATOM 3002 C CA . MET A 1 387 ? 0.981 11.808 -11.742 1.00 84.50 387 MET A CA 1
ATOM 3003 C C . MET A 1 387 ? 1.889 12.566 -12.716 1.00 84.50 387 MET A C 1
ATOM 3005 O O . MET A 1 387 ? 1.672 12.544 -13.923 1.00 84.50 387 MET A O 1
ATOM 3009 N N . HIS A 1 388 ? 2.944 13.214 -12.205 1.00 79.00 388 HIS A N 1
ATOM 3010 C CA . HIS A 1 388 ? 3.922 13.905 -13.042 1.00 79.00 388 HIS A CA 1
ATOM 3011 C C . HIS A 1 388 ? 4.730 12.938 -13.906 1.00 79.00 388 HIS A C 1
ATOM 3013 O O . HIS A 1 388 ? 5.183 13.327 -14.976 1.00 79.00 388 HIS A O 1
ATOM 3019 N N . MET A 1 389 ? 4.930 11.700 -13.451 1.00 72.19 389 MET A N 1
ATOM 3020 C CA . MET A 1 389 ? 5.744 10.712 -14.158 1.00 72.19 389 MET A CA 1
ATOM 3021 C C . MET A 1 389 ? 5.019 10.084 -15.350 1.00 72.19 389 MET A C 1
ATOM 3023 O O . MET A 1 389 ? 5.679 9.567 -16.256 1.00 72.19 389 MET A O 1
ATOM 3027 N N . TYR A 1 390 ? 3.688 10.144 -15.372 1.00 66.12 390 TYR A N 1
ATOM 3028 C CA . TYR A 1 390 ? 2.879 9.650 -16.476 1.00 66.12 390 TYR A CA 1
ATOM 3029 C C . TYR A 1 390 ? 2.414 10.796 -17.377 1.00 66.12 390 TYR A C 1
ATOM 3031 O O . TYR A 1 390 ? 2.125 11.901 -16.924 1.00 66.12 390 TYR A O 1
ATOM 3039 N N . ALA A 1 391 ? 2.348 10.518 -18.677 1.00 54.75 391 ALA A N 1
ATOM 3040 C CA . ALA A 1 391 ? 1.809 11.429 -19.675 1.00 54.75 391 ALA A CA 1
ATOM 3041 C C . ALA A 1 391 ? 0.510 10.869 -20.248 1.00 54.75 391 ALA A C 1
ATOM 3043 O O . ALA A 1 391 ? 0.403 9.670 -20.525 1.00 54.75 391 ALA A O 1
ATOM 3044 N N . SER A 1 392 ? -0.471 11.743 -20.441 1.00 43.50 392 SER A N 1
ATOM 3045 C CA . SER A 1 392 ? -1.699 11.418 -21.152 1.00 43.50 392 SER A CA 1
ATOM 3046 C C . SER A 1 392 ? -1.447 11.396 -22.659 1.00 43.50 392 SER A C 1
ATOM 3048 O O . SER A 1 392 ? -0.996 12.396 -23.204 1.00 43.50 392 SER A O 1
ATOM 3050 N N . SER A 1 393 ? -1.795 10.299 -23.335 1.00 39.16 393 SER A N 1
ATOM 3051 C CA . SER A 1 393 ? -2.090 10.293 -24.778 1.00 39.16 393 SER A CA 1
ATOM 3052 C C . SER A 1 393 ? -3.616 10.337 -24.921 1.00 39.16 393 SER A C 1
ATOM 3054 O O . SER A 1 393 ? -4.259 9.368 -25.317 1.00 39.16 393 SER A O 1
ATOM 3056 N N . ILE A 1 394 ? -4.247 11.424 -24.449 1.00 35.91 394 ILE A N 1
ATOM 3057 C CA . ILE A 1 394 ? -5.649 11.673 -24.810 1.00 35.91 394 ILE A CA 1
ATOM 3058 C C . ILE A 1 394 ? -5.619 12.193 -26.241 1.00 35.91 394 ILE A C 1
ATOM 3060 O O . ILE A 1 394 ? -5.573 13.397 -26.473 1.00 35.91 394 ILE A O 1
ATOM 3064 N N . VAL A 1 395 ? -5.697 11.268 -27.191 1.00 30.31 395 VAL A N 1
ATOM 3065 C CA . VAL A 1 395 ? -6.536 11.515 -28.356 1.00 30.31 395 VAL A CA 1
ATOM 3066 C C . VAL A 1 395 ? -7.962 11.197 -27.8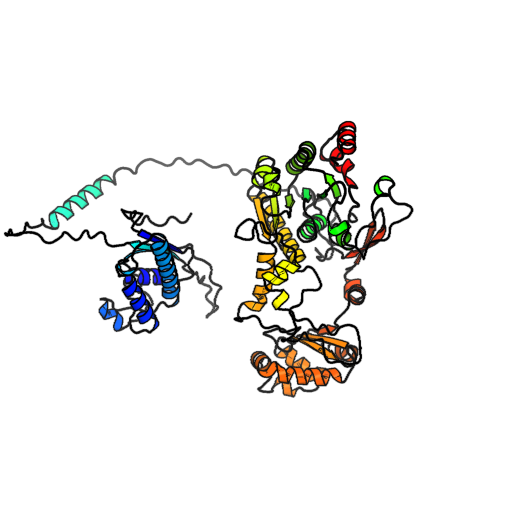89 1.00 30.31 395 VAL A C 1
ATOM 3068 O O . VAL A 1 395 ? -8.213 10.076 -27.431 1.00 30.31 395 VAL A O 1
ATOM 3071 N N . PRO A 1 396 ? -8.899 12.161 -27.885 1.00 30.77 396 PRO A N 1
ATOM 3072 C CA . PRO A 1 396 ? -10.293 11.859 -27.597 1.00 30.77 396 PRO A CA 1
ATOM 3073 C C . PRO A 1 396 ? -10.791 10.802 -28.586 1.00 30.77 396 PRO A C 1
ATOM 3075 O O . PRO A 1 396 ? -10.315 10.714 -29.712 1.00 30.77 396 PRO A O 1
ATOM 3078 N N . SER A 1 397 ? -11.746 9.992 -28.143 1.00 31.52 397 SER A N 1
ATOM 3079 C CA . SER A 1 397 ? -12.307 8.815 -28.811 1.00 31.52 397 SER A CA 1
ATOM 3080 C C . SER A 1 397 ? -13.072 9.103 -30.119 1.00 31.52 397 SER A C 1
ATOM 3082 O O . SER A 1 397 ? -14.209 8.663 -30.279 1.00 31.52 397 SER A O 1
ATOM 3084 N N . VAL A 1 398 ? -12.476 9.828 -31.063 1.00 29.41 398 VAL A N 1
ATOM 3085 C CA . VAL A 1 398 ? -12.976 10.027 -32.423 1.00 29.41 398 VAL A CA 1
ATOM 3086 C C . VAL A 1 398 ? -11.783 9.934 -33.381 1.00 29.41 398 VAL A C 1
ATOM 3088 O O . VAL A 1 398 ? -10.851 10.720 -33.276 1.00 29.41 398 VAL A O 1
ATOM 3091 N N . ALA A 1 399 ? -11.871 8.983 -34.317 1.00 27.14 399 ALA A N 1
ATOM 3092 C CA . ALA A 1 399 ? -10.924 8.610 -35.379 1.00 27.14 399 ALA A CA 1
ATOM 3093 C C . ALA A 1 399 ? -9.867 7.540 -35.020 1.00 27.14 399 ALA A C 1
ATOM 3095 O O . ALA A 1 399 ? -8.817 7.800 -34.445 1.00 27.14 399 ALA A O 1
ATOM 3096 N N . ILE A 1 400 ? -10.143 6.316 -35.483 1.00 32.44 400 ILE A N 1
ATOM 3097 C CA . ILE A 1 400 ? -9.232 5.158 -35.568 1.00 32.44 400 ILE A CA 1
ATOM 3098 C C . ILE A 1 400 ? -8.269 5.294 -36.779 1.00 32.44 400 ILE A C 1
ATOM 3100 O O . ILE A 1 400 ? -7.606 4.339 -37.162 1.00 32.44 400 ILE A O 1
ATOM 3104 N N . ASP A 1 401 ? -8.113 6.487 -37.362 1.00 30.61 401 ASP A N 1
ATOM 3105 C CA . ASP A 1 401 ? -7.387 6.655 -38.634 1.00 30.61 401 ASP A CA 1
ATOM 3106 C C . ASP A 1 401 ? -5.955 7.206 -38.503 1.00 30.61 401 ASP A C 1
ATOM 3108 O O . ASP A 1 401 ? -5.265 7.382 -39.506 1.00 30.61 401 ASP A O 1
ATOM 3112 N N . SER A 1 402 ? -5.439 7.415 -37.287 1.00 32.19 402 SER A N 1
ATOM 3113 C CA . SER A 1 402 ? -4.044 7.831 -37.074 1.00 32.19 402 SER A CA 1
ATOM 3114 C C . SER A 1 402 ? -3.298 6.875 -36.141 1.00 32.19 402 SER A C 1
ATOM 3116 O O . SER A 1 402 ? -3.322 7.008 -34.919 1.00 32.19 402 SER A O 1
ATOM 3118 N N . VAL A 1 403 ? -2.584 5.915 -36.733 1.00 35.69 403 VAL A N 1
ATOM 3119 C CA . VAL A 1 403 ? -1.777 4.866 -36.072 1.00 35.69 403 VAL A CA 1
ATOM 3120 C C . VAL A 1 403 ? -0.472 5.424 -35.460 1.00 35.69 403 VAL A C 1
ATOM 3122 O O . VAL A 1 403 ? 0.576 4.798 -35.575 1.00 35.69 403 VAL A O 1
ATOM 3125 N N . HIS A 1 404 ? -0.461 6.626 -34.872 1.00 36.44 404 HIS A N 1
ATOM 3126 C CA . HIS A 1 404 ? 0.792 7.262 -34.412 1.00 36.44 404 HIS A CA 1
ATOM 3127 C C . HIS A 1 404 ? 0.832 7.758 -32.963 1.00 36.44 404 HIS A C 1
ATOM 3129 O O . HIS A 1 404 ? 1.924 8.072 -32.503 1.00 36.44 404 HIS A O 1
ATOM 3135 N N . ASP A 1 405 ? -0.263 7.752 -32.201 1.00 39.59 405 ASP A N 1
ATOM 3136 C CA . ASP A 1 405 ? -0.260 8.405 -30.883 1.00 39.59 405 ASP A CA 1
ATOM 3137 C C . ASP A 1 405 ? -0.781 7.492 -29.761 1.00 39.59 405 ASP A C 1
ATOM 3139 O O . ASP A 1 405 ? -1.978 7.307 -29.575 1.00 39.59 405 ASP A O 1
ATOM 3143 N N . SER A 1 406 ? 0.142 6.836 -29.052 1.00 38.47 406 SER A N 1
ATOM 3144 C CA . SER A 1 406 ? -0.153 6.095 -27.803 1.00 38.47 406 SER A CA 1
ATOM 3145 C C . SER A 1 406 ? 1.079 5.821 -26.929 1.00 38.47 406 SER A C 1
ATOM 3147 O O . SER A 1 406 ? 0.977 5.256 -25.836 1.00 38.47 406 SER A O 1
ATOM 3149 N N . THR A 1 407 ? 2.270 6.251 -27.350 1.00 43.34 407 THR A N 1
ATOM 3150 C CA . THR A 1 407 ? 3.411 6.393 -26.448 1.00 43.34 407 THR A CA 1
ATOM 3151 C C . THR A 1 407 ? 3.247 7.736 -25.752 1.00 43.34 407 THR A C 1
ATOM 3153 O O . THR A 1 407 ? 3.701 8.722 -26.314 1.00 43.34 407 THR A O 1
ATOM 3156 N N . GLY A 1 408 ? 2.561 7.795 -24.600 1.00 47.66 408 GLY A N 1
ATOM 3157 C CA . GLY A 1 408 ? 2.326 9.049 -23.861 1.00 47.66 408 GLY A CA 1
ATOM 3158 C C . GLY A 1 408 ? 3.479 10.039 -24.033 1.00 47.66 408 GLY A C 1
ATOM 3159 O O . GLY A 1 408 ? 4.624 9.709 -23.709 1.00 47.66 408 GLY A O 1
ATOM 3160 N N . GLU A 1 409 ? 3.196 11.177 -24.659 1.00 55.69 409 GLU A N 1
ATOM 3161 C CA . GLU A 1 409 ? 4.243 12.069 -25.140 1.00 55.69 409 GLU A CA 1
ATOM 3162 C C . GLU A 1 409 ? 5.021 12.634 -23.944 1.00 55.69 409 GLU A C 1
ATOM 3164 O O . GLU A 1 409 ? 4.401 13.005 -22.945 1.00 55.69 409 GLU A O 1
ATOM 3169 N N . PRO A 1 410 ? 6.360 12.750 -23.999 1.00 58.91 410 PRO A N 1
ATOM 3170 C CA . PRO A 1 410 ? 7.115 13.481 -22.977 1.00 58.91 410 PRO A CA 1
ATOM 3171 C C . PRO A 1 410 ? 6.517 14.872 -22.682 1.00 58.91 410 PRO A C 1
ATOM 3173 O O . PRO A 1 410 ? 6.530 15.333 -21.536 1.00 58.91 410 PRO A O 1
ATOM 3176 N N . ASP A 1 411 ? 5.902 15.479 -23.699 1.00 63.28 411 ASP A N 1
ATOM 3177 C CA . ASP A 1 411 ? 5.264 16.794 -23.653 1.00 63.28 411 ASP A CA 1
ATOM 3178 C C . ASP A 1 411 ? 3.749 16.755 -23.361 1.00 63.28 411 ASP A C 1
ATOM 3180 O O . ASP A 1 411 ? 3.140 17.803 -23.146 1.00 63.28 411 ASP A O 1
ATOM 3184 N N . GLY A 1 412 ? 3.143 15.567 -23.261 1.00 65.56 412 GLY A N 1
ATOM 3185 C CA . GLY A 1 412 ? 1.733 15.399 -22.910 1.00 65.56 412 GLY A CA 1
ATOM 3186 C C . GLY A 1 412 ? 1.427 15.857 -21.474 1.00 65.56 412 GLY A C 1
ATOM 3187 O O . GLY A 1 412 ? 2.324 15.879 -20.617 1.00 65.56 412 GLY A O 1
ATOM 3188 N N . PRO A 1 413 ? 0.167 16.223 -21.165 1.00 74.69 413 PRO A N 1
ATOM 3189 C CA . PRO A 1 413 ? -0.204 16.652 -19.821 1.00 74.69 413 PRO A CA 1
ATOM 3190 C C . PRO A 1 413 ? -0.059 15.493 -18.812 1.00 74.69 413 PRO A C 1
ATOM 3192 O O . PRO A 1 413 ? -0.223 14.330 -19.200 1.00 74.69 413 PRO A O 1
ATOM 3195 N N . PRO A 1 414 ? 0.212 15.779 -17.519 1.00 75.31 414 PRO A N 1
ATOM 3196 C CA . PRO A 1 414 ? 0.222 14.767 -16.462 1.00 75.31 414 PRO A CA 1
ATOM 3197 C C . PRO A 1 414 ? -1.056 13.925 -16.465 1.00 75.31 414 PRO A C 1
ATOM 3199 O O . PRO A 1 414 ? -2.153 14.461 -16.645 1.00 75.31 414 PRO A O 1
ATOM 3202 N N . CYS A 1 415 ? -0.931 12.616 -16.251 1.00 81.75 415 CYS A N 1
ATOM 3203 C CA . CYS A 1 415 ? -2.083 11.722 -16.173 1.00 81.75 415 CYS A CA 1
ATOM 3204 C C . CYS A 1 415 ? -2.021 10.825 -14.943 1.00 81.75 415 CYS A C 1
ATOM 3206 O O . CYS A 1 415 ? -0.951 10.499 -14.435 1.00 81.75 415 CYS A O 1
ATOM 3208 N N . LYS A 1 416 ? -3.200 10.452 -14.447 1.00 81.69 416 LYS A N 1
ATOM 3209 C CA . LYS A 1 416 ? -3.317 9.550 -13.307 1.00 81.69 416 LYS A CA 1
ATOM 3210 C C . LYS A 1 416 ? -3.172 8.094 -13.742 1.00 81.69 416 LYS A C 1
ATOM 3212 O O . LYS A 1 416 ? -3.585 7.724 -14.846 1.00 81.69 416 LYS A O 1
ATOM 3217 N N . VAL A 1 417 ? -2.729 7.233 -12.838 1.00 85.25 417 VAL A N 1
ATOM 3218 C CA . VAL A 1 417 ? -2.816 5.785 -13.031 1.00 85.25 417 VAL A CA 1
ATOM 3219 C C . VAL A 1 417 ? -4.292 5.351 -13.087 1.00 85.25 417 VAL A C 1
ATOM 3221 O O . VAL A 1 417 ? -5.184 5.886 -12.417 1.00 85.25 417 VAL A O 1
A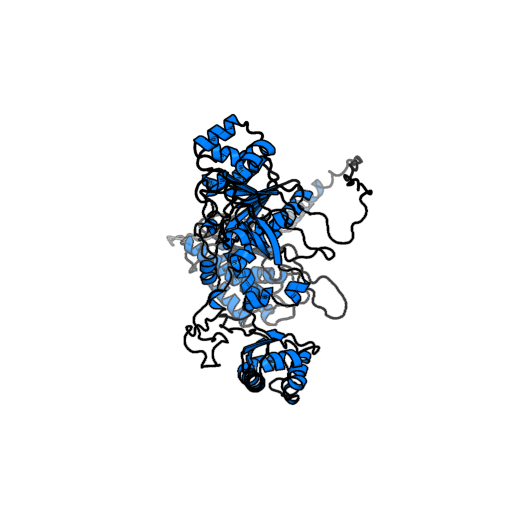TOM 3224 N N . GLY A 1 418 ? -4.594 4.375 -13.951 1.00 80.00 418 GLY A N 1
ATOM 3225 C CA . GLY A 1 418 ? -5.965 3.893 -14.180 1.00 80.00 418 GLY A CA 1
ATOM 3226 C C . GLY A 1 418 ? -6.611 3.216 -12.964 1.00 80.00 418 GLY A C 1
ATOM 3227 O O . GLY A 1 418 ? -7.833 3.128 -12.887 1.00 80.00 418 GLY A O 1
ATOM 3228 N N . VAL A 1 419 ? -5.800 2.787 -11.997 1.00 87.25 419 VAL A N 1
ATOM 3229 C CA . VAL A 1 419 ? -6.211 2.199 -10.719 1.00 87.25 419 VAL A CA 1
ATOM 3230 C C . VAL A 1 419 ? -5.682 3.062 -9.577 1.00 87.25 419 VAL A C 1
ATOM 3232 O O . VAL A 1 419 ? -4.630 3.680 -9.731 1.00 87.25 419 VAL A O 1
ATOM 3235 N N . ALA A 1 420 ? -6.379 3.066 -8.439 1.00 92.31 420 ALA A N 1
ATOM 3236 C CA . ALA A 1 420 ? -5.939 3.720 -7.208 1.00 92.31 420 ALA A CA 1
ATOM 3237 C C . ALA A 1 420 ? -4.721 2.990 -6.599 1.00 92.31 420 ALA A C 1
ATOM 3239 O O . ALA A 1 420 ? -4.814 2.202 -5.654 1.00 92.31 420 ALA A O 1
ATOM 3240 N N . VAL A 1 421 ? -3.572 3.158 -7.253 1.00 93.62 421 VAL A N 1
ATOM 3241 C CA . VAL A 1 421 ? -2.338 2.407 -7.008 1.00 93.62 421 VAL A CA 1
ATOM 3242 C C . VAL A 1 421 ? -1.721 2.756 -5.662 1.00 93.62 421 VAL A C 1
ATOM 3244 O O . VAL A 1 421 ? -1.112 1.890 -5.030 1.00 93.62 421 VAL A O 1
ATOM 3247 N N . THR A 1 422 ? -1.892 3.996 -5.212 1.00 95.00 422 THR A N 1
ATOM 3248 C CA . THR A 1 422 ? -1.382 4.466 -3.927 1.00 95.00 422 THR A CA 1
ATOM 3249 C C . THR A 1 422 ? -2.205 3.857 -2.808 1.00 95.00 422 THR A C 1
ATOM 3251 O O . THR A 1 422 ? -1.618 3.257 -1.916 1.00 95.00 422 THR A O 1
ATOM 3254 N N . ASP A 1 423 ? -3.535 3.865 -2.917 1.00 96.81 423 ASP A N 1
ATOM 3255 C CA . ASP A 1 423 ? -4.418 3.189 -1.962 1.00 96.81 423 ASP A CA 1
ATOM 3256 C C . ASP A 1 423 ? -4.076 1.698 -1.827 1.00 96.81 423 ASP A C 1
ATOM 3258 O O . ASP A 1 423 ? -3.840 1.204 -0.721 1.00 96.81 423 ASP A O 1
ATOM 3262 N N . ILE A 1 424 ? -4.000 0.969 -2.947 1.00 96.75 424 ILE A N 1
ATOM 3263 C CA . ILE A 1 424 ? -3.700 -0.473 -2.934 1.00 96.75 424 ILE A CA 1
ATOM 3264 C C . ILE A 1 424 ? -2.307 -0.731 -2.349 1.00 96.75 424 ILE A C 1
ATOM 3266 O O . ILE A 1 424 ? -2.133 -1.641 -1.533 1.00 96.75 424 ILE A O 1
ATOM 3270 N N . SER A 1 425 ? -1.312 0.073 -2.729 1.00 97.25 425 SER A N 1
ATOM 3271 C CA . SER A 1 425 ? 0.054 -0.069 -2.220 1.00 97.25 425 SER A CA 1
ATOM 3272 C C . SER A 1 425 ? 0.133 0.233 -0.728 1.00 97.25 425 SER A C 1
ATOM 3274 O O . SER A 1 425 ? 0.777 -0.514 0.006 1.00 97.25 425 SER A O 1
ATOM 3276 N N . THR A 1 426 ? -0.555 1.269 -0.247 1.00 98.25 426 THR A N 1
ATOM 3277 C CA . THR A 1 426 ? -0.617 1.591 1.183 1.00 98.25 426 THR A CA 1
ATOM 3278 C C . THR A 1 426 ? -1.317 0.473 1.945 1.00 98.25 426 THR A C 1
ATOM 3280 O O . THR A 1 426 ? -0.838 0.071 3.003 1.00 98.25 426 THR A O 1
ATOM 3283 N N . GLY A 1 427 ? -2.371 -0.122 1.377 1.00 98.19 427 GLY A N 1
ATOM 3284 C CA . GLY A 1 427 ? -3.004 -1.321 1.923 1.00 98.19 427 GLY A CA 1
ATOM 3285 C C . GLY A 1 427 ? -2.038 -2.507 2.051 1.00 98.19 427 GLY A C 1
ATOM 3286 O O . GLY A 1 427 ? -2.026 -3.189 3.077 1.00 98.19 427 GLY A O 1
ATOM 3287 N N . LEU A 1 428 ? -1.167 -2.726 1.059 1.00 98.19 428 LEU A N 1
ATOM 3288 C CA . LEU A 1 428 ? -0.119 -3.757 1.105 1.00 98.19 428 LEU A CA 1
ATOM 3289 C C . LEU A 1 428 ? 0.954 -3.459 2.165 1.00 98.19 428 LEU A C 1
ATOM 3291 O O . LEU A 1 428 ? 1.362 -4.372 2.891 1.00 98.19 428 LEU A O 1
ATOM 3295 N N . TYR A 1 429 ? 1.390 -2.200 2.288 1.00 98.44 429 TYR A N 1
ATOM 3296 C CA . TYR A 1 429 ? 2.312 -1.768 3.344 1.00 98.44 429 TYR A CA 1
ATOM 3297 C C . TYR A 1 429 ? 1.700 -1.961 4.734 1.00 98.44 429 TYR A C 1
ATOM 3299 O O . TYR A 1 429 ? 2.348 -2.548 5.603 1.00 98.44 429 TYR A O 1
ATOM 3307 N N . ALA A 1 430 ? 0.448 -1.544 4.933 1.00 98.69 430 ALA A N 1
ATOM 3308 C CA . ALA A 1 430 ? -0.274 -1.707 6.189 1.00 98.69 430 ALA A CA 1
ATOM 3309 C C . ALA A 1 430 ? -0.473 -3.187 6.543 1.00 98.69 430 ALA A C 1
ATOM 3311 O O . ALA A 1 430 ? -0.179 -3.587 7.668 1.00 98.69 430 ALA A O 1
ATOM 3312 N N . HIS A 1 431 ? -0.870 -4.026 5.581 1.00 98.56 431 HIS A N 1
ATOM 3313 C CA . HIS A 1 431 ? -0.936 -5.479 5.756 1.00 98.56 431 HIS A CA 1
ATOM 3314 C C . HIS A 1 431 ? 0.415 -6.050 6.229 1.00 98.56 431 HIS A C 1
ATOM 3316 O O . HIS A 1 431 ? 0.473 -6.757 7.235 1.00 98.56 431 HIS A O 1
ATOM 3322 N N . GLY A 1 432 ? 1.522 -5.698 5.563 1.00 98.50 432 GLY A N 1
ATOM 3323 C CA . GLY A 1 432 ? 2.863 -6.136 5.963 1.00 98.50 432 GLY A CA 1
ATOM 3324 C C . GLY A 1 432 ? 3.274 -5.645 7.358 1.00 98.50 432 GLY A C 1
ATOM 3325 O O . GLY A 1 432 ? 3.836 -6.412 8.144 1.00 98.50 432 GLY A O 1
ATOM 3326 N N . ALA A 1 433 ? 2.954 -4.394 7.691 1.00 98.75 433 ALA A N 1
ATOM 3327 C CA . ALA A 1 433 ? 3.227 -3.807 8.999 1.00 98.75 433 ALA A CA 1
ATOM 3328 C C . ALA A 1 433 ? 2.417 -4.485 10.115 1.00 98.75 433 ALA A C 1
ATOM 3330 O O . ALA A 1 433 ? 2.974 -4.782 11.171 1.00 98.75 433 ALA A O 1
ATOM 3331 N N . ILE A 1 434 ? 1.142 -4.806 9.877 1.00 98.88 434 ILE A N 1
ATOM 3332 C CA . ILE A 1 434 ? 0.289 -5.537 10.826 1.00 98.88 434 ILE A CA 1
ATOM 3333 C C . ILE A 1 434 ? 0.843 -6.944 11.063 1.00 98.88 434 ILE A C 1
ATOM 3335 O O . ILE A 1 434 ? 0.982 -7.358 12.213 1.00 98.88 434 ILE A O 1
ATOM 3339 N N . MET A 1 435 ? 1.246 -7.656 10.005 1.00 98.56 435 MET A N 1
ATOM 3340 C CA . MET A 1 435 ? 1.891 -8.969 10.134 1.00 98.56 435 MET A CA 1
ATOM 3341 C C . MET A 1 435 ? 3.174 -8.893 10.975 1.00 98.56 435 MET A C 1
ATOM 3343 O O . MET A 1 435 ? 3.390 -9.720 11.864 1.00 98.56 435 MET A O 1
ATOM 3347 N N . ALA A 1 436 ? 4.008 -7.873 10.749 1.00 98.56 436 ALA A N 1
ATOM 3348 C CA . ALA A 1 436 ? 5.196 -7.628 11.564 1.00 98.56 436 ALA A CA 1
ATOM 3349 C C . ALA A 1 436 ? 4.840 -7.292 13.024 1.00 98.56 436 ALA A C 1
ATOM 3351 O O . ALA A 1 436 ? 5.492 -7.790 13.944 1.00 98.56 436 ALA A O 1
ATOM 3352 N N . GLY A 1 437 ? 3.785 -6.506 13.247 1.00 98.56 437 GLY A N 1
ATOM 3353 C CA . GLY A 1 437 ? 3.260 -6.176 14.571 1.00 98.56 437 GLY A CA 1
ATOM 3354 C C . GLY A 1 437 ? 2.790 -7.412 15.337 1.00 98.56 437 GLY A C 1
ATOM 3355 O O . GLY A 1 437 ? 3.168 -7.599 16.494 1.00 98.56 437 GLY A O 1
ATOM 3356 N N . LEU A 1 438 ? 2.058 -8.316 14.680 1.00 98.56 438 LEU A N 1
ATOM 3357 C CA . LEU A 1 438 ? 1.624 -9.591 15.258 1.00 98.56 438 LEU A CA 1
ATOM 3358 C C . LEU A 1 438 ? 2.817 -10.471 15.663 1.00 98.56 438 LEU A C 1
ATOM 3360 O O . LEU A 1 438 ? 2.828 -11.010 16.772 1.00 98.56 438 LEU A O 1
ATOM 3364 N N . LEU A 1 439 ? 3.846 -10.570 14.814 1.00 98.25 439 LEU A N 1
ATOM 3365 C CA . LEU A 1 439 ? 5.084 -11.302 15.120 1.00 98.25 439 LEU A CA 1
ATOM 3366 C C . LEU A 1 439 ? 5.886 -10.654 16.258 1.00 98.25 439 LEU A C 1
ATOM 3368 O O . LEU A 1 439 ? 6.440 -11.350 17.109 1.00 98.25 439 LEU A O 1
ATOM 3372 N N . SER A 1 440 ? 5.950 -9.322 16.298 1.00 98.31 440 SER A N 1
ATOM 3373 C CA . SER A 1 440 ? 6.611 -8.588 17.379 1.00 98.31 440 SER A CA 1
ATOM 3374 C C . SER A 1 440 ? 5.894 -8.806 18.712 1.00 98.31 440 SER A C 1
ATOM 3376 O O . SER A 1 440 ? 6.534 -9.125 19.714 1.00 98.31 440 SER A O 1
ATOM 3378 N N . ARG A 1 441 ? 4.559 -8.752 18.714 1.00 98.25 441 ARG A N 1
ATOM 3379 C CA . ARG A 1 441 ? 3.721 -9.008 19.890 1.00 98.25 441 ARG A CA 1
ATOM 3380 C C . ARG A 1 441 ? 3.907 -10.410 20.467 1.00 98.25 441 ARG A C 1
ATOM 3382 O O . ARG A 1 441 ? 3.781 -10.578 21.678 1.00 98.25 441 ARG A O 1
ATOM 3389 N N . GLN A 1 442 ? 4.234 -11.416 19.651 1.00 96.56 442 GLN A N 1
ATOM 3390 C CA . GLN A 1 442 ? 4.581 -12.754 20.157 1.00 96.56 442 GLN A CA 1
ATOM 3391 C C . GLN A 1 442 ? 5.866 -12.754 20.998 1.00 96.56 442 GLN A C 1
ATOM 3393 O O . GLN A 1 442 ? 5.993 -13.561 21.913 1.00 96.56 442 GLN A O 1
ATOM 3398 N N . GLN A 1 443 ? 6.800 -11.844 20.716 1.00 96.50 443 GLN A N 1
ATOM 3399 C CA . GLN A 1 443 ? 8.069 -11.725 21.439 1.00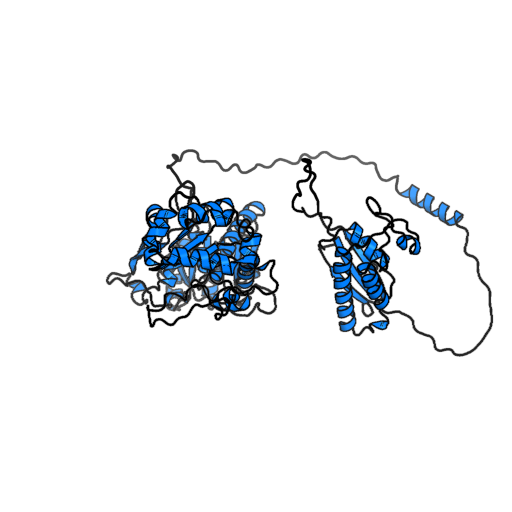 96.50 443 GLN A CA 1
ATOM 3400 C C . GLN A 1 443 ? 7.952 -10.802 22.653 1.00 96.50 443 GLN A C 1
ATOM 3402 O O . GLN A 1 443 ? 8.547 -11.064 23.693 1.00 96.50 443 GLN A O 1
ATOM 3407 N N . THR A 1 444 ? 7.201 -9.707 22.522 1.00 97.44 444 THR A N 1
ATOM 3408 C CA . THR A 1 444 ? 7.116 -8.657 23.549 1.00 97.44 444 THR A CA 1
ATOM 3409 C C . THR A 1 444 ? 5.926 -8.823 24.487 1.00 97.44 444 THR A C 1
ATOM 3411 O O . THR A 1 444 ? 5.905 -8.229 25.562 1.00 97.44 444 THR A O 1
ATOM 3414 N N . GLY A 1 445 ? 4.902 -9.567 24.066 1.00 96.88 445 GLY A N 1
ATOM 3415 C CA . GLY A 1 445 ? 3.608 -9.634 24.737 1.00 96.88 445 GLY A CA 1
ATOM 3416 C C . GLY A 1 445 ? 2.757 -8.365 24.604 1.00 96.88 445 GLY A C 1
ATOM 3417 O O . GLY A 1 445 ? 1.637 -8.368 25.109 1.00 96.88 445 GLY A O 1
ATOM 3418 N N . LYS A 1 446 ? 3.243 -7.313 23.927 1.00 97.56 446 LYS A N 1
ATOM 3419 C CA . LYS A 1 446 ? 2.611 -5.986 23.861 1.00 97.56 446 LYS A CA 1
ATOM 3420 C C . LYS A 1 446 ? 2.189 -5.618 22.444 1.00 97.56 446 LYS A C 1
ATOM 3422 O O . LYS A 1 446 ? 2.836 -6.006 21.472 1.00 97.56 446 LYS A O 1
ATOM 3427 N N . GLY A 1 447 ? 1.103 -4.862 22.360 1.00 97.81 447 GLY A N 1
ATOM 3428 C CA . GLY A 1 447 ? 0.624 -4.226 21.145 1.00 97.81 447 GLY A CA 1
ATOM 3429 C C . GLY A 1 447 ? 1.496 -3.048 20.709 1.00 97.81 447 GLY A C 1
ATOM 3430 O O . GLY A 1 447 ? 2.503 -2.723 21.346 1.00 97.81 447 GLY A O 1
ATOM 3431 N N . MET A 1 448 ? 1.104 -2.399 19.616 1.00 98.38 448 MET A N 1
ATOM 3432 C CA . MET A 1 448 ? 1.775 -1.208 19.092 1.00 98.38 448 MET A CA 1
ATOM 3433 C C . MET A 1 448 ? 0.855 -0.391 18.192 1.00 98.38 448 MET A C 1
ATOM 3435 O O . MET A 1 448 ? -0.134 -0.907 17.672 1.00 98.38 448 MET A O 1
ATOM 3439 N N . TRP A 1 449 ? 1.249 0.859 17.971 1.00 98.62 449 TRP A N 1
ATOM 3440 C CA . TRP A 1 449 ? 0.642 1.732 16.980 1.00 98.62 449 TRP A CA 1
ATOM 3441 C C . TRP A 1 449 ? 1.444 1.707 15.680 1.00 98.62 449 TRP A C 1
ATOM 3443 O O . TRP A 1 449 ? 2.671 1.829 15.700 1.00 98.62 449 TRP A O 1
ATOM 3453 N N . ILE A 1 450 ? 0.745 1.549 14.563 1.00 98.75 450 ILE A N 1
ATOM 3454 C CA . ILE A 1 450 ? 1.265 1.617 13.203 1.00 98.75 450 ILE A CA 1
ATOM 3455 C C . ILE A 1 450 ? 0.692 2.884 12.565 1.00 98.75 450 ILE A C 1
ATOM 3457 O O . ILE A 1 450 ? -0.523 3.003 12.421 1.00 98.75 450 ILE A O 1
ATOM 3461 N N . ASP A 1 451 ? 1.572 3.804 12.174 1.00 97.81 451 ASP A N 1
ATOM 3462 C CA . ASP A 1 451 ? 1.253 4.962 11.336 1.00 97.81 451 ASP A CA 1
ATOM 3463 C C . ASP A 1 451 ? 1.697 4.650 9.902 1.00 97.81 451 ASP A C 1
ATOM 3465 O O . ASP A 1 451 ? 2.888 4.466 9.640 1.00 97.81 451 ASP A O 1
ATOM 3469 N N . CYS A 1 452 ? 0.737 4.507 8.992 1.00 97.75 452 CYS A N 1
ATOM 3470 C CA . CYS A 1 452 ? 0.969 4.256 7.577 1.00 97.75 452 CYS A CA 1
ATOM 3471 C C . CYS A 1 452 ? 0.202 5.302 6.768 1.00 97.75 452 CYS A C 1
ATOM 3473 O O . CYS A 1 452 ? -0.938 5.624 7.092 1.00 97.75 452 CYS A O 1
ATOM 3475 N N . ASN A 1 453 ? 0.807 5.854 5.718 1.00 97.81 453 ASN A N 1
ATOM 3476 C CA . ASN A 1 453 ? 0.155 6.911 4.956 1.00 97.81 453 ASN A CA 1
ATOM 3477 C C . ASN A 1 453 ? 0.417 6.848 3.453 1.00 97.81 453 ASN A C 1
ATOM 3479 O O . ASN A 1 453 ? 1.410 6.275 2.993 1.00 97.81 453 ASN A O 1
ATOM 3483 N N . LEU A 1 454 ? -0.516 7.430 2.701 1.00 97.69 454 LEU A N 1
ATOM 3484 C CA . LEU A 1 454 ? -0.524 7.429 1.242 1.00 97.69 454 LEU A CA 1
ATOM 3485 C C . LEU A 1 454 ? 0.681 8.198 0.685 1.00 97.69 454 LEU A C 1
ATOM 3487 O O . LEU A 1 454 ? 1.353 7.700 -0.217 1.00 97.69 454 LEU A O 1
ATOM 3491 N N . PHE A 1 455 ? 0.989 9.373 1.241 1.00 96.81 455 PHE A N 1
ATOM 3492 C CA . PHE A 1 455 ? 2.067 10.236 0.756 1.00 96.81 455 PHE A CA 1
ATOM 3493 C C . PHE A 1 455 ? 3.440 9.550 0.813 1.00 96.81 455 PHE A C 1
ATOM 3495 O O . PHE A 1 455 ? 4.127 9.436 -0.202 1.00 96.81 455 PHE A O 1
ATOM 3502 N N . GLU A 1 456 ? 3.837 9.027 1.977 1.00 95.31 456 GLU A N 1
ATOM 3503 C CA . GLU A 1 456 ? 5.110 8.316 2.145 1.00 95.31 456 GLU A CA 1
ATOM 3504 C C . GLU A 1 456 ? 5.147 7.014 1.340 1.00 95.31 456 GLU A C 1
ATOM 3506 O O . GLU A 1 456 ? 6.198 6.647 0.806 1.00 95.31 456 GLU A O 1
ATOM 3511 N N . THR A 1 457 ? 4.001 6.336 1.205 1.00 95.88 457 THR A N 1
ATOM 3512 C CA . THR A 1 457 ? 3.889 5.154 0.345 1.00 95.88 457 THR A CA 1
ATOM 3513 C C . THR A 1 457 ? 4.213 5.513 -1.101 1.00 95.88 457 THR A C 1
ATOM 3515 O O . THR A 1 457 ? 5.077 4.881 -1.709 1.00 95.88 457 THR A O 1
ATOM 3518 N N . GLN A 1 458 ? 3.563 6.539 -1.652 1.00 92.81 458 GLN A N 1
ATOM 3519 C CA . GLN A 1 458 ? 3.780 6.945 -3.035 1.00 92.81 458 GLN A CA 1
ATOM 3520 C C . GLN A 1 458 ? 5.197 7.471 -3.252 1.00 92.81 458 GLN A C 1
ATOM 3522 O O . GLN A 1 458 ? 5.858 7.060 -4.204 1.00 92.81 458 GLN A O 1
ATOM 3527 N N . ALA A 1 459 ? 5.713 8.292 -2.335 1.00 90.25 459 ALA A N 1
ATOM 3528 C CA . ALA A 1 459 ? 7.094 8.755 -2.389 1.00 90.25 459 ALA A CA 1
ATOM 3529 C C . ALA A 1 459 ? 8.084 7.574 -2.425 1.00 90.25 459 ALA A C 1
ATOM 3531 O O . ALA A 1 459 ? 9.056 7.594 -3.186 1.00 90.25 459 ALA A O 1
ATOM 3532 N N . SER A 1 460 ? 7.815 6.507 -1.660 1.00 89.75 460 SER A N 1
ATOM 3533 C CA . SER A 1 460 ? 8.605 5.272 -1.701 1.00 89.75 460 SER A CA 1
ATOM 3534 C C . SER A 1 460 ? 8.510 4.552 -3.051 1.00 89.75 460 SER A C 1
ATOM 3536 O O . SER A 1 460 ? 9.514 3.995 -3.500 1.00 89.75 460 SER A O 1
ATOM 3538 N N . LEU A 1 461 ? 7.345 4.545 -3.708 1.00 86.88 461 LEU A N 1
ATOM 3539 C CA . LEU A 1 461 ? 7.182 3.969 -5.050 1.00 86.88 461 LEU A CA 1
ATOM 3540 C C . LEU A 1 461 ? 7.966 4.775 -6.097 1.00 86.88 461 LEU A C 1
ATOM 3542 O O . LEU A 1 461 ? 8.736 4.198 -6.867 1.00 86.88 461 LEU A O 1
ATOM 3546 N N . CYS A 1 462 ? 7.836 6.103 -6.079 1.00 81.75 462 CYS A N 1
ATOM 3547 C CA . CYS A 1 462 ? 8.497 7.007 -7.022 1.00 81.75 462 CYS A CA 1
ATOM 3548 C C . CYS A 1 462 ? 10.031 6.980 -6.888 1.00 81.75 462 CYS A C 1
ATOM 3550 O O . CYS A 1 462 ? 10.746 7.074 -7.889 1.00 81.75 462 CYS A O 1
ATOM 3552 N N . TYR A 1 463 ? 10.560 6.796 -5.671 1.00 77.81 463 TYR A N 1
ATOM 3553 C CA . TYR A 1 463 ? 12.004 6.817 -5.407 1.00 77.81 463 TYR A CA 1
ATOM 3554 C C . TYR A 1 463 ? 12.804 5.786 -6.221 1.00 77.81 463 TYR A C 1
ATOM 3556 O O . TYR A 1 463 ? 13.947 6.053 -6.603 1.00 77.81 463 TYR A O 1
ATOM 3564 N N . PHE A 1 464 ? 12.223 4.617 -6.521 1.00 67.94 464 PHE A N 1
ATOM 3565 C CA . PHE A 1 464 ? 12.895 3.586 -7.324 1.00 67.94 464 PHE A CA 1
ATOM 3566 C C . PHE A 1 464 ? 13.223 4.047 -8.749 1.00 67.94 464 PHE A C 1
ATOM 3568 O O . PHE A 1 464 ? 14.131 3.494 -9.370 1.00 67.94 464 PHE A O 1
ATOM 3575 N N . ILE A 1 465 ? 12.518 5.065 -9.242 1.00 62.34 465 ILE A N 1
ATOM 3576 C CA . ILE A 1 465 ? 12.663 5.600 -10.593 1.00 62.34 465 ILE A CA 1
ATOM 3577 C C . ILE A 1 465 ? 13.465 6.910 -10.570 1.00 62.34 465 ILE A C 1
ATOM 3579 O O . ILE A 1 465 ? 14.360 7.094 -11.391 1.00 62.34 465 ILE A O 1
ATOM 3583 N N . SER A 1 466 ? 13.204 7.797 -9.603 1.00 57.66 466 SER A N 1
ATOM 3584 C CA . SER A 1 466 ? 13.708 9.180 -9.602 1.00 57.66 466 SER A CA 1
ATOM 3585 C C . SER A 1 466 ? 15.046 9.409 -8.893 1.00 57.66 466 SER A C 1
ATOM 3587 O O . SER A 1 466 ? 15.595 10.504 -8.989 1.00 57.66 466 SER A O 1
ATOM 3589 N N . GLY A 1 467 ? 15.622 8.406 -8.216 1.00 50.03 467 GLY A N 1
ATOM 3590 C CA . GLY A 1 467 ? 16.811 8.568 -7.358 1.00 50.03 467 GLY A CA 1
ATOM 3591 C C . GLY A 1 467 ? 18.101 9.113 -8.011 1.00 50.03 467 GLY A C 1
ATOM 3592 O O . GLY A 1 467 ? 19.117 9.188 -7.319 1.00 50.03 467 GLY A O 1
ATOM 3593 N N . HIS A 1 468 ? 18.088 9.458 -9.307 1.00 49.00 468 HIS A N 1
ATOM 3594 C CA . HIS A 1 468 ? 19.241 9.935 -10.083 1.00 49.00 468 HIS A CA 1
ATOM 3595 C C . HIS A 1 468 ? 18.939 11.054 -11.110 1.00 49.00 468 HIS A C 1
ATOM 3597 O O . HIS A 1 468 ? 19.844 11.401 -11.864 1.00 49.00 468 HIS A O 1
ATOM 3603 N N . THR A 1 469 ? 17.722 11.611 -11.187 1.00 51.03 469 THR A N 1
ATOM 3604 C CA . THR A 1 469 ? 17.384 12.646 -12.191 1.00 51.03 469 THR A CA 1
ATOM 3605 C C . THR A 1 469 ? 16.762 13.869 -11.533 1.00 51.03 469 THR A C 1
ATOM 3607 O O . THR A 1 469 ? 15.736 13.738 -10.872 1.00 51.03 469 THR A O 1
ATOM 3610 N N . ASP A 1 470 ? 17.347 15.046 -11.757 1.00 49.62 470 ASP A N 1
ATOM 3611 C CA . ASP A 1 470 ? 17.030 16.278 -11.020 1.00 49.62 470 ASP A CA 1
ATOM 3612 C C . ASP A 1 470 ? 15.611 16.836 -11.250 1.00 49.62 470 ASP A C 1
ATOM 3614 O O . ASP A 1 470 ? 15.202 17.697 -10.485 1.00 49.62 470 ASP A O 1
ATOM 3618 N N . ASN A 1 471 ? 14.835 16.334 -12.225 1.00 53.59 471 ASN A N 1
ATOM 3619 C CA . ASN A 1 471 ? 13.469 16.815 -12.511 1.00 53.59 471 ASN A CA 1
ATOM 3620 C C . ASN A 1 471 ? 12.458 15.738 -12.964 1.00 53.59 471 ASN A C 1
ATOM 3622 O O . ASN A 1 471 ? 11.340 16.096 -13.301 1.00 53.59 471 ASN A O 1
ATOM 3626 N N . GLY A 1 472 ? 12.822 14.446 -12.999 1.00 55.62 472 GLY A N 1
ATOM 3627 C CA . GLY A 1 472 ? 11.906 13.354 -13.382 1.00 55.62 472 GLY A CA 1
ATOM 3628 C C . GLY A 1 472 ? 11.122 13.603 -14.682 1.00 55.62 472 GLY A C 1
ATOM 3629 O O . GLY A 1 472 ? 9.918 13.812 -14.637 1.00 55.62 472 GLY A O 1
ATOM 3630 N N . SER A 1 473 ? 11.784 13.580 -15.844 1.00 64.06 473 SER A N 1
ATOM 3631 C CA . SER A 1 473 ? 11.110 13.762 -17.140 1.00 64.06 473 SER A CA 1
ATOM 3632 C C . SER A 1 473 ? 10.059 12.677 -17.413 1.00 64.06 473 SER A C 1
ATOM 3634 O O . SER A 1 473 ? 10.278 11.503 -17.106 1.00 64.06 473 SER A O 1
ATOM 3636 N N . ARG A 1 474 ? 8.937 13.051 -18.045 1.00 72.06 474 ARG A N 1
ATOM 3637 C CA . ARG A 1 474 ? 7.921 12.104 -18.529 1.00 72.06 474 ARG A CA 1
ATOM 3638 C C . ARG A 1 474 ? 8.498 11.251 -19.652 1.00 72.06 474 ARG A C 1
ATOM 3640 O O . ARG A 1 474 ? 9.030 11.764 -20.632 1.00 72.06 474 ARG A O 1
ATOM 3647 N N . HIS A 1 475 ? 8.395 9.936 -19.501 1.00 69.00 475 HIS A N 1
ATOM 3648 C CA . HIS A 1 475 ? 8.956 8.966 -20.444 1.00 69.00 475 HIS A CA 1
ATOM 3649 C C . HIS A 1 475 ? 7.884 8.120 -21.147 1.00 69.00 475 HIS A C 1
ATOM 3651 O O . HIS A 1 475 ? 8.226 7.161 -21.846 1.00 69.00 475 HIS A O 1
ATOM 3657 N N . GLY A 1 476 ? 6.601 8.455 -20.973 1.00 77.06 476 GLY A N 1
ATOM 3658 C CA . GLY A 1 476 ? 5.489 7.650 -21.473 1.00 77.06 476 GLY A CA 1
ATOM 3659 C C . GLY A 1 476 ? 5.588 6.213 -20.963 1.00 77.06 476 GLY A C 1
ATOM 3660 O O . GLY A 1 476 ? 5.757 5.970 -19.771 1.00 77.06 476 GLY A O 1
ATOM 3661 N N . THR A 1 477 ? 5.546 5.246 -21.877 1.00 80.62 477 THR A N 1
ATOM 3662 C CA . THR A 1 477 ? 5.708 3.817 -21.553 1.00 80.62 477 THR A CA 1
ATOM 3663 C C . THR A 1 477 ? 7.168 3.363 -21.461 1.00 80.62 477 THR A C 1
ATOM 3665 O O . THR A 1 477 ? 7.431 2.185 -21.206 1.00 80.62 477 THR A O 1
ATOM 3668 N N . SER A 1 478 ? 8.130 4.258 -21.706 1.00 81.88 478 SER A N 1
ATOM 3669 C CA . SER A 1 478 ? 9.540 3.897 -21.789 1.00 81.88 478 SER A CA 1
ATOM 3670 C C . SER A 1 478 ? 10.245 3.897 -20.436 1.00 81.88 478 SER A C 1
ATOM 3672 O O . SER A 1 478 ? 10.011 4.739 -19.572 1.00 81.88 478 SER A O 1
ATOM 3674 N N . HIS A 1 479 ? 11.164 2.952 -20.253 1.00 85.00 479 HIS A N 1
ATOM 3675 C CA . HIS A 1 479 ? 12.033 2.936 -19.085 1.00 85.00 479 HIS A CA 1
ATOM 3676 C C . HIS A 1 479 ? 13.114 4.025 -19.222 1.00 85.00 479 HIS A C 1
ATOM 3678 O O . HIS A 1 479 ? 13.790 4.074 -20.258 1.00 85.00 479 HIS A O 1
ATOM 3684 N N . PRO A 1 480 ? 13.379 4.849 -18.189 1.00 79.75 480 PRO A N 1
ATOM 3685 C CA . PRO A 1 480 ? 14.329 5.965 -18.286 1.00 79.75 480 PRO A CA 1
ATOM 3686 C C . PRO A 1 480 ? 15.766 5.500 -18.566 1.00 79.75 480 PRO A C 1
ATOM 3688 O O . PRO A 1 480 ? 16.466 6.070 -19.401 1.00 79.75 480 PRO A O 1
ATOM 3691 N N . SER A 1 481 ? 16.187 4.407 -17.926 1.00 85.19 481 SER A N 1
ATOM 3692 C CA . SER A 1 481 ? 17.590 3.959 -17.940 1.00 85.19 481 SER A CA 1
ATOM 3693 C C . SER A 1 481 ? 17.892 2.768 -18.854 1.00 85.19 481 SER A C 1
ATOM 3695 O O . SER A 1 481 ? 19.029 2.301 -18.869 1.00 85.19 481 SER A O 1
ATOM 3697 N N . ILE A 1 482 ? 16.898 2.212 -19.556 1.00 89.75 482 ILE A N 1
ATOM 3698 C CA . ILE A 1 482 ? 17.043 0.949 -20.299 1.00 89.75 482 ILE A CA 1
ATOM 3699 C C . ILE A 1 482 ? 16.380 1.091 -21.666 1.00 89.75 482 ILE A C 1
ATOM 3701 O O . ILE A 1 482 ? 15.233 1.526 -21.746 1.00 89.75 482 ILE A O 1
ATOM 3705 N N . VAL A 1 483 ? 17.093 0.711 -22.730 1.00 91.88 483 VAL A N 1
ATOM 3706 C CA . VAL A 1 483 ? 16.589 0.764 -24.112 1.00 91.88 483 VAL A CA 1
ATOM 3707 C C . VAL A 1 483 ? 16.974 -0.515 -24.869 1.00 91.88 483 VAL A C 1
ATOM 3709 O O . VAL A 1 483 ? 18.141 -0.902 -24.797 1.00 91.88 483 VAL A O 1
ATOM 3712 N N . PRO A 1 484 ? 16.057 -1.140 -25.634 1.00 93.06 484 PRO A N 1
ATOM 3713 C CA . PRO A 1 484 ? 14.623 -0.858 -25.682 1.00 93.06 484 PRO A CA 1
ATOM 3714 C C . PRO A 1 484 ? 13.892 -1.478 -24.483 1.00 93.06 484 PRO A C 1
ATOM 3716 O O . PRO A 1 484 ? 14.070 -2.652 -24.158 1.00 93.06 484 PRO A O 1
ATOM 3719 N N . TYR A 1 485 ? 13.060 -0.674 -23.826 1.00 93.12 485 TYR A N 1
ATOM 3720 C CA . TYR A 1 485 ? 12.124 -1.119 -22.796 1.00 93.12 485 TYR A CA 1
ATOM 3721 C C . TYR A 1 485 ? 10.921 -0.179 -22.836 1.00 93.12 485 TYR A C 1
ATOM 3723 O O . TYR A 1 485 ? 10.897 0.819 -22.119 1.00 93.12 485 TYR A O 1
ATOM 3731 N N . GLN A 1 486 ? 9.985 -0.440 -23.747 1.00 91.25 486 GLN A N 1
ATOM 3732 C CA . GLN A 1 486 ? 8.811 0.407 -23.986 1.00 91.25 486 GLN A CA 1
ATOM 3733 C C . GLN A 1 486 ? 7.761 -0.307 -24.841 1.00 91.25 486 GLN A C 1
ATOM 3735 O O . GLN A 1 486 ? 8.008 -1.398 -25.368 1.00 91.25 486 GLN A O 1
ATOM 3740 N N . VAL A 1 487 ? 6.606 0.339 -24.994 1.00 92.25 487 VAL A N 1
ATOM 3741 C CA . VAL A 1 487 ? 5.588 -0.062 -25.966 1.00 92.25 487 VAL A CA 1
ATOM 3742 C C . VAL A 1 487 ? 5.985 0.435 -27.355 1.00 92.25 487 VAL A C 1
ATOM 3744 O O . VAL A 1 487 ? 6.415 1.579 -27.510 1.00 92.25 487 VAL A O 1
ATOM 3747 N N . PHE A 1 488 ? 5.835 -0.435 -28.351 1.00 93.25 488 PHE A N 1
ATOM 3748 C CA . PHE A 1 488 ? 6.030 -0.141 -29.765 1.00 93.25 488 PHE A CA 1
ATOM 3749 C C . PHE A 1 488 ? 4.735 -0.406 -30.544 1.00 93.25 488 PHE A C 1
ATOM 3751 O O . PHE A 1 488 ? 4.055 -1.403 -30.262 1.00 93.25 488 PHE A O 1
ATOM 3758 N N . PRO A 1 489 ? 4.388 0.448 -31.522 1.00 92.38 489 PRO A N 1
ATOM 3759 C CA . PRO A 1 489 ? 3.281 0.179 -32.424 1.00 92.38 489 PRO A CA 1
ATOM 3760 C C . PRO A 1 489 ? 3.643 -0.933 -33.419 1.00 92.38 489 PRO A C 1
ATOM 3762 O O . PRO A 1 489 ? 4.802 -1.143 -33.782 1.00 92.38 489 PRO A O 1
ATOM 3765 N N . CYS A 1 490 ? 2.619 -1.662 -33.837 1.00 91.94 490 CYS A N 1
ATOM 3766 C CA . CYS A 1 490 ? 2.607 -2.622 -34.933 1.00 91.94 490 CYS A CA 1
ATOM 3767 C C . CYS A 1 490 ? 1.484 -2.223 -35.900 1.00 91.94 490 CYS A C 1
ATOM 3769 O O . CYS A 1 490 ? 0.706 -1.313 -35.614 1.00 91.94 490 CYS A O 1
ATOM 3771 N N . LYS A 1 491 ? 1.344 -2.940 -37.016 1.00 92.06 491 LYS A N 1
ATOM 3772 C CA . LYS A 1 491 ? 0.341 -2.621 -38.043 1.00 92.06 491 LYS A CA 1
ATOM 3773 C C . LYS A 1 491 ? -1.109 -2.558 -37.530 1.00 92.06 491 LYS A C 1
ATOM 3775 O O . LYS A 1 491 ? -1.884 -1.743 -38.016 1.00 92.06 491 LYS A O 1
ATOM 3780 N N . ASP A 1 492 ? -1.476 -3.411 -36.573 1.00 88.25 492 ASP A N 1
ATOM 3781 C CA . ASP A 1 492 ? -2.847 -3.583 -36.061 1.00 88.25 492 ASP A CA 1
ATOM 3782 C C . ASP A 1 492 ? -2.957 -3.469 -34.525 1.00 88.25 492 ASP A C 1
ATOM 3784 O O . ASP A 1 492 ? -3.969 -3.855 -33.936 1.00 88.25 492 ASP A O 1
ATOM 3788 N N . GLY A 1 493 ? -1.920 -2.970 -33.842 1.00 88.88 493 GLY A N 1
ATOM 3789 C CA . GLY A 1 493 ? -1.923 -2.873 -32.382 1.00 88.88 493 GLY A CA 1
ATOM 3790 C C . GLY A 1 493 ? -0.561 -2.559 -31.774 1.00 88.88 493 GLY A C 1
ATOM 3791 O O . GLY A 1 493 ? 0.278 -1.922 -32.399 1.00 88.88 493 GLY A O 1
ATOM 3792 N N . PHE A 1 494 ? -0.336 -3.015 -30.539 1.00 91.00 494 PHE A N 1
ATOM 3793 C CA . PHE A 1 494 ? 0.845 -2.661 -29.747 1.00 91.00 494 PHE A CA 1
ATOM 3794 C C . PHE A 1 494 ? 1.513 -3.874 -29.108 1.00 91.00 494 PHE A C 1
ATOM 3796 O O . PHE A 1 494 ? 0.843 -4.828 -28.693 1.00 91.00 494 PHE A O 1
ATOM 3803 N N . ILE A 1 495 ? 2.834 -3.792 -28.960 1.00 94.44 495 ILE A N 1
ATOM 3804 C CA . ILE A 1 495 ? 3.650 -4.772 -28.244 1.00 94.44 495 ILE A CA 1
ATOM 3805 C C . ILE A 1 495 ? 4.578 -4.064 -27.252 1.00 94.44 495 ILE A C 1
ATOM 3807 O O . ILE A 1 495 ? 5.281 -3.115 -27.593 1.00 94.44 495 ILE A O 1
ATOM 3811 N N . MET A 1 496 ? 4.595 -4.530 -26.006 1.00 94.56 496 MET A N 1
ATOM 3812 C CA . MET A 1 496 ? 5.615 -4.159 -25.029 1.00 94.56 496 MET A CA 1
ATOM 3813 C C . MET A 1 496 ? 6.844 -5.031 -25.260 1.00 94.56 496 MET A C 1
ATOM 3815 O O . MET A 1 496 ? 6.721 -6.255 -25.284 1.00 94.56 496 MET A O 1
ATOM 3819 N N . ILE A 1 497 ? 8.025 -4.426 -25.389 1.00 96.50 497 ILE A N 1
ATOM 3820 C CA . ILE A 1 497 ? 9.294 -5.150 -25.537 1.00 96.50 497 ILE A CA 1
ATOM 3821 C C . ILE A 1 497 ? 10.269 -4.650 -24.479 1.00 96.50 497 ILE A C 1
ATOM 3823 O O . ILE A 1 497 ? 10.479 -3.446 -24.349 1.00 96.50 497 ILE A O 1
ATOM 3827 N N . GLY A 1 498 ? 10.894 -5.579 -23.753 1.00 95.88 498 GLY A N 1
ATOM 3828 C CA . GLY A 1 498 ? 11.971 -5.300 -22.808 1.00 95.88 498 GLY A CA 1
ATOM 3829 C C . GLY A 1 498 ? 13.225 -6.102 -23.139 1.00 95.88 498 GLY A C 1
ATOM 3830 O O . GLY A 1 498 ? 13.329 -7.266 -22.766 1.00 95.88 498 GLY A O 1
ATOM 3831 N N . ALA A 1 499 ? 14.211 -5.472 -23.778 1.00 95.38 499 ALA A N 1
ATOM 3832 C CA . ALA A 1 499 ? 15.534 -6.049 -24.016 1.00 95.38 499 ALA A CA 1
ATOM 3833 C C . ALA A 1 499 ? 16.576 -5.323 -23.154 1.00 95.38 499 ALA A C 1
ATOM 3835 O O . ALA A 1 499 ? 17.304 -4.440 -23.606 1.00 95.38 499 ALA A O 1
ATOM 3836 N N . GLY A 1 500 ? 16.605 -5.677 -21.868 1.00 89.25 500 GLY A N 1
ATOM 3837 C CA . GLY A 1 500 ? 17.322 -4.913 -20.848 1.00 89.25 500 GLY A CA 1
ATOM 3838 C C . GLY A 1 500 ? 18.828 -5.154 -20.774 1.00 89.25 500 GLY A C 1
ATOM 3839 O O . GLY A 1 500 ? 19.533 -4.391 -20.120 1.00 89.25 500 GLY A O 1
ATOM 3840 N N . ASN A 1 501 ? 19.329 -6.196 -21.434 1.00 93.81 501 ASN A N 1
ATOM 3841 C CA . ASN A 1 501 ? 20.755 -6.508 -21.508 1.00 93.81 501 ASN A CA 1
ATOM 3842 C C . ASN A 1 501 ? 21.201 -6.765 -22.953 1.00 93.81 501 ASN A C 1
ATOM 3844 O O . ASN A 1 501 ? 20.387 -6.958 -23.854 1.00 93.81 501 ASN A O 1
ATOM 3848 N N . GLU A 1 502 ? 22.513 -6.786 -23.162 1.00 95.75 502 GLU A N 1
ATOM 3849 C CA . GLU A 1 502 ? 23.157 -6.913 -24.472 1.00 95.75 502 GLU A CA 1
ATOM 3850 C C . GLU A 1 502 ? 22.776 -8.219 -25.179 1.00 95.75 502 GLU A C 1
ATOM 3852 O O . GLU A 1 502 ? 22.521 -8.210 -26.380 1.00 95.75 502 GLU A O 1
ATOM 3857 N N . LYS A 1 503 ? 22.647 -9.330 -24.439 1.00 96.56 503 LYS A N 1
ATOM 3858 C CA . LYS A 1 503 ? 22.220 -10.619 -25.003 1.00 96.56 503 LYS A CA 1
ATOM 3859 C C . LYS A 1 503 ? 20.792 -10.546 -25.546 1.00 96.56 503 LYS A C 1
ATOM 3861 O O . LYS A 1 503 ? 20.531 -11.012 -26.649 1.00 96.56 503 LYS A O 1
ATOM 3866 N N . GLN A 1 504 ? 19.867 -9.973 -24.778 1.00 97.06 504 GLN A N 1
ATOM 3867 C CA . GLN A 1 504 ? 18.479 -9.795 -25.210 1.00 97.06 504 GLN A CA 1
ATOM 3868 C C . GLN A 1 504 ? 18.384 -8.839 -26.399 1.00 97.06 504 GLN A C 1
ATOM 3870 O O . GLN A 1 504 ? 17.622 -9.102 -27.324 1.00 97.06 504 GLN A O 1
ATOM 3875 N N . PHE A 1 505 ? 19.173 -7.762 -26.396 1.00 97.75 505 PHE A N 1
ATOM 3876 C CA . PHE A 1 505 ? 19.207 -6.814 -27.504 1.00 97.75 505 PHE A CA 1
ATOM 3877 C C . PHE A 1 505 ? 19.746 -7.453 -28.788 1.00 97.75 505 PHE A C 1
ATOM 3879 O O . PHE A 1 505 ? 19.142 -7.284 -29.841 1.00 97.75 505 PHE A O 1
ATOM 3886 N N . ALA A 1 506 ? 20.814 -8.250 -28.702 1.00 97.06 506 ALA A N 1
ATOM 3887 C CA . ALA A 1 506 ? 21.345 -8.977 -29.851 1.00 97.06 506 ALA A CA 1
ATOM 3888 C C . ALA A 1 506 ? 20.325 -9.971 -30.434 1.00 97.06 506 ALA A C 1
ATOM 3890 O O . ALA A 1 506 ? 20.163 -10.045 -31.649 1.00 97.06 506 ALA A O 1
ATOM 3891 N N . LEU A 1 507 ? 19.588 -10.688 -29.576 1.00 97.62 507 LEU A N 1
ATOM 3892 C CA . LEU A 1 507 ? 18.519 -11.595 -30.011 1.00 97.62 507 LEU A CA 1
ATOM 3893 C C . LEU A 1 507 ? 17.359 -10.852 -30.680 1.00 97.62 507 LEU A C 1
ATOM 3895 O O . LEU A 1 507 ? 16.844 -11.323 -31.688 1.00 97.62 507 LEU A O 1
ATOM 3899 N N . LEU A 1 508 ? 16.965 -9.694 -30.143 1.00 97.50 508 LEU A N 1
ATOM 3900 C CA . LEU A 1 508 ? 15.966 -8.822 -30.760 1.00 97.50 508 LEU A CA 1
ATOM 3901 C C . LEU A 1 508 ? 16.436 -8.351 -32.147 1.00 97.50 508 LEU A C 1
ATOM 3903 O O . LEU A 1 508 ? 15.712 -8.516 -33.127 1.00 97.50 508 LEU A O 1
ATOM 3907 N N . ALA A 1 509 ? 17.651 -7.807 -32.226 1.00 97.31 509 ALA A N 1
ATOM 3908 C CA . ALA A 1 509 ? 18.247 -7.287 -33.450 1.00 97.31 509 ALA A CA 1
ATOM 3909 C C . ALA A 1 509 ? 18.322 -8.351 -34.556 1.00 97.31 509 ALA A C 1
ATOM 3911 O O . ALA A 1 509 ? 17.826 -8.130 -35.655 1.00 97.31 509 ALA A O 1
ATOM 3912 N N . ASP A 1 510 ? 18.867 -9.526 -34.248 1.00 96.88 510 ASP A N 1
ATOM 3913 C CA . ASP A 1 510 ? 19.019 -10.623 -35.204 1.00 96.88 510 ASP A CA 1
ATOM 3914 C C . ASP A 1 510 ? 17.674 -11.305 -35.521 1.00 96.88 510 ASP A C 1
ATOM 3916 O O . ASP A 1 510 ? 17.191 -11.266 -36.651 1.00 96.88 510 ASP A O 1
ATOM 3920 N N . LYS A 1 511 ? 17.021 -11.902 -34.515 1.00 96.56 511 LYS A N 1
ATOM 3921 C CA . LYS A 1 511 ? 15.913 -12.851 -34.738 1.00 96.56 511 LYS A CA 1
ATOM 3922 C C . LYS A 1 511 ? 14.562 -12.205 -35.001 1.00 96.56 511 LYS A C 1
ATOM 3924 O O . LYS A 1 511 ? 13.688 -12.853 -35.574 1.00 96.56 511 LYS A O 1
ATOM 3929 N N . VAL A 1 512 ? 14.369 -10.962 -34.571 1.00 96.06 512 VAL A N 1
ATOM 3930 C CA . VAL A 1 512 ? 13.087 -10.267 -34.729 1.00 96.06 512 VAL A CA 1
ATOM 3931 C C . VAL A 1 512 ? 13.198 -9.198 -35.804 1.00 96.06 512 VAL A C 1
ATOM 3933 O O . VAL A 1 512 ? 12.409 -9.217 -36.746 1.00 96.06 512 VAL A O 1
ATOM 3936 N N . LEU A 1 513 ? 14.188 -8.307 -35.697 1.00 96.00 513 LEU A N 1
ATOM 3937 C CA . LEU A 1 513 ? 14.336 -7.175 -36.615 1.00 96.00 513 LEU A CA 1
ATOM 3938 C C . LEU A 1 513 ? 15.043 -7.545 -37.928 1.00 96.00 513 LEU A C 1
ATOM 3940 O O . LEU A 1 513 ? 14.944 -6.782 -38.885 1.00 96.00 513 LEU A O 1
ATOM 3944 N N . GLY A 1 514 ? 15.754 -8.680 -37.984 1.00 95.50 514 GLY A N 1
ATOM 3945 C CA . GLY A 1 514 ? 16.548 -9.072 -39.154 1.00 95.50 514 GLY A CA 1
ATOM 3946 C C . GLY A 1 514 ? 17.741 -8.146 -39.410 1.00 95.50 514 GLY A C 1
ATOM 3947 O O . GLY A 1 514 ? 18.159 -7.983 -40.552 1.00 95.50 514 GLY A O 1
ATOM 3948 N N . LYS A 1 515 ? 18.243 -7.502 -38.352 1.00 96.50 515 LYS A N 1
ATOM 3949 C CA . LYS A 1 515 ? 19.294 -6.476 -38.363 1.00 96.50 515 LYS A CA 1
ATOM 3950 C C . LYS A 1 515 ? 20.399 -6.809 -37.351 1.00 96.50 515 LYS A C 1
ATOM 3952 O O . LYS A 1 515 ? 20.577 -6.074 -36.372 1.00 96.50 515 LYS A O 1
ATOM 3957 N N . PRO A 1 516 ? 21.108 -7.944 -37.507 1.00 96.75 516 PRO A N 1
ATOM 3958 C CA . PRO A 1 516 ? 22.122 -8.386 -36.547 1.00 96.75 516 PRO A CA 1
ATOM 3959 C C . PRO A 1 516 ? 23.244 -7.356 -36.329 1.00 96.75 516 PRO A C 1
ATOM 3961 O O . PRO A 1 516 ? 23.816 -7.297 -35.240 1.00 96.75 516 PRO A O 1
ATOM 3964 N N . GLU A 1 517 ? 23.520 -6.501 -37.317 1.00 97.12 517 GLU A N 1
ATOM 3965 C CA . GLU A 1 517 ? 24.525 -5.439 -37.260 1.00 97.12 517 GLU A CA 1
ATOM 3966 C C . GLU A 1 517 ? 24.298 -4.442 -36.114 1.00 97.12 517 GLU A C 1
ATOM 3968 O O . GLU A 1 517 ? 25.268 -3.930 -35.546 1.00 97.12 517 GLU A O 1
ATOM 3973 N N . LEU A 1 518 ? 23.040 -4.228 -35.697 1.00 96.44 518 LEU A N 1
ATOM 3974 C CA . LEU A 1 518 ? 22.705 -3.319 -34.595 1.00 96.44 518 LEU A CA 1
ATOM 3975 C C . LEU A 1 518 ? 23.352 -3.754 -33.277 1.00 96.44 518 LEU A C 1
ATOM 3977 O O . LEU A 1 518 ? 23.683 -2.911 -32.449 1.00 96.44 518 LEU A O 1
ATOM 3981 N N . ALA A 1 519 ? 23.560 -5.056 -33.067 1.00 95.56 519 ALA A N 1
ATOM 3982 C CA . ALA A 1 519 ? 24.165 -5.571 -31.840 1.00 95.56 519 ALA A CA 1
ATOM 3983 C C . ALA A 1 519 ? 25.640 -5.161 -31.687 1.00 95.56 519 ALA A C 1
ATOM 3985 O O . ALA A 1 519 ? 26.137 -5.048 -30.566 1.00 95.56 519 ALA A O 1
ATOM 3986 N N . THR A 1 520 ? 26.334 -4.939 -32.804 1.00 95.62 520 THR A N 1
ATOM 3987 C CA . THR A 1 520 ? 27.759 -4.577 -32.853 1.00 95.62 520 THR A CA 1
ATOM 3988 C C . THR A 1 520 ? 28.004 -3.108 -33.188 1.00 95.62 520 THR A C 1
ATOM 3990 O O . THR A 1 520 ? 29.132 -2.641 -33.052 1.00 95.62 520 THR A O 1
ATOM 3993 N N . ASP A 1 521 ? 26.969 -2.371 -33.594 1.00 96.81 521 ASP A N 1
ATOM 3994 C CA . ASP A 1 521 ? 27.057 -0.943 -33.889 1.00 96.81 521 ASP A CA 1
ATOM 3995 C C . ASP A 1 521 ? 27.555 -0.159 -32.661 1.00 96.81 521 ASP A C 1
ATOM 3997 O O . ASP A 1 521 ? 27.071 -0.329 -31.535 1.00 96.81 521 ASP A O 1
ATOM 4001 N N . ILE A 1 522 ? 28.515 0.744 -32.866 1.00 96.38 522 ILE A N 1
ATOM 4002 C CA . ILE A 1 522 ? 29.063 1.605 -31.814 1.00 96.38 522 ILE A CA 1
ATOM 4003 C C . ILE A 1 522 ? 27.976 2.429 -31.102 1.00 96.38 522 ILE A C 1
ATOM 4005 O O . ILE A 1 522 ? 28.099 2.704 -29.906 1.00 96.38 522 ILE A O 1
ATOM 4009 N N . LYS A 1 523 ? 26.882 2.765 -31.798 1.00 96.19 523 LYS A N 1
ATOM 4010 C CA . LYS A 1 523 ? 25.736 3.496 -31.249 1.00 96.19 523 LYS A CA 1
ATOM 4011 C C . LYS A 1 523 ? 24.826 2.648 -30.360 1.00 96.19 523 LYS A C 1
ATOM 4013 O O . LYS A 1 523 ? 24.128 3.221 -29.521 1.00 96.19 523 LYS A O 1
ATOM 4018 N N . PHE A 1 524 ? 24.810 1.319 -30.510 1.00 97.06 524 PHE A N 1
ATOM 4019 C CA . PHE A 1 524 ? 23.800 0.453 -29.873 1.00 97.06 524 PHE A CA 1
ATOM 4020 C C . PHE A 1 524 ? 24.359 -0.766 -29.115 1.00 97.06 524 PHE A C 1
ATOM 4022 O O . PHE A 1 524 ? 23.622 -1.435 -28.381 1.00 97.06 524 PHE A O 1
ATOM 4029 N N . SER A 1 525 ? 25.661 -1.026 -29.216 1.00 93.94 525 SER A N 1
ATOM 4030 C CA . SER A 1 525 ? 26.338 -2.200 -28.641 1.00 93.94 525 SER A CA 1
ATOM 4031 C C . SER A 1 525 ? 26.226 -2.332 -27.119 1.00 93.94 525 SER A C 1
ATOM 4033 O O . SER A 1 525 ? 26.238 -3.441 -26.590 1.00 93.94 525 SER A O 1
ATOM 4035 N N . THR A 1 526 ? 26.057 -1.227 -26.387 1.00 96.12 526 THR A N 1
ATOM 4036 C CA . THR A 1 526 ? 25.860 -1.233 -24.926 1.00 96.12 526 THR A CA 1
ATOM 4037 C C . THR A 1 526 ? 24.611 -0.453 -24.542 1.00 96.12 526 THR A C 1
ATOM 4039 O O . THR A 1 526 ? 24.230 0.491 -25.236 1.00 96.12 526 THR A O 1
ATOM 4042 N N . ASN A 1 527 ? 23.986 -0.789 -23.408 1.00 95.50 527 ASN A N 1
ATOM 4043 C CA . ASN A 1 527 ? 22.797 -0.058 -22.951 1.00 95.50 527 ASN A CA 1
ATOM 4044 C C . ASN A 1 527 ? 23.034 1.456 -22.819 1.00 95.50 527 ASN A C 1
ATOM 4046 O O . ASN A 1 527 ? 22.181 2.241 -23.213 1.00 95.50 527 ASN A O 1
ATOM 4050 N N . GLY A 1 528 ? 24.201 1.878 -22.317 1.00 94.31 528 GLY A N 1
ATOM 4051 C CA . GLY A 1 528 ? 24.531 3.302 -22.197 1.00 94.31 528 GLY A CA 1
ATOM 4052 C C . GLY A 1 528 ? 24.525 4.029 -23.545 1.00 94.31 528 GLY A C 1
ATOM 4053 O O . GLY A 1 528 ? 23.995 5.134 -23.645 1.00 94.31 528 GLY A O 1
ATOM 4054 N N . GLN A 1 529 ? 25.036 3.383 -24.598 1.00 95.62 529 GLN A N 1
ATOM 4055 C CA . GLN A 1 529 ? 24.982 3.931 -25.954 1.00 95.62 529 GLN A CA 1
ATOM 4056 C C . GLN A 1 529 ? 23.553 3.920 -26.511 1.00 95.62 529 GLN A C 1
ATOM 4058 O O . GLN A 1 529 ? 23.121 4.920 -27.079 1.00 95.62 529 GLN A O 1
ATOM 4063 N N . ARG A 1 530 ? 22.764 2.866 -26.255 1.00 95.69 530 ARG A N 1
ATOM 4064 C CA . ARG A 1 530 ? 21.339 2.828 -26.640 1.00 95.69 530 ARG A CA 1
ATOM 4065 C C . ARG A 1 530 ? 20.515 3.921 -25.963 1.00 95.69 530 ARG A C 1
ATOM 4067 O O . ARG A 1 530 ? 19.646 4.497 -26.601 1.00 95.69 530 ARG A O 1
ATOM 4074 N N . VAL A 1 531 ? 20.793 4.237 -24.698 1.00 91.56 531 VAL A N 1
ATOM 4075 C CA . VAL A 1 531 ? 20.147 5.350 -23.983 1.00 91.56 531 VAL A CA 1
ATOM 4076 C C . VAL A 1 531 ? 20.525 6.691 -24.618 1.00 91.56 531 VAL A C 1
ATOM 4078 O O . VAL A 1 531 ? 19.642 7.514 -24.848 1.00 91.56 531 VAL A O 1
ATOM 4081 N N . LYS A 1 532 ? 21.808 6.898 -24.951 1.00 92.56 532 LYS A N 1
ATOM 4082 C CA . LYS A 1 532 ? 22.284 8.121 -25.618 1.00 92.56 532 LYS A CA 1
ATOM 4083 C C . LYS A 1 532 ? 21.670 8.305 -27.011 1.00 92.56 532 LYS A C 1
ATOM 4085 O O . LYS A 1 532 ? 21.329 9.422 -27.377 1.00 92.56 532 LYS A O 1
ATOM 4090 N N . ASN A 1 533 ? 21.504 7.215 -27.759 1.00 93.12 533 ASN A N 1
ATOM 4091 C CA . ASN A 1 533 ? 20.970 7.203 -29.125 1.00 93.12 533 ASN A CA 1
ATOM 4092 C C . ASN A 1 533 ? 19.522 6.672 -29.179 1.00 93.12 533 ASN A C 1
ATOM 4094 O O . ASN A 1 533 ? 19.123 6.033 -30.154 1.00 93.12 533 ASN A O 1
ATOM 4098 N N . ARG A 1 534 ? 18.732 6.909 -28.119 1.00 91.31 534 ARG A N 1
ATOM 4099 C CA . ARG A 1 534 ? 17.387 6.333 -27.939 1.00 91.31 534 ARG A CA 1
ATOM 4100 C C . ARG A 1 534 ? 16.468 6.605 -29.121 1.00 91.31 534 ARG A C 1
ATOM 4102 O O . ARG A 1 534 ? 15.843 5.671 -29.607 1.00 91.31 534 ARG A O 1
ATOM 4109 N N . ALA A 1 535 ? 16.367 7.866 -29.540 1.00 90.81 535 ALA A N 1
ATOM 4110 C CA . ALA A 1 535 ? 15.428 8.280 -30.581 1.00 90.81 535 ALA A CA 1
ATOM 4111 C C . ALA A 1 535 ? 15.668 7.509 -31.889 1.00 90.81 535 ALA A C 1
ATOM 4113 O O . ALA A 1 535 ? 14.736 6.943 -32.454 1.00 90.81 535 ALA A O 1
ATOM 4114 N N . GLU A 1 536 ? 16.933 7.401 -32.304 1.00 95.00 536 GLU A N 1
ATOM 4115 C CA . GLU A 1 536 ? 17.336 6.667 -33.506 1.00 95.00 536 GLU A CA 1
ATOM 4116 C C . GLU A 1 536 ? 16.999 5.173 -33.394 1.00 95.00 536 GLU A C 1
ATOM 4118 O O . GLU A 1 536 ? 16.343 4.616 -34.274 1.00 95.00 536 GLU A O 1
ATOM 4123 N N . LEU A 1 537 ? 17.376 4.523 -32.285 1.00 95.62 537 LEU A N 1
ATOM 4124 C CA . LEU A 1 537 ? 17.115 3.093 -32.103 1.00 95.62 537 LEU A CA 1
ATOM 4125 C C . LEU A 1 537 ? 15.618 2.774 -32.033 1.00 95.62 537 LEU A C 1
ATOM 4127 O O . LEU A 1 537 ? 15.166 1.791 -32.619 1.00 95.62 537 LEU A O 1
ATOM 4131 N N . VAL A 1 538 ? 14.848 3.590 -31.313 1.00 94.12 538 VAL A N 1
ATOM 4132 C CA . VAL A 1 538 ? 13.396 3.425 -31.197 1.00 94.12 538 VAL A CA 1
ATOM 4133 C C . VAL A 1 538 ? 12.746 3.539 -32.569 1.00 94.12 538 VAL A C 1
ATOM 4135 O O . VAL A 1 538 ? 11.943 2.676 -32.905 1.00 94.12 538 VAL A O 1
ATOM 4138 N N . GLN A 1 539 ? 13.140 4.514 -33.394 1.00 94.56 539 GLN A N 1
ATOM 4139 C CA . GLN A 1 539 ? 12.604 4.651 -34.749 1.00 94.56 539 GLN A CA 1
ATOM 4140 C C . GLN A 1 539 ? 12.911 3.427 -35.622 1.00 94.56 539 GLN A C 1
ATOM 4142 O O . GLN A 1 539 ? 12.036 2.957 -36.348 1.00 94.56 539 GLN A O 1
ATOM 4147 N N . ILE A 1 540 ? 14.126 2.873 -35.533 1.00 96.31 540 ILE A N 1
ATOM 4148 C CA . ILE A 1 540 ? 14.512 1.656 -36.267 1.00 96.31 540 ILE A CA 1
ATOM 4149 C C . ILE A 1 540 ? 13.614 0.476 -35.875 1.00 96.31 540 ILE A C 1
ATOM 4151 O O . ILE A 1 540 ? 13.116 -0.237 -36.748 1.00 96.31 540 ILE A O 1
ATOM 4155 N N . ILE A 1 541 ? 13.394 0.279 -34.571 1.00 96.44 541 ILE A N 1
ATOM 4156 C CA . ILE A 1 541 ? 12.541 -0.798 -34.053 1.00 96.44 541 ILE A CA 1
ATOM 4157 C C . ILE A 1 541 ? 11.089 -0.580 -34.493 1.00 96.44 541 ILE A C 1
ATOM 4159 O O . ILE A 1 541 ? 10.475 -1.499 -35.028 1.00 96.44 541 ILE A O 1
ATOM 4163 N N . THR A 1 542 ? 10.561 0.634 -34.327 1.00 95.12 542 THR A N 1
ATOM 4164 C CA . THR A 1 542 ? 9.201 1.004 -34.739 1.00 95.12 542 THR A CA 1
ATOM 4165 C C . THR A 1 542 ? 8.971 0.736 -36.225 1.00 95.12 542 THR A C 1
ATOM 4167 O O . THR A 1 542 ? 8.018 0.049 -36.579 1.00 95.12 542 THR A O 1
ATOM 4170 N N . ASN A 1 543 ? 9.867 1.198 -37.101 1.00 95.00 543 ASN A N 1
ATOM 4171 C CA . ASN A 1 543 ? 9.734 1.014 -38.550 1.00 95.00 543 ASN A CA 1
ATOM 4172 C C . ASN A 1 543 ? 9.686 -0.464 -38.954 1.00 95.00 543 ASN A C 1
ATOM 4174 O O . ASN A 1 543 ? 8.964 -0.820 -39.886 1.00 95.00 543 ASN A O 1
ATOM 4178 N N . ALA A 1 544 ? 10.449 -1.316 -38.264 1.00 96.38 544 ALA A N 1
ATOM 4179 C CA . ALA A 1 544 ? 10.427 -2.754 -38.489 1.00 96.38 544 ALA A CA 1
ATOM 4180 C C . ALA A 1 544 ? 9.113 -3.379 -37.999 1.00 96.38 544 ALA A C 1
ATOM 4182 O O . ALA A 1 544 ? 8.489 -4.136 -38.737 1.00 96.38 544 ALA A O 1
ATOM 4183 N N . LEU A 1 545 ? 8.663 -3.038 -36.787 1.00 95.75 545 LEU A N 1
ATOM 4184 C CA . LEU A 1 545 ? 7.455 -3.618 -36.191 1.00 95.75 545 LEU A CA 1
ATOM 4185 C C . LEU A 1 545 ? 6.159 -3.167 -36.883 1.00 95.75 545 LEU A C 1
ATOM 4187 O O . LEU A 1 545 ? 5.184 -3.914 -36.906 1.00 95.75 545 LEU A O 1
ATOM 4191 N N . MET A 1 546 ? 6.153 -1.998 -37.522 1.00 96.19 546 MET A N 1
ATOM 4192 C CA . MET A 1 546 ? 5.015 -1.510 -38.310 1.00 96.19 546 MET A CA 1
ATOM 4193 C C . MET A 1 546 ? 4.755 -2.299 -39.605 1.00 96.19 546 MET A C 1
ATOM 4195 O O . MET A 1 546 ? 3.696 -2.135 -40.205 1.00 96.19 546 MET A O 1
ATOM 4199 N N . GLN A 1 547 ? 5.678 -3.164 -40.041 1.00 96.06 547 GLN A N 1
ATOM 4200 C CA . GLN A 1 547 ? 5.511 -3.941 -41.280 1.00 96.06 547 GLN A CA 1
ATOM 4201 C C . GLN A 1 547 ? 4.510 -5.096 -41.147 1.00 96.06 547 GLN A C 1
ATOM 4203 O O . GLN A 1 547 ? 3.914 -5.516 -42.134 1.00 96.06 547 GLN A O 1
ATOM 4208 N N . GLU A 1 548 ? 4.314 -5.609 -39.933 1.00 97.44 548 GLU A N 1
ATOM 4209 C CA . GLU A 1 548 ? 3.505 -6.801 -39.669 1.00 97.44 548 GLU A CA 1
ATOM 4210 C C . GLU A 1 548 ? 2.565 -6.581 -38.481 1.00 97.44 548 GLU A C 1
ATOM 4212 O O . GLU A 1 548 ? 2.739 -5.672 -37.661 1.00 97.44 548 GLU A O 1
ATOM 4217 N N . ASN A 1 549 ? 1.560 -7.447 -38.383 1.00 95.81 549 ASN A N 1
ATOM 4218 C CA . ASN A 1 549 ? 0.599 -7.437 -37.286 1.00 95.81 549 ASN A CA 1
ATOM 4219 C C . ASN A 1 549 ? 1.251 -7.866 -35.959 1.00 95.81 549 ASN A C 1
ATOM 4221 O O . ASN A 1 549 ? 2.209 -8.642 -35.926 1.00 95.81 549 ASN A O 1
ATOM 4225 N N . ARG A 1 550 ? 0.688 -7.426 -34.834 1.00 94.38 550 ARG A N 1
ATOM 4226 C CA . ARG A 1 550 ? 1.155 -7.735 -33.474 1.00 94.38 550 ARG A CA 1
ATOM 4227 C C . ARG A 1 550 ? 1.379 -9.234 -33.262 1.00 94.38 550 ARG A C 1
ATOM 4229 O O . ARG A 1 550 ? 2.411 -9.635 -32.726 1.00 94.38 550 ARG A O 1
ATOM 4236 N N . ASP A 1 551 ? 0.435 -10.070 -33.690 1.00 94.38 551 ASP A N 1
ATOM 4237 C CA . ASP A 1 551 ? 0.478 -11.515 -33.431 1.00 94.38 551 ASP A CA 1
ATOM 4238 C C . ASP A 1 551 ? 1.592 -12.228 -34.216 1.00 94.38 551 ASP A C 1
ATOM 4240 O O . ASP A 1 551 ? 2.164 -13.204 -33.721 1.00 94.38 551 ASP A O 1
ATOM 4244 N N . HIS A 1 552 ? 1.978 -11.698 -35.385 1.00 96.44 552 HIS A N 1
ATOM 4245 C CA . HIS A 1 552 ? 3.177 -12.144 -36.102 1.00 96.44 552 HIS A CA 1
ATOM 4246 C C . HIS A 1 552 ? 4.422 -11.948 -35.229 1.00 96.44 552 HIS A C 1
ATOM 4248 O O . HIS A 1 552 ? 5.222 -12.872 -35.052 1.00 96.44 552 HIS A O 1
ATOM 4254 N N . TRP A 1 553 ? 4.572 -10.756 -34.642 1.00 96.31 553 TRP A N 1
ATOM 4255 C CA . TRP A 1 553 ? 5.711 -10.439 -33.784 1.00 96.31 553 TRP A CA 1
ATOM 4256 C C . TRP A 1 553 ? 5.712 -11.268 -32.510 1.00 96.31 553 TRP A C 1
ATOM 4258 O O . TRP A 1 553 ? 6.737 -11.868 -32.191 1.00 96.31 553 TRP A O 1
ATOM 4268 N N . LEU A 1 554 ? 4.570 -11.384 -31.824 1.00 95.44 554 LEU A N 1
ATOM 4269 C CA . LEU A 1 554 ? 4.445 -12.233 -30.635 1.00 95.44 554 LEU A CA 1
ATOM 4270 C C . LEU A 1 554 ? 4.924 -13.661 -30.918 1.00 95.44 554 LEU A C 1
ATOM 4272 O O . LEU A 1 554 ? 5.669 -14.217 -30.116 1.00 95.44 554 LEU A O 1
ATOM 4276 N N . LYS A 1 555 ? 4.576 -14.231 -32.081 1.00 95.75 555 LYS A N 1
ATOM 4277 C CA . LYS A 1 555 ? 5.054 -15.556 -32.497 1.00 95.75 555 LYS A CA 1
ATOM 4278 C C . LYS A 1 555 ? 6.571 -15.597 -32.694 1.00 95.75 555 LYS A C 1
ATOM 4280 O O . LYS A 1 555 ? 7.203 -16.538 -32.226 1.00 95.75 555 LYS A O 1
ATOM 4285 N N . LYS A 1 556 ? 7.171 -14.581 -33.326 1.00 95.69 556 LYS A N 1
ATOM 4286 C CA . LYS A 1 556 ? 8.637 -14.489 -33.481 1.00 95.69 556 LYS A CA 1
ATOM 4287 C C . LYS A 1 556 ? 9.375 -14.425 -32.145 1.00 95.69 556 LYS A C 1
ATOM 4289 O O . LYS A 1 556 ? 10.473 -14.957 -32.042 1.00 95.69 556 LYS A O 1
ATOM 4294 N N . PHE A 1 557 ? 8.786 -13.806 -31.126 1.00 95.12 557 PHE A N 1
ATOM 4295 C CA . PHE A 1 557 ? 9.404 -13.711 -29.806 1.00 95.12 557 PHE A CA 1
ATOM 4296 C C . PHE A 1 557 ? 9.317 -15.000 -28.962 1.00 95.12 557 PHE A C 1
ATOM 4298 O O . PHE A 1 557 ? 10.038 -15.125 -27.962 1.00 95.12 557 PHE A O 1
ATOM 4305 N N . GLN A 1 558 ? 8.468 -15.966 -29.332 1.00 92.56 558 GLN A N 1
ATOM 4306 C CA . GLN A 1 558 ? 8.277 -17.197 -28.560 1.00 92.56 558 GLN A CA 1
ATOM 4307 C C . GLN A 1 558 ? 9.589 -17.977 -28.405 1.00 92.56 558 GLN A C 1
ATOM 4309 O O . GLN A 1 558 ? 10.296 -18.259 -29.368 1.00 92.56 558 GLN A O 1
ATOM 4314 N N . GLY A 1 559 ? 9.928 -18.329 -27.162 1.00 92.38 559 GLY A N 1
ATOM 4315 C CA . GLY A 1 559 ? 11.126 -19.113 -26.844 1.00 92.38 559 GLY A CA 1
ATOM 4316 C C . GLY A 1 559 ? 12.461 -18.360 -26.936 1.00 92.38 559 GLY A C 1
ATOM 4317 O O . GLY A 1 559 ? 13.475 -18.913 -26.519 1.00 92.38 559 GLY A O 1
ATOM 4318 N N . LEU A 1 560 ? 12.493 -17.099 -27.391 1.00 94.06 560 LEU A N 1
ATOM 4319 C CA . LEU A 1 560 ? 13.748 -16.345 -27.553 1.00 94.06 560 LEU A CA 1
ATOM 4320 C C . LEU A 1 560 ? 14.389 -15.901 -26.228 1.00 94.06 560 LEU A C 1
ATOM 4322 O O . LEU A 1 560 ? 15.566 -15.552 -26.195 1.00 94.06 560 LEU A O 1
ATOM 4326 N N . GLY A 1 561 ? 13.634 -15.867 -25.127 1.00 92.12 561 GLY A N 1
ATOM 4327 C CA . GLY A 1 561 ? 14.127 -15.347 -23.844 1.00 92.12 561 GLY A CA 1
ATOM 4328 C C . GLY A 1 561 ? 14.228 -13.814 -23.781 1.00 92.12 561 GLY A C 1
ATOM 4329 O O . GLY A 1 561 ? 14.888 -13.274 -22.887 1.00 92.12 561 GLY A O 1
ATOM 4330 N N . VAL A 1 562 ? 13.566 -13.110 -24.706 1.00 96.00 562 VAL A N 1
ATOM 4331 C CA . VAL A 1 562 ? 13.370 -11.652 -24.670 1.00 96.00 562 VAL A CA 1
ATOM 4332 C C . VAL A 1 562 ? 11.981 -11.356 -24.082 1.00 96.00 562 VAL A C 1
ATOM 4334 O O . VAL A 1 562 ? 10.992 -11.812 -24.654 1.00 96.00 562 VAL A O 1
ATOM 4337 N N . PRO A 1 563 ? 11.869 -10.641 -22.946 1.00 95.88 563 PRO A N 1
ATOM 4338 C CA . PRO A 1 563 ? 10.587 -10.219 -22.378 1.00 95.88 563 PRO A CA 1
ATOM 4339 C C . PRO A 1 563 ? 9.734 -9.399 -23.355 1.00 95.88 563 PRO A C 1
ATOM 4341 O O . PRO A 1 563 ? 10.190 -8.386 -23.887 1.00 95.88 563 PRO A O 1
ATOM 4344 N N . HIS A 1 564 ? 8.492 -9.829 -23.568 1.00 95.81 564 HIS A N 1
ATOM 4345 C CA . HIS A 1 564 ? 7.545 -9.187 -24.477 1.00 95.81 564 HIS A CA 1
ATOM 4346 C C . HIS A 1 564 ? 6.094 -9.515 -24.093 1.00 95.81 564 HIS A C 1
ATOM 4348 O O . HIS A 1 564 ? 5.848 -10.477 -23.360 1.00 95.81 564 HIS A O 1
ATOM 4354 N N . GLY A 1 565 ? 5.132 -8.750 -24.609 1.00 94.56 565 GLY A N 1
ATOM 4355 C CA . GLY A 1 565 ? 3.711 -9.080 -24.489 1.00 94.56 565 GLY A CA 1
ATOM 4356 C C . GLY A 1 565 ? 2.780 -8.068 -25.164 1.00 94.56 565 GLY A C 1
ATOM 4357 O O . GLY A 1 565 ? 3.203 -6.943 -25.440 1.00 94.56 565 GLY A O 1
ATOM 4358 N N . PRO A 1 566 ? 1.520 -8.448 -25.444 1.00 93.62 566 PRO A N 1
ATOM 4359 C CA . PRO A 1 566 ? 0.508 -7.523 -25.946 1.00 93.62 566 PRO A CA 1
ATOM 4360 C C . PRO A 1 566 ? 0.055 -6.541 -24.858 1.00 93.62 566 PRO A C 1
ATOM 4362 O O . PRO A 1 566 ? 0.211 -6.798 -23.662 1.00 93.62 566 PRO A O 1
ATOM 4365 N N . ILE A 1 567 ? -0.581 -5.446 -25.276 1.00 90.06 567 ILE A N 1
ATOM 4366 C CA . ILE A 1 567 ? -1.322 -4.555 -24.376 1.00 90.06 567 ILE A CA 1
ATOM 4367 C C . ILE A 1 567 ? -2.782 -5.015 -24.335 1.00 90.06 567 ILE A C 1
ATOM 4369 O O . ILE A 1 567 ? -3.532 -4.796 -25.283 1.00 90.06 567 ILE A O 1
ATOM 4373 N N . ASN A 1 568 ? -3.163 -5.697 -23.255 1.00 89.44 568 ASN A N 1
ATOM 4374 C CA . ASN A 1 568 ? -4.505 -6.252 -23.082 1.00 89.44 568 ASN A CA 1
ATOM 4375 C C . ASN A 1 568 ? -5.436 -5.266 -22.368 1.00 89.44 568 ASN A C 1
ATOM 4377 O O . ASN A 1 568 ? -5.039 -4.615 -21.402 1.00 89.44 568 ASN A O 1
ATOM 4381 N N . ASN A 1 569 ? -6.707 -5.238 -22.771 1.00 88.88 569 ASN A N 1
ATOM 4382 C CA . ASN A 1 569 ? -7.774 -4.676 -21.945 1.00 88.88 569 ASN A CA 1
ATOM 4383 C C . ASN A 1 569 ? -8.151 -5.636 -20.790 1.00 88.88 569 ASN A C 1
ATOM 4385 O O . ASN A 1 569 ? -7.617 -6.745 -20.665 1.00 88.88 569 ASN A O 1
ATOM 4389 N N . ILE A 1 570 ? -9.078 -5.222 -19.921 1.00 89.69 570 ILE A N 1
ATOM 4390 C CA . ILE A 1 570 ? -9.474 -6.013 -18.743 1.00 89.69 570 ILE A CA 1
ATOM 4391 C C . ILE A 1 570 ? -10.119 -7.355 -19.129 1.00 89.69 570 ILE A C 1
ATOM 4393 O O . ILE A 1 570 ? -9.777 -8.378 -18.538 1.00 89.69 570 ILE A O 1
ATOM 4397 N N . ALA A 1 571 ? -10.986 -7.384 -20.147 1.00 92.19 571 ALA A N 1
ATOM 4398 C CA . ALA A 1 571 ? -11.616 -8.622 -20.613 1.00 92.19 571 ALA A CA 1
ATOM 4399 C C . ALA A 1 571 ? -10.567 -9.619 -21.138 1.00 92.19 571 ALA A C 1
ATOM 4401 O O . ALA A 1 571 ? -10.488 -10.749 -20.663 1.00 92.19 571 ALA A O 1
ATOM 4402 N N . GLN A 1 572 ? -9.671 -9.159 -22.015 1.00 93.56 572 GLN A N 1
ATOM 4403 C CA . GLN A 1 572 ? -8.548 -9.945 -22.538 1.00 93.56 572 GLN A CA 1
ATOM 4404 C C . GLN A 1 572 ? -7.612 -10.439 -21.425 1.00 93.56 572 GLN A C 1
ATOM 4406 O O . GLN A 1 572 ? -7.083 -11.545 -21.510 1.00 93.56 572 GLN A O 1
ATOM 4411 N N . THR A 1 573 ? -7.416 -9.647 -20.366 1.00 93.75 573 THR A N 1
ATOM 4412 C CA . THR A 1 573 ? -6.594 -10.036 -19.210 1.00 93.75 573 THR A CA 1
ATOM 4413 C C . THR A 1 573 ? -7.193 -11.230 -18.469 1.00 93.75 573 THR A C 1
ATOM 4415 O O . THR A 1 573 ? -6.470 -12.179 -18.163 1.00 93.75 573 THR A O 1
ATOM 4418 N N . PHE A 1 574 ? -8.503 -11.224 -18.207 1.00 94.44 574 PHE A N 1
ATOM 4419 C CA . PHE A 1 574 ? -9.176 -12.353 -17.555 1.00 94.44 574 PHE A CA 1
ATOM 4420 C C . PHE A 1 574 ? -9.351 -13.560 -18.482 1.00 94.44 574 PHE A C 1
ATOM 4422 O O . PHE A 1 574 ? -9.339 -14.699 -18.011 1.00 94.44 574 PHE A O 1
ATOM 4429 N N . ASP A 1 575 ? -9.422 -13.333 -19.794 1.00 95.56 575 ASP A N 1
ATOM 4430 C CA . ASP A 1 575 ? -9.443 -14.401 -20.790 1.00 95.56 575 ASP A CA 1
ATOM 4431 C C . ASP A 1 575 ? -8.073 -15.005 -21.110 1.00 95.56 575 ASP A C 1
ATOM 4433 O O . ASP A 1 575 ? -8.010 -16.065 -21.746 1.00 95.56 575 ASP A O 1
ATOM 4437 N N . HIS A 1 576 ? -6.992 -14.377 -20.642 1.00 96.25 576 HIS A N 1
ATOM 4438 C CA . HIS A 1 576 ? -5.625 -14.785 -20.928 1.00 96.25 576 HIS A CA 1
ATOM 4439 C C . HIS A 1 576 ? -5.372 -16.247 -20.503 1.00 96.25 576 HIS A C 1
ATOM 4441 O O . HIS A 1 576 ? -5.700 -16.619 -19.368 1.00 96.25 576 HIS A O 1
ATOM 4447 N N . PRO A 1 577 ? -4.708 -17.082 -21.333 1.00 94.94 577 PRO A N 1
ATOM 4448 C CA . PRO A 1 577 ? -4.460 -18.492 -21.014 1.00 94.94 577 PRO A CA 1
ATOM 4449 C C . PRO A 1 577 ? -3.775 -18.700 -19.658 1.00 94.94 577 PRO A C 1
ATOM 4451 O O . PRO A 1 577 ? -4.170 -19.568 -18.885 1.00 94.94 577 PRO A O 1
ATOM 4454 N N . GLN A 1 578 ? -2.807 -17.842 -19.315 1.00 95.50 578 GLN A N 1
ATOM 4455 C CA . GLN A 1 578 ? -2.165 -17.857 -17.995 1.00 95.50 578 GLN A CA 1
ATOM 4456 C C . GLN A 1 578 ? -3.136 -17.508 -16.857 1.00 95.50 578 GLN A C 1
ATOM 4458 O O . GLN A 1 578 ? -3.032 -18.094 -15.785 1.00 95.50 578 GLN A O 1
ATOM 4463 N N . ALA A 1 579 ? -4.069 -16.569 -17.050 1.00 96.19 579 ALA A N 1
ATOM 4464 C CA . ALA A 1 579 ? -5.026 -16.192 -16.010 1.00 96.19 579 ALA A CA 1
ATOM 4465 C C . ALA A 1 579 ? -5.984 -17.352 -15.701 1.00 96.19 579 ALA A C 1
ATOM 4467 O O . ALA A 1 579 ? -6.191 -17.680 -14.530 1.00 96.19 579 ALA A O 1
ATOM 4468 N N . LYS A 1 580 ? -6.466 -18.034 -16.750 1.00 95.81 580 LYS A N 1
ATOM 4469 C CA . LYS A 1 580 ? -7.265 -19.266 -16.657 1.00 95.81 580 LYS A CA 1
ATOM 4470 C C . LYS A 1 580 ? -6.477 -20.397 -15.990 1.00 95.81 580 LYS A C 1
ATOM 4472 O O . LYS A 1 580 ? -6.913 -20.923 -14.971 1.00 95.81 580 LYS A O 1
ATOM 4477 N N . ALA A 1 581 ? -5.271 -20.697 -16.480 1.00 95.44 581 ALA A N 1
ATOM 4478 C CA . ALA A 1 581 ? -4.409 -21.749 -15.929 1.00 95.44 581 ALA A CA 1
ATOM 4479 C C . ALA A 1 581 ? -4.016 -21.510 -14.460 1.00 95.44 581 ALA A C 1
ATOM 4481 O O . ALA A 1 581 ? -3.765 -22.455 -13.716 1.00 95.44 581 ALA A O 1
ATOM 4482 N N . ARG A 1 582 ? -3.955 -20.243 -14.026 1.00 94.56 582 ARG A N 1
ATOM 4483 C CA . ARG A 1 582 ? -3.629 -19.855 -12.646 1.00 94.56 582 ARG A CA 1
ATOM 4484 C C . ARG A 1 582 ? -4.847 -19.581 -11.762 1.00 94.56 582 ARG A C 1
ATOM 4486 O O . ARG A 1 582 ? -4.647 -19.100 -10.639 1.00 94.56 582 ARG A O 1
ATOM 4493 N N . GLY A 1 583 ? -6.066 -19.830 -12.247 1.00 93.88 583 GLY A N 1
ATOM 4494 C CA . GLY A 1 583 ? -7.305 -19.600 -11.498 1.00 93.88 583 GLY A CA 1
ATOM 4495 C C . GLY A 1 583 ? -7.370 -18.190 -10.911 1.00 93.88 583 GLY A C 1
ATOM 4496 O O . GLY A 1 583 ? -7.493 -18.028 -9.699 1.00 93.88 583 GLY A O 1
ATOM 4497 N N . VAL A 1 584 ? -7.138 -17.167 -11.741 1.00 95.88 584 VAL A N 1
ATOM 4498 C CA . VAL A 1 584 ? -7.164 -15.756 -11.305 1.00 95.88 584 VAL A CA 1
ATOM 4499 C C . VAL A 1 584 ? -8.579 -15.308 -10.936 1.00 95.88 584 VAL A C 1
ATOM 4501 O O . VAL A 1 584 ? -8.727 -14.451 -10.068 1.00 95.88 584 VAL A O 1
ATOM 4504 N N . VAL A 1 585 ? -9.600 -15.896 -11.559 1.00 95.94 585 VAL A N 1
ATOM 4505 C CA . VAL A 1 585 ? -11.011 -15.637 -11.257 1.00 95.94 585 VAL A CA 1
ATOM 4506 C C . VAL A 1 585 ? -11.538 -16.727 -10.329 1.00 95.94 585 VAL A C 1
ATOM 4508 O O . VAL A 1 585 ? -11.295 -17.910 -10.563 1.00 95.94 585 VAL A O 1
ATOM 4511 N N . VAL A 1 586 ? -12.260 -16.318 -9.290 1.00 95.00 586 VAL A N 1
ATOM 4512 C CA . VAL A 1 586 ? -13.032 -17.190 -8.401 1.00 95.00 586 VAL A CA 1
ATOM 4513 C C . VAL A 1 586 ? -14.499 -16.781 -8.446 1.00 95.00 586 VAL A C 1
ATOM 4515 O O . VAL A 1 586 ? -14.815 -15.600 -8.594 1.00 95.00 586 VAL A O 1
ATOM 4518 N N . GLU A 1 587 ? -15.380 -17.763 -8.336 1.00 95.06 587 GLU A N 1
ATOM 4519 C CA . GLU A 1 587 ? -16.825 -17.578 -8.263 1.00 95.06 587 GLU A CA 1
ATOM 4520 C C . GLU A 1 587 ? -17.293 -17.792 -6.825 1.00 95.06 587 GLU A C 1
ATOM 4522 O O . GLU A 1 587 ? -16.823 -18.708 -6.145 1.00 95.06 587 GLU A O 1
ATOM 4527 N N . VAL A 1 588 ? -18.162 -16.905 -6.346 1.00 95.06 588 VAL A N 1
ATOM 4528 C CA . VAL A 1 588 ? -18.700 -16.945 -4.985 1.00 95.06 588 VAL A CA 1
ATOM 4529 C C . VAL A 1 588 ? -20.185 -16.619 -5.032 1.00 95.06 588 VAL A C 1
ATOM 4531 O O . VAL A 1 588 ? -20.602 -15.663 -5.683 1.00 95.06 588 VAL A O 1
ATOM 4534 N N . GLU A 1 589 ? -20.982 -17.388 -4.300 1.00 95.50 589 GLU A N 1
ATOM 4535 C CA . GLU A 1 589 ? -22.409 -17.133 -4.142 1.00 95.50 589 GLU A CA 1
ATOM 4536 C C . GLU A 1 589 ? -22.642 -15.991 -3.142 1.00 95.50 589 GLU A C 1
ATOM 4538 O O . GLU A 1 589 ? -22.325 -16.100 -1.957 1.00 95.50 589 GLU A O 1
ATOM 4543 N N . HIS A 1 590 ? -23.173 -14.868 -3.626 1.00 96.19 590 HIS A N 1
ATOM 4544 C CA . HIS A 1 590 ? -23.548 -13.708 -2.827 1.00 96.19 590 HIS A CA 1
ATOM 4545 C C . HIS A 1 590 ? -25.063 -13.719 -2.546 1.00 96.19 590 HIS A C 1
ATOM 4547 O O . HIS A 1 590 ? -25.845 -13.725 -3.500 1.00 96.19 590 HIS A O 1
ATOM 4553 N N . PRO A 1 591 ? -25.515 -13.596 -1.280 1.00 94.44 591 PRO A N 1
ATOM 4554 C CA . PRO A 1 591 ? -26.928 -13.748 -0.903 1.00 94.44 591 PRO A CA 1
ATOM 4555 C C . PRO A 1 591 ? -27.917 -12.842 -1.645 1.00 94.44 591 PRO A C 1
ATOM 4557 O O . PRO A 1 591 ? -29.086 -13.180 -1.773 1.00 94.44 591 PRO A O 1
ATOM 4560 N N . ARG A 1 592 ? -27.464 -11.674 -2.114 1.00 94.88 592 ARG A N 1
ATOM 4561 C CA . ARG A 1 592 ? -28.304 -10.720 -2.860 1.00 94.88 592 ARG A CA 1
ATOM 4562 C C . ARG A 1 592 ? -28.041 -10.675 -4.360 1.00 94.88 592 ARG A C 1
ATOM 4564 O O . ARG A 1 592 ? -28.868 -10.146 -5.087 1.00 94.88 592 ARG A O 1
ATOM 4571 N N . ALA A 1 593 ? -26.884 -11.161 -4.806 1.00 94.12 593 ALA A N 1
ATOM 4572 C CA . ALA A 1 593 ? -26.400 -10.949 -6.176 1.00 94.12 593 ALA A CA 1
ATOM 4573 C C . ALA A 1 593 ? -26.192 -12.256 -6.951 1.00 94.12 593 ALA A C 1
ATOM 4575 O O . ALA A 1 593 ? -25.784 -12.231 -8.110 1.00 94.12 593 ALA A O 1
ATOM 4576 N N . GLY A 1 594 ? -26.472 -13.398 -6.318 1.00 94.19 594 GLY A N 1
ATOM 4577 C CA . GLY A 1 594 ? -26.229 -14.713 -6.889 1.00 94.19 594 GLY A CA 1
ATOM 4578 C C . GLY A 1 594 ? -24.742 -14.975 -7.062 1.00 94.19 594 GLY A C 1
ATOM 4579 O O . GLY A 1 594 ? -23.914 -14.498 -6.287 1.00 94.19 594 GLY A O 1
ATOM 4580 N N . ASN A 1 595 ? -24.397 -15.753 -8.079 1.00 94.38 595 ASN A N 1
ATOM 4581 C CA . ASN A 1 595 ? -23.010 -16.091 -8.346 1.00 94.38 595 ASN A CA 1
ATOM 4582 C C . ASN A 1 595 ? -22.256 -14.885 -8.933 1.00 94.38 595 ASN A C 1
ATOM 4584 O O . ASN A 1 595 ? -22.542 -14.445 -10.048 1.00 94.38 595 ASN A O 1
ATOM 4588 N N . ILE A 1 596 ? -21.280 -14.364 -8.189 1.00 94.56 596 ILE A N 1
ATOM 4589 C CA . ILE A 1 596 ? -20.438 -13.241 -8.609 1.00 94.56 596 ILE A CA 1
ATOM 4590 C C . ILE A 1 596 ? -19.005 -13.702 -8.882 1.00 94.56 596 ILE A C 1
ATOM 4592 O O . ILE A 1 596 ? -18.461 -14.571 -8.200 1.00 94.56 596 ILE A O 1
ATOM 4596 N N . LYS A 1 597 ? -18.365 -13.073 -9.872 1.00 94.06 597 LYS A N 1
ATOM 4597 C CA . LYS A 1 597 ? -16.955 -13.302 -10.214 1.00 94.06 597 LYS A CA 1
ATOM 4598 C C . LYS A 1 597 ? -16.059 -12.302 -9.497 1.00 94.06 597 LYS A C 1
ATOM 4600 O O . LYS A 1 597 ? -16.326 -11.103 -9.497 1.00 94.06 597 LYS A O 1
ATOM 4605 N N . MET A 1 598 ? -14.965 -12.796 -8.930 1.00 94.25 598 MET A N 1
ATOM 4606 C CA . MET A 1 598 ? -13.994 -12.011 -8.170 1.00 94.25 598 MET A CA 1
ATOM 4607 C C . MET A 1 598 ? -12.564 -12.363 -8.571 1.00 94.25 598 MET A C 1
ATOM 4609 O O . MET A 1 598 ? -12.300 -13.446 -9.091 1.00 94.25 598 MET A O 1
ATOM 4613 N N . VAL A 1 599 ? -11.611 -11.485 -8.252 1.00 94.75 599 VAL A N 1
ATOM 4614 C CA . VAL A 1 599 ? -10.184 -11.824 -8.331 1.00 94.75 599 VAL A CA 1
ATOM 4615 C C . VAL A 1 599 ? -9.793 -12.656 -7.108 1.00 94.75 599 VAL A C 1
ATOM 4617 O O . VAL A 1 599 ? -9.983 -12.227 -5.969 1.00 94.75 599 VAL A O 1
ATOM 4620 N N . ALA A 1 600 ? -9.233 -13.843 -7.341 1.00 95.50 600 ALA A N 1
ATOM 4621 C CA . ALA A 1 600 ? -8.747 -14.734 -6.294 1.00 95.50 600 ALA A CA 1
ATOM 4622 C C . ALA A 1 600 ? -7.508 -14.151 -5.574 1.00 95.50 600 ALA A C 1
ATOM 4624 O O . ALA A 1 600 ? -6.729 -13.417 -6.194 1.00 95.50 600 ALA A O 1
ATOM 4625 N N . PRO A 1 601 ? -7.245 -14.521 -4.302 1.00 95.25 601 PRO A N 1
ATOM 4626 C CA . PRO A 1 601 ? -6.051 -14.076 -3.580 1.00 95.25 601 PRO A CA 1
ATOM 4627 C C . PRO A 1 601 ? -4.766 -14.375 -4.374 1.00 95.25 601 PRO A C 1
ATOM 4629 O O . PRO A 1 601 ? -4.546 -15.533 -4.733 1.00 95.25 601 PRO A O 1
ATOM 4632 N N . PRO A 1 602 ? -3.893 -13.388 -4.667 1.00 93.06 602 PRO A N 1
ATOM 4633 C CA . PRO A 1 602 ? -2.868 -13.506 -5.712 1.00 93.06 602 PRO A CA 1
ATOM 4634 C C . PRO A 1 602 ? -1.695 -14.447 -5.375 1.00 93.06 602 PRO A C 1
ATOM 4636 O O . PRO A 1 602 ? -1.021 -14.926 -6.292 1.00 93.06 602 PRO A O 1
ATOM 4639 N N . VAL A 1 603 ? -1.482 -14.782 -4.100 1.00 94.19 603 VAL A N 1
ATOM 4640 C CA . VAL A 1 603 ? -0.335 -15.572 -3.618 1.00 94.19 603 VAL A CA 1
ATOM 4641 C C . VAL A 1 603 ? -0.676 -17.062 -3.498 1.00 94.19 603 VAL A C 1
ATOM 4643 O O . VAL A 1 603 ? -1.765 -17.424 -3.060 1.00 94.19 603 VAL A O 1
ATOM 4646 N N . HIS A 1 604 ? 0.273 -17.932 -3.869 1.00 93.56 604 HIS A N 1
ATOM 4647 C CA . HIS A 1 604 ? 0.191 -19.375 -3.615 1.00 93.56 604 HIS A CA 1
ATOM 4648 C C . HIS A 1 604 ? 1.171 -19.777 -2.511 1.00 93.56 604 HIS A C 1
ATOM 4650 O O . HIS A 1 604 ? 2.339 -19.396 -2.538 1.00 93.56 604 HIS A O 1
ATOM 4656 N N . TYR A 1 605 ? 0.712 -20.625 -1.603 1.00 93.81 605 TYR A N 1
ATOM 4657 C CA . TYR A 1 605 ? 1.483 -21.266 -0.551 1.00 93.81 605 TYR A CA 1
ATOM 4658 C C . TYR A 1 605 ? 1.540 -22.762 -0.850 1.00 93.81 605 TYR A C 1
ATOM 4660 O O . TYR A 1 605 ? 0.500 -23.410 -0.948 1.00 93.81 605 TYR A O 1
ATOM 4668 N N . ASN A 1 606 ? 2.739 -23.316 -1.051 1.00 94.31 606 ASN A N 1
ATOM 4669 C CA . ASN A 1 606 ? 2.930 -24.730 -1.409 1.00 94.31 606 ASN A CA 1
ATOM 4670 C C . ASN A 1 606 ? 1.995 -25.194 -2.548 1.00 94.31 606 ASN A C 1
ATOM 4672 O O . ASN A 1 606 ? 1.339 -26.230 -2.450 1.00 94.31 606 ASN A O 1
ATOM 4676 N N . GLY A 1 607 ? 1.882 -24.371 -3.597 1.00 90.56 607 GLY A N 1
ATOM 4677 C CA . GLY A 1 607 ? 1.068 -24.659 -4.780 1.00 90.56 607 GLY A CA 1
ATOM 4678 C C . GLY A 1 607 ? -0.427 -24.326 -4.678 1.00 90.56 607 GLY A C 1
ATOM 4679 O O . GLY A 1 607 ? -1.105 -24.433 -5.693 1.00 90.56 607 GLY A O 1
ATOM 4680 N N . LYS A 1 608 ? -0.951 -23.873 -3.528 1.00 91.81 608 LYS A N 1
ATOM 4681 C CA . LYS A 1 608 ? -2.379 -23.521 -3.366 1.00 91.81 608 LYS A CA 1
ATOM 4682 C C . LYS A 1 608 ? -2.597 -22.088 -2.893 1.00 91.81 608 LYS A C 1
ATOM 4684 O O . LYS A 1 608 ? -1.805 -21.562 -2.120 1.00 91.81 608 LYS A O 1
ATOM 4689 N N . ARG A 1 609 ? -3.687 -21.459 -3.335 1.00 92.12 609 ARG A N 1
ATOM 4690 C CA . ARG A 1 609 ? -4.147 -20.163 -2.809 1.00 92.12 609 ARG A CA 1
ATOM 4691 C C . ARG A 1 609 ? -4.915 -20.365 -1.502 1.00 92.12 609 ARG A C 1
ATOM 4693 O O . ARG A 1 609 ? -5.418 -21.458 -1.245 1.00 92.12 609 ARG A O 1
ATOM 4700 N N . MET A 1 610 ? -5.037 -19.301 -0.713 1.00 94.06 610 MET A N 1
ATOM 4701 C CA . MET A 1 610 ? -6.045 -19.280 0.346 1.00 94.06 610 MET A CA 1
ATOM 4702 C C . MET A 1 610 ? -7.451 -19.240 -0.269 1.00 94.06 610 MET A C 1
ATOM 4704 O O . MET A 1 610 ? -7.636 -18.562 -1.285 1.00 94.06 610 MET A O 1
ATOM 4708 N N . PRO A 1 611 ? -8.427 -19.971 0.296 1.00 91.56 611 PRO A N 1
ATOM 4709 C CA . PRO A 1 611 ? -9.789 -19.970 -0.215 1.00 91.56 611 PRO A CA 1
ATOM 4710 C C . PRO A 1 611 ? -10.500 -18.651 0.105 1.00 91.56 611 PRO A C 1
ATOM 4712 O O . PRO A 1 611 ? -10.287 -18.054 1.160 1.00 91.56 611 PRO A O 1
ATOM 4715 N N . VAL A 1 612 ? -11.402 -18.236 -0.783 1.00 95.38 612 VAL A N 1
ATOM 4716 C CA . VAL A 1 612 ? -12.431 -17.247 -0.444 1.00 95.38 612 VAL A CA 1
ATOM 4717 C C . VAL A 1 612 ? -13.572 -18.012 0.216 1.00 95.38 612 VAL A C 1
ATOM 4719 O O . VAL A 1 612 ? -14.194 -18.855 -0.421 1.00 95.38 612 VAL A O 1
ATOM 4722 N N . THR A 1 613 ? -13.779 -17.792 1.511 1.00 91.12 613 THR A N 1
ATOM 4723 C CA . THR A 1 613 ? -14.734 -18.546 2.335 1.00 91.12 613 THR A CA 1
ATOM 4724 C C . THR A 1 613 ? -16.060 -17.821 2.508 1.00 91.12 613 THR A C 1
ATOM 4726 O O . THR A 1 613 ? -17.065 -18.473 2.781 1.00 91.12 613 THR A O 1
ATOM 4729 N N . ARG A 1 614 ? -16.084 -16.491 2.351 1.00 94.62 614 ARG A N 1
ATOM 4730 C CA . ARG A 1 614 ? -17.313 -15.693 2.376 1.00 94.62 614 ARG A CA 1
ATOM 4731 C C . ARG A 1 614 ? -17.335 -14.680 1.230 1.00 94.62 614 ARG A C 1
ATOM 4733 O O . ARG A 1 614 ? -16.296 -14.064 0.950 1.00 94.62 614 ARG A O 1
ATOM 4740 N N . PRO A 1 615 ? -18.504 -14.444 0.608 1.00 97.06 615 PRO A N 1
ATOM 4741 C CA . PRO A 1 615 ? -18.676 -13.301 -0.278 1.00 97.06 615 PRO A CA 1
ATOM 4742 C C . PRO A 1 615 ? -18.491 -11.992 0.508 1.00 97.06 615 PRO A C 1
ATOM 4744 O O . PRO A 1 615 ? -18.559 -11.994 1.742 1.00 97.06 615 PRO A O 1
ATOM 4747 N N . PRO A 1 616 ? -18.262 -10.856 -0.170 1.00 97.44 616 PRO A N 1
ATOM 4748 C CA . PRO A 1 616 ? -18.396 -9.554 0.469 1.00 97.44 616 PRO A CA 1
ATOM 4749 C C . PRO A 1 616 ? -19.780 -9.411 1.115 1.00 97.44 616 PRO A C 1
ATOM 4751 O O . PRO A 1 616 ? -20.758 -9.848 0.514 1.00 97.44 616 PRO A O 1
ATOM 4754 N N . PRO A 1 617 ? -19.886 -8.829 2.318 1.00 97.56 617 PRO A N 1
ATOM 4755 C CA . PRO A 1 617 ? -21.153 -8.772 3.028 1.00 97.56 617 PRO A CA 1
ATOM 4756 C C . PRO A 1 617 ? -22.053 -7.638 2.523 1.00 97.56 617 PRO A C 1
ATOM 4758 O O . PRO A 1 617 ? -21.593 -6.506 2.318 1.00 97.56 617 PRO A O 1
ATOM 4761 N N . TYR A 1 618 ? -23.361 -7.886 2.442 1.00 96.81 618 TYR A N 1
ATOM 4762 C CA . TYR A 1 618 ? -24.315 -6.778 2.354 1.00 96.81 618 TYR A CA 1
ATOM 4763 C C . TYR A 1 618 ? -24.343 -5.999 3.679 1.00 96.81 618 TYR A C 1
ATOM 4765 O O . TYR A 1 618 ? -23.891 -6.490 4.721 1.00 96.81 618 TYR A O 1
ATOM 4773 N N . LEU A 1 619 ? -24.815 -4.753 3.636 1.00 97.75 619 LEU A N 1
ATOM 4774 C CA . LEU A 1 619 ? -24.795 -3.863 4.798 1.00 97.75 619 LEU A CA 1
ATOM 4775 C C . LEU A 1 619 ? -25.556 -4.476 5.985 1.00 97.75 619 LEU A C 1
ATOM 4777 O O . LEU A 1 619 ? -26.688 -4.926 5.830 1.00 97.75 619 LEU A O 1
ATOM 4781 N N . SER A 1 620 ? -24.938 -4.473 7.169 1.00 96.94 620 SER A N 1
ATOM 4782 C CA . SER A 1 620 ? -25.523 -4.976 8.424 1.00 96.94 620 SER A CA 1
ATOM 4783 C C . SER A 1 620 ? -25.778 -6.493 8.475 1.00 96.94 620 SER A C 1
ATOM 4785 O O . SER A 1 620 ? -26.370 -6.991 9.433 1.00 96.94 620 SER A O 1
ATOM 4787 N N . GLN A 1 621 ? -25.300 -7.268 7.491 1.00 97.56 621 GLN A N 1
ATOM 4788 C CA . GLN A 1 621 ? -25.578 -8.710 7.392 1.00 97.56 621 GLN A CA 1
ATOM 4789 C C . GLN A 1 621 ? -25.277 -9.498 8.677 1.00 97.56 621 GLN A C 1
ATOM 4791 O O . GLN A 1 621 ? -25.968 -10.468 8.974 1.00 97.56 621 GLN A O 1
ATOM 4796 N N . HIS A 1 622 ? -24.243 -9.105 9.421 1.00 98.06 622 HIS A N 1
ATOM 4797 C CA . HIS A 1 622 ? -23.723 -9.865 10.557 1.00 98.06 622 HIS A CA 1
ATOM 4798 C C . HIS A 1 622 ? -23.885 -9.123 11.892 1.00 98.06 622 HIS A C 1
ATOM 4800 O O . HIS A 1 622 ? -23.311 -9.545 12.894 1.00 98.06 622 HIS A O 1
ATOM 4806 N N . THR A 1 623 ? -24.652 -8.029 11.933 1.00 97.94 623 THR A N 1
ATOM 4807 C CA . THR A 1 623 ? -24.828 -7.212 13.144 1.00 97.94 623 THR A CA 1
ATOM 4808 C C . THR A 1 623 ? -25.360 -8.041 14.310 1.00 97.94 623 THR A C 1
ATOM 4810 O O . THR A 1 623 ? -24.769 -8.054 15.386 1.00 97.94 623 THR A O 1
ATOM 4813 N N . GLU A 1 624 ? -26.439 -8.792 14.097 1.00 96.75 624 GLU A N 1
ATOM 4814 C CA . GLU A 1 624 ? -27.042 -9.609 15.154 1.00 96.75 624 GLU A CA 1
ATOM 4815 C C . GLU A 1 624 ? -26.151 -10.787 15.570 1.00 96.75 624 GLU A C 1
ATOM 4817 O O . GLU A 1 624 ? -26.012 -11.048 16.764 1.00 96.75 624 GLU A O 1
ATOM 4822 N N . GLU A 1 625 ? -25.486 -11.441 14.608 1.00 97.38 625 GLU A N 1
ATOM 4823 C CA . GLU A 1 625 ? -24.512 -12.516 14.861 1.00 97.38 625 GLU A CA 1
ATOM 4824 C C . GLU A 1 625 ? -23.398 -12.032 15.796 1.00 97.38 625 GLU A C 1
ATOM 4826 O O . GLU A 1 625 ? -23.134 -12.655 16.821 1.00 97.38 625 GLU A O 1
ATOM 4831 N N . VAL A 1 626 ? -22.769 -10.897 15.479 1.00 98.38 626 VAL A N 1
ATOM 4832 C CA . VAL A 1 626 ? -21.640 -10.370 16.255 1.00 98.38 626 VAL A CA 1
ATOM 4833 C C . VAL A 1 626 ? -22.090 -9.896 17.639 1.00 98.38 626 VAL A C 1
ATOM 4835 O O . VAL A 1 626 ? -21.457 -10.229 18.641 1.00 98.38 626 VAL A O 1
ATOM 4838 N N . LEU A 1 627 ? -23.192 -9.150 17.742 1.00 98.50 627 LEU A N 1
ATOM 4839 C CA . LEU A 1 627 ? -23.645 -8.638 19.040 1.00 98.50 627 LEU A CA 1
ATOM 4840 C C . LEU A 1 627 ? -24.075 -9.767 19.986 1.00 98.50 627 LEU A C 1
ATOM 4842 O O . LEU A 1 627 ? -23.717 -9.750 21.164 1.00 98.50 627 LEU A O 1
ATOM 4846 N N . SER A 1 628 ? -24.793 -10.769 19.481 1.00 97.88 628 SER A N 1
ATOM 4847 C CA . SER A 1 628 ? -25.252 -11.891 20.304 1.00 97.88 628 SER A CA 1
ATOM 4848 C C . SER A 1 628 ? -24.125 -12.881 20.605 1.00 97.88 628 SER A C 1
ATOM 4850 O O . SER A 1 628 ? -23.807 -13.115 21.769 1.00 97.88 628 SER A O 1
ATOM 4852 N N . GLN A 1 629 ? -23.474 -13.435 19.579 1.00 97.19 629 GLN A N 1
ATOM 4853 C CA . GLN A 1 629 ? -22.547 -14.559 19.736 1.00 97.19 629 GLN A CA 1
ATOM 4854 C C . GLN A 1 629 ? -21.159 -14.108 20.194 1.00 97.19 629 GLN A C 1
ATOM 4856 O O . GLN A 1 629 ? -20.549 -14.762 21.040 1.00 97.19 629 GLN A O 1
ATOM 4861 N N . ASP A 1 630 ? -20.654 -12.986 19.668 1.00 97.12 630 ASP A N 1
ATOM 4862 C CA . ASP A 1 630 ? -19.309 -12.519 20.006 1.00 97.12 630 ASP A CA 1
ATOM 4863 C C . ASP A 1 630 ? -19.290 -11.625 21.243 1.00 97.12 630 ASP A C 1
ATOM 4865 O O . ASP A 1 630 ? -18.328 -11.700 22.013 1.00 97.12 630 ASP A O 1
ATOM 4869 N N . LEU A 1 631 ? -20.303 -10.774 21.446 1.00 97.81 631 LEU A N 1
ATOM 4870 C CA . LEU A 1 631 ? -20.358 -9.841 22.580 1.00 97.81 631 LEU A CA 1
ATOM 4871 C C . LEU A 1 631 ? -21.252 -10.304 23.735 1.00 97.81 631 LEU A C 1
ATOM 4873 O O . LEU A 1 631 ? -21.018 -9.860 24.858 1.00 97.81 631 LEU A O 1
ATOM 4877 N N . GLY A 1 632 ? -22.180 -11.236 23.508 1.00 97.81 632 GLY A N 1
ATOM 4878 C CA . GLY A 1 632 ? -23.070 -11.758 24.549 1.00 97.81 632 GLY A CA 1
ATOM 4879 C C . GLY A 1 632 ? -24.240 -10.831 24.880 1.00 97.81 632 GLY A C 1
ATOM 4880 O O . GLY A 1 632 ? -24.742 -10.865 26.001 1.00 97.81 632 GLY A O 1
ATOM 4881 N N . TYR A 1 633 ? -24.648 -9.960 23.952 1.00 98.31 633 TYR A N 1
ATOM 4882 C CA . TYR A 1 633 ? -25.788 -9.069 24.170 1.00 98.31 633 TYR A CA 1
ATOM 4883 C C . TYR A 1 633 ? -27.097 -9.860 24.084 1.00 98.31 633 TYR A C 1
ATOM 4885 O O . TYR A 1 633 ? -27.253 -10.724 23.221 1.00 98.31 633 TYR A O 1
ATOM 4893 N N . SER A 1 634 ? -28.043 -9.553 24.976 1.00 98.19 634 SER A N 1
ATOM 4894 C CA . SER A 1 634 ? -29.362 -10.186 24.961 1.00 98.19 634 SER A CA 1
ATOM 4895 C C . SER A 1 634 ? -30.191 -9.719 23.760 1.00 98.19 634 SER A C 1
ATOM 4897 O O . SER A 1 634 ? -29.956 -8.639 23.207 1.00 98.19 634 SER A O 1
ATOM 4899 N N . ALA A 1 635 ? -31.184 -10.520 23.369 1.00 97.69 635 ALA A N 1
ATOM 4900 C CA . ALA A 1 635 ? -32.087 -10.177 22.273 1.00 97.69 635 ALA A CA 1
ATOM 4901 C C . ALA A 1 635 ? -32.827 -8.854 22.542 1.00 97.69 635 ALA A C 1
ATOM 4903 O O . ALA A 1 635 ? -33.009 -8.052 21.628 1.00 97.69 635 ALA A O 1
ATOM 4904 N N . GLU A 1 636 ? -33.175 -8.585 23.804 1.00 98.06 636 GLU A N 1
ATOM 4905 C CA . GLU A 1 636 ? -33.835 -7.351 24.239 1.00 98.06 636 GLU A CA 1
ATOM 4906 C C . GLU A 1 636 ? -32.920 -6.140 24.044 1.00 98.06 636 GLU A C 1
ATOM 4908 O O . GLU A 1 636 ? -33.346 -5.139 23.467 1.00 98.06 636 GLU A O 1
ATOM 4913 N N . ARG A 1 637 ? -31.642 -6.244 24.442 1.00 97.88 637 ARG A N 1
ATOM 4914 C CA . ARG A 1 637 ? -30.662 -5.166 24.235 1.00 97.88 637 ARG A CA 1
ATOM 4915 C C . ARG A 1 637 ? -30.444 -4.901 22.747 1.00 97.88 637 ARG A C 1
ATOM 4917 O O . ARG A 1 637 ? -30.385 -3.749 22.333 1.00 97.88 637 ARG A O 1
ATOM 4924 N N . ILE A 1 638 ? -30.341 -5.947 21.926 1.00 97.94 638 ILE A N 1
ATOM 4925 C CA . ILE A 1 638 ? -30.180 -5.802 20.470 1.00 97.94 638 ILE A CA 1
ATOM 4926 C C . ILE A 1 638 ? -31.414 -5.127 19.855 1.00 97.94 638 ILE A C 1
ATOM 4928 O O . ILE A 1 638 ? -31.271 -4.212 19.043 1.00 97.94 638 ILE A O 1
ATOM 4932 N N . ALA A 1 639 ? -32.620 -5.533 20.260 1.00 97.50 639 ALA A N 1
ATOM 4933 C CA . ALA A 1 639 ? -33.861 -4.919 19.798 1.00 97.50 639 ALA A CA 1
ATOM 4934 C C . ALA A 1 639 ? -33.946 -3.433 20.185 1.00 97.50 639 ALA A C 1
ATOM 4936 O O . ALA A 1 639 ? -34.310 -2.609 19.345 1.00 97.50 639 ALA A O 1
ATOM 4937 N N . GLU A 1 640 ? -33.548 -3.077 21.410 1.00 97.81 640 GLU A N 1
ATOM 4938 C CA . GLU A 1 640 ? -33.482 -1.686 21.867 1.00 97.81 640 GLU A CA 1
ATOM 4939 C C . GLU A 1 640 ? -32.495 -0.859 21.029 1.00 97.81 640 GLU A C 1
ATOM 4941 O O . GLU A 1 640 ? -32.848 0.213 20.532 1.00 97.81 640 GLU A O 1
ATOM 4946 N N . LEU A 1 641 ? -31.272 -1.365 20.826 1.00 97.75 641 LEU A N 1
ATOM 4947 C CA . LEU A 1 641 ? -30.245 -0.679 20.037 1.00 97.75 641 LEU A CA 1
ATOM 4948 C C . LEU A 1 641 ? -30.720 -0.414 18.601 1.00 97.75 641 LEU A C 1
ATOM 4950 O O . LEU A 1 641 ? -30.505 0.677 18.064 1.00 97.75 641 LEU A O 1
ATOM 4954 N N . ARG A 1 642 ? -31.405 -1.393 17.998 1.00 95.81 642 ARG A N 1
ATOM 4955 C CA . ARG A 1 642 ? -31.964 -1.302 16.644 1.00 95.81 642 ARG A CA 1
ATOM 4956 C C . ARG A 1 642 ? -33.106 -0.290 16.570 1.00 95.81 642 ARG A C 1
ATOM 4958 O O . ARG A 1 642 ? -33.113 0.558 15.683 1.00 95.81 642 ARG A O 1
ATOM 4965 N N . ALA A 1 643 ? -34.039 -0.327 17.524 1.00 96.38 643 ALA A N 1
ATOM 4966 C CA . ALA A 1 643 ? -35.157 0.619 17.585 1.00 96.38 643 ALA A CA 1
ATOM 4967 C C . ALA A 1 643 ? -34.681 2.078 17.695 1.00 96.38 643 ALA A C 1
ATOM 4969 O O . ALA A 1 643 ? -35.328 2.995 17.190 1.00 96.38 643 ALA A O 1
ATOM 4970 N N . GLN A 1 644 ? -33.520 2.291 18.317 1.00 96.25 644 GLN A N 1
ATOM 4971 C CA . GLN A 1 644 ? -32.926 3.611 18.509 1.00 96.25 644 GLN A CA 1
ATOM 4972 C C . GLN A 1 644 ? -31.924 4.013 17.416 1.00 96.25 644 GLN A C 1
ATOM 4974 O O . GLN A 1 644 ? -31.294 5.064 17.528 1.00 96.25 644 GLN A O 1
ATOM 4979 N N . ASN A 1 645 ? -31.802 3.233 16.334 1.00 95.12 645 ASN A N 1
ATOM 4980 C CA . ASN A 1 645 ? -30.864 3.471 15.226 1.00 95.12 645 ASN A CA 1
ATOM 4981 C C . ASN A 1 645 ? -29.393 3.568 15.675 1.00 95.12 645 ASN A C 1
ATOM 4983 O O . ASN A 1 645 ? -28.603 4.338 15.116 1.00 95.12 645 ASN A O 1
ATOM 4987 N N . ILE A 1 646 ? -29.024 2.815 16.712 1.00 97.50 646 ILE A N 1
ATOM 4988 C CA . ILE A 1 646 ? -27.627 2.680 17.141 1.00 97.50 646 ILE A CA 1
ATOM 4989 C C . ILE A 1 646 ? -26.929 1.605 16.313 1.00 97.50 646 ILE A C 1
ATOM 4991 O O . ILE A 1 646 ? -25.727 1.720 16.081 1.00 97.50 646 ILE A O 1
ATOM 4995 N N . ILE A 1 647 ? -27.674 0.597 15.858 1.00 96.44 647 ILE A N 1
ATOM 4996 C CA . ILE A 1 647 ? -27.203 -0.501 15.010 1.00 96.44 647 ILE A CA 1
ATOM 4997 C C . ILE A 1 647 ? -28.086 -0.666 13.787 1.00 96.44 647 ILE A C 1
ATOM 4999 O O . ILE A 1 647 ? -29.275 -0.280 13.860 1.00 96.44 647 ILE A O 1
#

Sequence (647 aa):
MVRYAAAAHANNPEKTARARGEYLRTHFKNMREVAAALTGLKLTKAYTYIENVKDHKQVIPFRRFSGGVGRASQAKEFGATQGRWPEKSLKFILRLLKNAESNADAKNLELDDLSIKNIVVQQAPKTRRRTYRAHGRINPYQGHPCHVEIILAASDEEVERNGDKDAVAKPVVAPNRRVLARRRIEAGRARLLASNYAAPTRSVPLLLSRRLQRDTTLPAQPGGIPPPLKGIRVVDLTRVLAGPTATMLLADLGADVIKIEEVKRGDDTRSWSPPSAPVLDLQPSNAAHLPAESAYFLAANRNKRSVTVNFKDPRGLEIVHDLVRKADVLVENFIAGKLASMGLGWEDCKKINERLIYASITGYGQTGPYRQAAGYDVVIEGEAGLMHMYASSIVPSVAIDSVHDSTGEPDGPPCKVGVAVTDISTGLYAHGAIMAGLLSRQQTGKGMWIDCNLFETQASLCYFISGHTDNGSRHGTSHPSIVPYQVFPCKDGFIMIGAGNEKQFALLADKVLGKPELATDIKFSTNGQRVKNRAELVQIITNALMQENRDHWLKKFQGLGVPHGPINNIAQTFDHPQAKARGVVVEVEHPRAGNIKMVAPPVHYNGKRMPVTRPPPYLSQHTEEVLSQDLGYSAERIAELRAQNII